Protein AF-A0A348NZW3-F1 (afdb_monomer_lite)

Structure (mmCIF, N/CA/C/O backbone):
data_AF-A0A348NZW3-F1
#
_entry.id   AF-A0A348NZW3-F1
#
loop_
_atom_site.group_PDB
_atom_site.id
_atom_site.type_symbol
_atom_site.label_atom_id
_atom_site.label_alt_id
_atom_site.label_comp_id
_atom_site.label_asym_id
_atom_site.label_entity_id
_atom_site.label_seq_id
_atom_site.pdbx_PDB_ins_code
_atom_site.Cartn_x
_atom_site.Cartn_y
_atom_site.Cartn_z
_atom_site.occupancy
_atom_site.B_iso_or_equiv
_atom_site.auth_seq_id
_atom_site.auth_comp_id
_atom_site.auth_asym_id
_atom_site.auth_atom_id
_atom_site.pdbx_PDB_model_num
ATOM 1 N N . MET A 1 1 ? -1.426 14.609 29.318 1.00 32.28 1 MET A N 1
ATOM 2 C CA . MET A 1 1 ? -1.889 15.550 28.274 1.00 32.28 1 MET A CA 1
ATOM 3 C C . MET A 1 1 ? -1.079 16.837 28.353 1.00 32.28 1 MET A C 1
ATOM 5 O O . MET A 1 1 ? -1.368 17.672 29.200 1.00 32.28 1 MET A O 1
ATOM 9 N N . LYS A 1 2 ? -0.048 17.004 27.516 1.00 25.25 2 LYS A N 1
ATOM 10 C CA . LYS A 1 2 ? 0.435 18.349 27.174 1.00 25.25 2 LYS A CA 1
ATOM 11 C C . LYS A 1 2 ? -0.449 18.807 26.015 1.00 25.25 2 LYS A C 1
ATOM 13 O O . LYS A 1 2 ? -0.296 18.288 24.920 1.00 25.25 2 LYS A O 1
ATOM 18 N N . MET A 1 3 ? -1.430 19.667 26.290 1.00 31.88 3 MET A N 1
ATOM 19 C CA . MET A 1 3 ? -2.220 20.338 25.252 1.00 31.88 3 MET A CA 1
ATOM 20 C C . MET A 1 3 ? -1.258 21.206 24.435 1.00 31.88 3 MET A C 1
ATOM 22 O O . MET A 1 3 ? -0.810 22.242 24.918 1.00 31.88 3 MET A O 1
ATOM 26 N N . THR A 1 4 ? -0.857 20.746 23.252 1.00 32.06 4 THR A N 1
ATOM 27 C CA . THR A 1 4 ? 0.248 21.341 22.486 1.00 32.06 4 THR A CA 1
ATOM 28 C C . THR A 1 4 ? -0.121 22.575 21.664 1.00 32.06 4 THR A C 1
ATOM 30 O O . THR A 1 4 ? 0.786 23.125 21.058 1.00 32.06 4 THR A O 1
ATOM 33 N N . ARG A 1 5 ? -1.377 23.051 21.681 1.00 45.94 5 ARG A N 1
ATOM 34 C CA . ARG A 1 5 ? -1.847 24.389 21.228 1.00 45.94 5 ARG A CA 1
ATOM 35 C C . ARG A 1 5 ? -3.383 24.436 21.339 1.00 45.94 5 ARG A C 1
ATOM 37 O O . ARG A 1 5 ? -4.025 23.790 20.522 1.00 45.94 5 ARG A O 1
ATOM 44 N N . PRO A 1 6 ? -3.972 25.005 22.414 1.00 41.38 6 PRO A N 1
ATOM 45 C CA . PRO A 1 6 ? -5.218 25.773 22.194 1.00 41.38 6 PRO A CA 1
ATOM 46 C C . PRO A 1 6 ? -5.498 26.942 23.170 1.00 41.38 6 PRO A C 1
ATOM 48 O O . PRO A 1 6 ? -6.382 27.747 22.914 1.00 41.38 6 PRO A O 1
ATOM 51 N N . ILE A 1 7 ? -4.772 27.102 24.288 1.00 43.41 7 ILE A N 1
ATOM 52 C CA . ILE A 1 7 ? -5.071 28.196 25.247 1.00 43.41 7 ILE A CA 1
ATOM 53 C C . ILE A 1 7 ? -4.542 29.554 24.749 1.00 43.41 7 ILE A C 1
ATOM 55 O O . ILE A 1 7 ? -5.105 30.598 25.062 1.00 43.41 7 ILE A O 1
ATOM 59 N N . THR A 1 8 ? -3.474 29.547 23.951 1.00 44.97 8 THR A N 1
ATOM 60 C CA . THR A 1 8 ? -2.804 30.764 23.470 1.00 44.97 8 THR A CA 1
ATOM 61 C C . THR A 1 8 ? -3.566 31.459 22.333 1.00 44.97 8 THR A C 1
ATOM 63 O O . THR A 1 8 ? -3.482 32.676 22.217 1.00 44.97 8 THR A O 1
ATOM 66 N N . LEU A 1 9 ? -4.329 30.712 21.523 1.00 42.59 9 LEU A N 1
ATOM 67 C CA . LEU A 1 9 ? -5.081 31.238 20.372 1.00 42.59 9 LEU A CA 1
ATOM 68 C C . LEU A 1 9 ? -6.342 32.002 20.799 1.00 42.59 9 LEU A C 1
ATOM 70 O O . LEU A 1 9 ? -6.579 33.098 20.300 1.00 42.59 9 LEU A O 1
ATOM 74 N N . LEU A 1 10 ? -7.073 31.508 21.804 1.00 46.88 10 LEU A N 1
ATOM 75 C CA . LEU A 1 10 ? -8.292 32.162 22.300 1.00 46.88 10 LEU A CA 1
ATOM 76 C C . LEU A 1 10 ? -8.018 33.546 22.924 1.00 46.88 10 LEU A C 1
ATOM 78 O O . LEU A 1 10 ? -8.810 34.470 22.779 1.00 46.88 10 LEU A O 1
ATOM 82 N N . ILE A 1 11 ? -6.869 33.703 23.592 1.00 49.06 11 ILE A N 1
ATOM 83 C CA . ILE A 1 11 ? -6.434 34.980 24.185 1.00 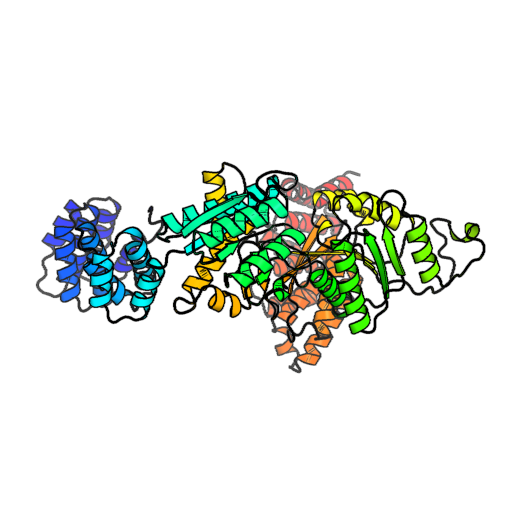49.06 11 ILE A CA 1
ATOM 84 C C . ILE A 1 11 ? -5.973 35.953 23.100 1.00 49.06 11 ILE A C 1
ATOM 86 O O . ILE A 1 11 ? -6.272 37.137 23.186 1.00 49.06 11 ILE A O 1
ATOM 90 N N . PHE A 1 12 ? -5.293 35.457 22.060 1.00 45.56 12 PHE A N 1
ATOM 91 C CA . PHE A 1 12 ? -4.889 36.272 20.913 1.00 45.56 12 PHE A CA 1
ATOM 92 C C . PHE A 1 12 ? -6.085 36.799 20.108 1.00 45.56 12 PHE A C 1
ATOM 94 O O . PHE A 1 12 ? -5.997 37.885 19.547 1.00 45.56 12 PHE A O 1
ATOM 101 N N . PHE A 1 13 ? -7.197 36.061 20.084 1.00 48.09 13 PHE A N 1
ATOM 102 C CA . PHE A 1 13 ? -8.423 36.451 19.384 1.00 48.09 13 PHE A CA 1
ATOM 103 C C . PHE A 1 13 ? -9.311 37.402 20.204 1.00 48.09 13 PHE A C 1
ATOM 105 O O . PHE A 1 13 ? -9.933 38.297 19.652 1.00 48.09 13 PHE A O 1
ATOM 112 N N . LEU A 1 14 ? -9.313 37.295 21.539 1.00 50.56 14 LEU A N 1
ATOM 113 C CA . LEU A 1 14 ? -9.974 38.279 22.413 1.00 50.56 14 LEU A CA 1
ATOM 114 C C . LEU A 1 14 ? -9.332 39.681 22.334 1.00 50.56 14 LEU A C 1
ATOM 116 O O . LEU A 1 14 ? -9.963 40.657 22.719 1.00 50.56 14 LEU A O 1
ATOM 120 N N . LEU A 1 15 ? -8.104 39.793 21.812 1.00 49.09 15 LEU A N 1
ATOM 121 C CA . LEU A 1 15 ? -7.403 41.065 21.580 1.00 49.09 15 LEU A CA 1
ATOM 122 C C . LEU A 1 15 ? -7.853 41.805 20.306 1.00 49.09 15 LEU A C 1
ATOM 124 O O . LEU A 1 15 ? -7.345 42.892 20.045 1.00 49.09 15 LEU A O 1
ATOM 128 N N . THR A 1 16 ? -8.768 41.241 19.506 1.00 44.84 16 THR A N 1
ATOM 129 C CA . THR A 1 16 ? -9.344 41.923 18.330 1.00 44.84 16 THR A CA 1
ATOM 130 C C . THR A 1 16 ? -10.700 42.572 18.610 1.00 44.84 16 THR A C 1
ATOM 132 O O . THR A 1 16 ? -11.289 43.157 17.705 1.00 44.84 16 THR A O 1
ATOM 135 N N . LEU A 1 17 ? -11.222 42.457 19.835 1.00 49.69 17 LEU A N 1
ATOM 136 C CA . LEU A 1 17 ? -12.415 43.182 20.264 1.00 49.69 17 LEU A CA 1
ATOM 137 C C . LEU A 1 17 ? -11.996 44.617 20.608 1.00 49.69 17 LEU A C 1
ATOM 139 O O . LEU A 1 17 ? -11.352 44.846 21.627 1.00 49.69 17 LEU A O 1
ATOM 143 N N . GLU A 1 18 ? -12.318 45.584 19.747 1.00 45.47 18 GLU A N 1
ATOM 144 C CA . GLU A 1 18 ? -12.201 47.007 20.083 1.00 45.47 18 GLU A CA 1
ATOM 145 C C . GLU A 1 18 ? -13.195 47.342 21.206 1.00 45.47 18 GLU A C 1
ATOM 147 O O . GLU A 1 18 ? -14.349 47.687 20.965 1.00 45.47 18 GLU A O 1
ATOM 152 N N . SER A 1 19 ? -12.748 47.209 22.452 1.00 51.03 19 SER A N 1
ATOM 153 C CA . SER A 1 19 ? -13.469 47.663 23.639 1.00 51.03 19 SER A CA 1
ATOM 154 C C . SER A 1 19 ? -12.872 48.997 24.077 1.00 51.03 19 SER A C 1
ATOM 156 O O . SER A 1 19 ? -11.711 49.075 24.480 1.00 51.03 19 SER A O 1
ATOM 158 N N . SER A 1 20 ? -13.647 50.079 23.975 1.00 51.00 20 SER A N 1
ATOM 159 C CA . SER A 1 20 ? -13.190 51.457 24.214 1.00 51.00 20 SER A CA 1
ATOM 160 C C . SER A 1 20 ? -12.920 51.800 25.690 1.00 51.00 20 SER A C 1
ATOM 162 O O . SER A 1 20 ? -12.661 52.961 25.999 1.00 51.00 20 SER A O 1
ATOM 164 N N . ALA A 1 21 ? -12.993 50.825 26.605 1.00 57.72 21 ALA A N 1
ATOM 165 C CA . ALA A 1 21 ? -12.895 51.037 28.053 1.00 57.72 21 ALA A CA 1
ATOM 166 C C . ALA A 1 21 ? -11.798 50.211 28.760 1.00 57.72 21 ALA A C 1
ATOM 168 O O . ALA A 1 21 ? -11.522 50.462 29.933 1.00 57.72 21 ALA A O 1
ATOM 169 N N . ILE A 1 22 ? -11.154 49.250 28.081 1.00 66.62 22 ILE A N 1
ATOM 170 C CA . ILE A 1 22 ? -10.217 48.298 28.705 1.00 66.62 22 ILE A CA 1
ATOM 171 C C . ILE A 1 22 ? -8.835 48.377 28.041 1.00 66.62 22 ILE A C 1
ATOM 173 O O . ILE A 1 22 ? -8.705 48.257 26.825 1.00 66.62 22 ILE A O 1
ATOM 177 N N . ASP A 1 23 ? -7.773 48.515 28.845 1.00 75.06 23 ASP A N 1
ATOM 178 C CA . ASP A 1 23 ? -6.394 48.424 28.348 1.00 75.06 23 ASP A CA 1
ATOM 179 C C . ASP A 1 23 ? -6.014 46.954 28.103 1.00 75.06 23 ASP A C 1
ATOM 181 O O . ASP A 1 23 ? -5.489 46.241 28.968 1.00 75.06 23 ASP A O 1
ATOM 185 N N . LEU A 1 24 ? -6.301 46.496 26.886 1.00 71.81 24 LEU A N 1
ATOM 186 C CA . LEU A 1 24 ? -6.017 45.140 26.421 1.00 71.81 24 LEU A CA 1
ATOM 187 C C . LEU A 1 24 ? -4.523 44.791 26.461 1.00 71.81 24 LEU A C 1
ATOM 189 O O . LEU A 1 24 ? -4.169 43.640 26.727 1.00 71.81 24 LEU A O 1
ATOM 193 N N . ASN A 1 25 ? -3.634 45.768 26.254 1.00 74.12 25 ASN A N 1
ATOM 194 C CA . ASN A 1 25 ? -2.189 45.540 26.329 1.00 74.12 25 ASN A CA 1
ATOM 195 C C . ASN A 1 25 ? -1.764 45.234 27.764 1.00 74.12 25 ASN A C 1
ATOM 197 O O . ASN A 1 25 ? -0.954 44.331 27.993 1.00 74.12 25 ASN A O 1
ATOM 201 N N . LYS A 1 26 ? -2.356 45.931 28.739 1.00 80.31 26 LYS A N 1
ATOM 202 C CA . LYS A 1 26 ? -2.129 45.660 30.158 1.00 80.31 26 LYS A CA 1
ATOM 203 C C . LYS A 1 26 ? -2.672 44.295 30.575 1.00 80.31 26 LYS A C 1
ATOM 205 O O . LYS A 1 26 ? -1.954 43.548 31.237 1.00 80.31 26 LYS A O 1
ATOM 210 N N . ILE A 1 27 ? -3.885 43.924 30.154 1.00 77.50 27 ILE A N 1
ATOM 211 C CA . ILE A 1 27 ? -4.439 42.581 30.418 1.00 77.50 27 ILE A CA 1
ATOM 212 C C . ILE A 1 27 ? -3.527 41.494 29.852 1.00 77.50 27 ILE A C 1
ATOM 214 O O . ILE A 1 27 ? -3.187 40.542 30.560 1.00 77.50 27 ILE A O 1
ATOM 218 N N . LYS A 1 28 ? -3.091 41.655 28.598 1.00 72.31 28 LYS A N 1
ATOM 219 C CA . LYS A 1 28 ? -2.179 40.719 27.938 1.00 72.31 28 LYS A CA 1
ATOM 220 C C . LYS A 1 28 ? -0.874 40.576 28.708 1.00 72.31 28 LYS A C 1
ATOM 222 O O . LYS A 1 28 ? -0.472 39.457 29.012 1.00 72.31 28 LYS A O 1
ATOM 227 N N . TYR A 1 29 ? -0.247 41.699 29.056 1.00 77.62 29 TYR A N 1
ATOM 228 C CA . TYR A 1 29 ? 1.003 41.710 29.805 1.00 77.62 29 TYR A CA 1
ATOM 229 C C . TYR A 1 29 ? 0.871 40.967 31.137 1.00 77.62 29 TYR A C 1
ATOM 231 O O . TYR A 1 29 ? 1.694 40.100 31.436 1.00 77.62 29 TYR A O 1
ATOM 239 N N . LEU A 1 30 ? -0.177 41.263 31.913 1.00 79.31 30 LEU A N 1
ATOM 240 C CA . LEU A 1 30 ? -0.408 40.620 33.206 1.00 79.31 30 LEU A CA 1
ATOM 241 C C . LEU A 1 30 ? -0.651 39.114 33.047 1.00 79.31 30 LEU A C 1
ATOM 243 O O . LEU A 1 30 ? -0.090 38.314 33.794 1.00 79.31 30 LEU A O 1
ATOM 247 N N . TYR A 1 31 ? -1.430 38.709 32.042 1.00 77.50 31 TYR A N 1
ATOM 248 C CA . TYR A 1 31 ? -1.721 37.300 31.794 1.00 77.50 31 TYR A CA 1
ATOM 249 C C . TYR A 1 31 ? -0.493 36.511 31.314 1.00 77.50 31 TYR A C 1
ATOM 251 O O . TYR A 1 31 ? -0.199 35.440 31.845 1.00 77.50 31 TYR A O 1
ATOM 259 N N . GLU A 1 32 ? 0.238 37.024 30.320 1.00 74.81 32 GLU A N 1
ATOM 260 C CA . GLU A 1 32 ? 1.432 36.371 29.759 1.00 74.81 32 GLU A CA 1
ATOM 261 C C . GLU A 1 32 ? 2.587 36.322 30.768 1.00 74.81 32 GLU A C 1
ATOM 263 O O . GLU A 1 32 ? 3.333 35.342 30.799 1.00 74.81 32 GLU A O 1
ATOM 268 N N . SER A 1 33 ? 2.682 37.326 31.644 1.00 80.25 33 SER A N 1
ATOM 269 C CA . SER A 1 33 ? 3.665 37.373 32.736 1.00 80.25 33 SER A CA 1
ATOM 270 C C . SER A 1 33 ? 3.252 36.554 33.968 1.00 80.25 33 SER A C 1
ATOM 272 O O . SER A 1 33 ? 3.960 36.576 34.972 1.00 80.25 33 SER A O 1
ATOM 274 N N . ALA A 1 34 ? 2.125 35.830 33.911 1.00 77.38 34 ALA A N 1
ATOM 275 C CA . ALA A 1 34 ? 1.564 35.043 35.014 1.00 77.38 34 ALA A CA 1
ATOM 276 C C . ALA A 1 34 ? 1.249 35.847 36.299 1.00 77.38 34 ALA A C 1
ATOM 278 O O . ALA A 1 34 ? 1.183 35.279 37.391 1.00 77.38 34 ALA A O 1
ATOM 279 N N . LEU A 1 35 ? 0.995 37.152 36.163 1.00 84.94 35 LEU A N 1
ATOM 280 C CA . LEU A 1 35 ? 0.581 38.082 37.223 1.00 84.94 35 LEU A CA 1
ATOM 281 C C . LEU A 1 35 ? -0.951 38.056 37.385 1.00 84.94 35 LEU A C 1
ATOM 283 O O . LEU A 1 35 ? -1.665 39.030 37.135 1.00 84.94 35 LEU A O 1
ATOM 287 N N . TYR A 1 36 ? -1.482 36.874 37.711 1.00 85.94 36 TYR A N 1
ATOM 288 C CA . TYR A 1 36 ? -2.927 36.634 37.787 1.00 85.94 36 TYR A CA 1
ATOM 289 C C . TYR A 1 36 ? -3.636 37.380 38.937 1.00 85.94 36 TYR A C 1
ATOM 291 O O . TYR A 1 36 ? -4.737 37.875 38.695 1.00 85.94 36 TYR A O 1
ATOM 299 N N . PRO A 1 37 ? -3.066 37.511 40.154 1.00 89.44 37 PRO A N 1
ATOM 300 C CA . PRO A 1 37 ? -3.666 38.323 41.218 1.00 89.44 37 PRO A CA 1
ATOM 301 C C . PRO A 1 37 ? -3.809 39.802 40.837 1.00 89.44 37 PRO A C 1
ATOM 303 O O . PRO A 1 37 ? -4.839 40.420 41.106 1.00 89.44 37 PRO A O 1
ATOM 306 N N . GLU A 1 38 ? -2.805 40.360 40.164 1.00 87.00 38 GLU A N 1
ATOM 307 C CA . GLU A 1 38 ? -2.809 41.735 39.668 1.00 87.00 38 GLU A CA 1
ATOM 308 C C . GLU A 1 38 ? -3.838 41.917 38.553 1.00 87.00 38 GLU A C 1
ATOM 310 O O . GLU A 1 38 ? -4.510 42.945 38.502 1.00 87.00 38 GLU A O 1
ATOM 315 N N . LEU A 1 39 ? -4.011 40.909 37.693 1.00 83.25 39 LEU A N 1
ATOM 316 C CA . LEU A 1 39 ? -5.061 40.900 36.676 1.00 83.25 39 LEU A CA 1
ATOM 317 C C . LEU A 1 39 ? -6.463 40.878 37.300 1.00 83.25 39 LEU A C 1
ATOM 319 O O . LEU A 1 39 ? -7.344 41.604 36.839 1.00 83.25 39 LEU A O 1
ATOM 323 N N . ILE A 1 40 ? -6.672 40.086 38.356 1.00 85.88 40 ILE A N 1
ATOM 324 C CA . ILE A 1 40 ? -7.941 40.046 39.101 1.00 85.88 40 ILE A CA 1
ATOM 325 C C . ILE A 1 40 ? -8.220 41.411 39.736 1.00 85.88 40 ILE A C 1
ATOM 327 O O . ILE A 1 40 ? -9.277 41.981 39.499 1.00 85.88 40 ILE A O 1
ATOM 331 N N . SER A 1 41 ? -7.251 41.977 40.458 1.00 85.50 41 SER A N 1
ATOM 332 C CA . SER A 1 41 ? -7.393 43.297 41.089 1.00 85.50 41 SER A CA 1
ATOM 333 C C . SER A 1 41 ? -7.656 44.403 40.061 1.00 85.50 41 SER A C 1
ATOM 335 O O . SER A 1 41 ? -8.548 45.233 40.236 1.00 85.50 41 SER A O 1
ATOM 337 N N . TYR A 1 42 ? -6.933 44.377 38.936 1.00 83.06 42 TYR A N 1
ATOM 338 C CA . TYR A 1 42 ? -7.120 45.333 37.849 1.00 83.06 42 TYR A CA 1
ATOM 339 C C . TYR A 1 42 ? -8.533 45.261 37.270 1.00 83.06 42 TYR A C 1
ATOM 341 O O . TYR A 1 42 ? -9.180 46.290 37.124 1.00 83.06 42 TYR A O 1
ATOM 349 N N . THR A 1 43 ? -9.025 44.057 36.986 1.00 80.06 43 THR A N 1
ATOM 350 C CA . THR A 1 43 ? -10.366 43.857 36.422 1.00 80.06 43 THR A CA 1
ATOM 351 C C . THR A 1 43 ? -11.485 44.114 37.434 1.00 80.06 43 THR A C 1
ATOM 353 O O . THR A 1 43 ? -12.540 44.589 37.043 1.00 80.06 43 THR A O 1
ATOM 356 N N . GLU A 1 44 ? -11.305 43.847 38.732 1.00 78.25 44 GLU A N 1
ATOM 357 C CA . GLU A 1 44 ? -12.267 44.229 39.789 1.00 78.25 44 GLU A CA 1
ATOM 358 C C . GLU A 1 44 ? -12.394 45.750 39.961 1.00 78.25 44 GLU A C 1
ATOM 360 O O . GLU A 1 44 ? -13.474 46.248 40.290 1.00 78.25 44 GLU A O 1
ATOM 365 N N . GLY A 1 45 ? -11.306 46.487 39.725 1.00 66.12 45 GLY A N 1
ATOM 366 C CA . GLY A 1 45 ? -11.264 47.946 39.817 1.00 66.12 45 GLY A CA 1
ATOM 367 C C . GLY A 1 45 ? -11.912 48.694 38.647 1.00 66.12 45 GLY A C 1
ATOM 368 O O . GLY A 1 45 ? -12.025 49.914 38.727 1.00 66.12 45 GLY A O 1
ATOM 369 N N . LEU A 1 46 ? -12.333 48.002 37.581 1.00 67.50 46 LEU A N 1
ATOM 370 C CA . LEU A 1 46 ? -12.855 48.611 36.348 1.00 67.50 46 LEU A CA 1
ATOM 371 C C . LEU A 1 46 ? -14.371 48.880 36.335 1.00 67.50 46 LEU A C 1
ATOM 373 O O . LEU A 1 46 ? -14.835 49.445 35.351 1.00 67.50 46 LEU A O 1
ATOM 377 N N . LYS A 1 47 ? -15.120 48.549 37.407 1.00 57.41 47 LYS A N 1
ATOM 378 C CA . LYS A 1 47 ? -16.597 48.665 37.496 1.00 57.41 47 LYS A CA 1
ATOM 379 C C . LYS A 1 47 ? -17.160 49.866 36.715 1.00 57.41 47 LYS A C 1
ATOM 381 O O . LYS A 1 47 ? -17.103 50.997 37.199 1.00 57.41 47 LYS A O 1
ATOM 386 N N . SER A 1 48 ? -17.730 49.607 35.537 1.00 52.50 48 SER A N 1
ATOM 387 C CA . SER A 1 48 ? -18.398 50.614 34.709 1.00 52.50 48 SER A CA 1
ATOM 388 C C . SER A 1 48 ? -19.923 50.496 34.819 1.00 52.50 48 SER A C 1
ATOM 390 O O . SER A 1 48 ? -20.473 49.401 34.923 1.00 52.50 48 SER A O 1
ATOM 392 N N . ASP A 1 49 ? -20.613 51.637 34.767 1.00 49.69 49 ASP A N 1
ATOM 393 C CA . ASP A 1 49 ? -22.080 51.734 34.768 1.00 49.69 49 ASP A CA 1
ATOM 394 C C . ASP A 1 49 ? -22.720 51.423 33.394 1.00 49.69 49 ASP A C 1
ATOM 396 O O . ASP A 1 49 ? -23.922 51.619 33.222 1.00 49.69 49 ASP A O 1
ATOM 400 N N . GLN A 1 50 ? -21.968 50.942 32.391 1.00 43.47 50 GLN A N 1
ATOM 401 C CA . GLN A 1 50 ? -22.510 50.642 31.055 1.00 43.47 50 GLN A CA 1
ATOM 402 C C . GLN A 1 50 ? -21.773 49.481 30.357 1.00 43.47 50 GLN A C 1
ATOM 404 O O . GLN A 1 50 ? -20.789 49.680 29.654 1.00 43.47 50 GLN A O 1
ATOM 409 N N . GLY A 1 51 ? -22.292 48.255 30.486 1.00 49.97 51 GLY A N 1
ATOM 410 C CA . GLY A 1 51 ? -22.118 47.190 29.482 1.00 49.97 51 GLY A CA 1
ATOM 411 C C . GLY A 1 51 ? -20.764 46.460 29.364 1.00 49.97 51 GLY A C 1
ATOM 412 O O . GLY A 1 51 ? -20.704 45.503 28.596 1.00 49.97 51 GLY A O 1
ATOM 413 N N . THR A 1 52 ? -19.705 46.811 30.112 1.00 53.88 52 THR A N 1
ATOM 414 C CA . THR A 1 52 ? -18.371 46.145 30.026 1.00 53.88 52 THR A CA 1
ATOM 415 C C . THR A 1 52 ? -18.124 45.022 31.047 1.00 53.88 52 THR A C 1
ATOM 417 O O . THR A 1 52 ? -17.082 44.368 31.023 1.00 53.88 52 THR A O 1
ATOM 420 N N . ASP A 1 53 ? -19.095 44.722 31.911 1.00 69.44 53 ASP A N 1
ATOM 421 C CA . ASP A 1 53 ? -18.931 43.795 33.046 1.00 69.44 53 ASP A CA 1
ATOM 422 C C . ASP A 1 53 ? -18.628 42.336 32.625 1.00 69.44 53 ASP A C 1
ATOM 424 O O . ASP A 1 53 ? -17.943 41.584 33.324 1.00 69.44 53 ASP A O 1
ATOM 428 N N . THR A 1 54 ? -19.077 41.912 31.438 1.00 76.69 54 THR A N 1
ATOM 429 C CA . THR A 1 54 ? -18.889 40.520 30.981 1.00 76.69 54 THR A CA 1
ATOM 430 C C . THR A 1 54 ? -17.491 40.235 30.425 1.00 76.69 54 THR A C 1
ATOM 432 O O . THR A 1 54 ? -16.975 39.135 30.622 1.00 76.69 54 THR A O 1
ATOM 435 N N . GLU A 1 55 ? -16.834 41.214 29.802 1.00 77.69 55 GLU A N 1
ATOM 436 C CA . GLU A 1 55 ? -15.445 41.089 29.334 1.00 77.69 55 GLU A CA 1
ATOM 437 C C . GLU A 1 55 ? -14.476 41.043 30.519 1.00 77.69 55 GLU A C 1
ATOM 439 O O . GLU A 1 55 ? -13.626 40.155 30.616 1.00 77.69 55 GLU A O 1
ATOM 444 N N . GLU A 1 56 ? -14.662 41.939 31.487 1.00 79.75 56 GLU A N 1
ATOM 445 C CA . GLU A 1 56 ? -13.883 41.969 32.727 1.00 79.75 56 GLU A CA 1
ATOM 446 C C . GLU A 1 56 ? -14.028 40.653 33.505 1.00 79.75 56 GLU A C 1
ATOM 448 O O . GLU A 1 56 ? -13.036 40.047 33.932 1.00 79.75 56 GLU A O 1
ATOM 453 N N . ALA A 1 57 ? -15.264 40.161 33.644 1.00 84.12 57 ALA A N 1
ATOM 454 C CA . ALA A 1 57 ? -15.545 38.884 34.288 1.00 84.12 57 ALA A CA 1
ATOM 455 C C . ALA A 1 57 ? -14.945 37.687 33.529 1.00 84.12 57 ALA A C 1
ATOM 457 O O . ALA A 1 57 ? -14.509 36.725 34.172 1.00 84.12 57 ALA A O 1
ATOM 458 N N . LEU A 1 58 ? -14.859 37.743 32.194 1.00 85.56 58 LEU A N 1
ATOM 459 C CA . LEU A 1 58 ? -14.203 36.712 31.385 1.00 85.56 58 LEU A CA 1
ATOM 460 C C . LEU A 1 58 ? -12.708 36.635 31.721 1.00 85.56 58 LEU A C 1
ATOM 462 O O . LEU A 1 58 ? -12.199 35.552 32.029 1.00 85.56 58 LEU A O 1
ATOM 466 N N . TYR A 1 59 ? -12.009 37.774 31.725 1.00 84.69 59 TYR A N 1
ATOM 467 C CA . TYR A 1 59 ? -10.581 37.818 32.051 1.00 84.69 59 TYR A CA 1
ATOM 468 C C . TYR A 1 59 ? -10.305 37.417 33.508 1.00 84.69 59 TYR A C 1
ATOM 470 O O . TYR A 1 59 ? -9.376 36.636 33.749 1.00 84.69 59 TYR A O 1
ATOM 478 N N . ARG A 1 60 ? -11.151 37.829 34.470 1.00 86.75 60 ARG A N 1
ATOM 479 C CA . ARG A 1 60 ? -11.107 37.311 35.857 1.00 86.75 60 ARG A CA 1
ATOM 480 C C . ARG A 1 60 ? -11.247 35.797 35.898 1.00 86.75 60 ARG A C 1
ATOM 482 O O . ARG A 1 60 ? -10.458 35.114 36.548 1.00 86.75 60 ARG A O 1
ATOM 489 N N . GLY A 1 61 ? -12.241 35.259 35.193 1.00 86.94 61 GLY A N 1
ATOM 490 C CA . GLY A 1 61 ? -12.491 33.820 35.122 1.00 86.94 61 GLY A CA 1
ATOM 491 C C . GLY A 1 61 ? -11.284 33.041 34.599 1.00 86.94 61 GLY A C 1
ATOM 492 O O . GLY A 1 61 ? -10.939 31.994 35.158 1.00 86.94 61 GLY A O 1
ATOM 493 N N . LEU A 1 62 ? -10.607 33.574 33.573 1.00 85.56 62 LEU A N 1
ATOM 494 C CA . LEU A 1 62 ? -9.388 32.995 32.999 1.00 85.56 62 LEU A CA 1
ATOM 495 C C . LEU A 1 62 ? -8.213 33.039 33.983 1.00 85.56 62 LEU A C 1
ATOM 497 O O . LEU A 1 62 ? -7.476 32.056 34.087 1.00 85.56 62 LEU A O 1
ATOM 501 N N . ALA A 1 63 ? -8.051 34.141 34.718 1.00 83.50 63 ALA A N 1
ATOM 502 C CA . ALA A 1 63 ? -7.033 34.279 35.758 1.00 83.50 63 ALA A CA 1
ATOM 503 C C . ALA A 1 63 ? -7.250 33.257 36.888 1.00 83.50 63 ALA A C 1
ATOM 505 O O . ALA A 1 63 ? -6.348 32.476 37.202 1.00 83.50 63 ALA A O 1
ATOM 506 N N . TYR A 1 64 ? -8.475 33.165 37.421 1.00 87.50 64 TYR A N 1
ATOM 507 C CA . TYR A 1 64 ? -8.831 32.162 38.430 1.00 87.50 64 TYR A CA 1
ATOM 508 C C . TYR A 1 64 ? -8.612 30.732 37.932 1.00 87.50 64 TYR A C 1
ATOM 510 O O . TYR A 1 64 ? -8.108 29.894 38.682 1.00 87.50 64 TYR A O 1
ATOM 518 N N . TYR A 1 65 ? -8.937 30.446 36.667 1.00 85.88 65 TYR A N 1
ATOM 519 C CA . TYR A 1 65 ? -8.696 29.131 36.071 1.00 85.88 65 TYR A CA 1
ATOM 520 C C . TYR A 1 65 ? -7.204 28.775 36.069 1.00 85.88 65 TYR A C 1
ATOM 522 O O . TYR A 1 65 ? -6.826 27.658 36.425 1.00 85.88 65 TYR A O 1
ATOM 530 N N . LYS A 1 66 ? -6.342 29.730 35.697 1.00 84.19 66 LYS A N 1
ATOM 531 C CA . LYS A 1 66 ? -4.885 29.541 35.669 1.00 84.19 66 LYS A CA 1
ATOM 532 C C . LYS A 1 66 ? -4.273 29.365 37.051 1.00 84.19 66 LYS A C 1
ATOM 534 O O . LYS A 1 66 ? -3.345 28.573 37.189 1.00 84.19 66 LYS A O 1
ATOM 539 N N . MET A 1 67 ? -4.823 30.036 38.057 1.00 84.19 67 MET A N 1
ATOM 540 C CA . MET A 1 67 ? -4.428 29.865 39.457 1.00 84.19 67 MET A CA 1
ATOM 541 C C . MET A 1 67 ? -4.914 28.540 40.071 1.00 84.19 67 MET A C 1
ATOM 543 O O . MET A 1 67 ? -4.522 28.207 41.184 1.00 84.19 67 MET A O 1
ATOM 547 N N . GLY A 1 68 ? -5.768 27.779 39.375 1.00 83.56 68 GLY A N 1
ATOM 548 C CA . GLY A 1 68 ? -6.389 26.565 39.913 1.00 83.56 68 GLY A CA 1
ATOM 549 C C . GLY A 1 68 ? -7.585 26.830 40.837 1.00 83.56 68 GLY A C 1
ATOM 550 O O . GLY A 1 68 ? -8.133 25.897 41.423 1.00 83.56 68 GLY A O 1
ATOM 551 N N . SER A 1 69 ? -8.040 28.081 40.938 1.00 91.12 69 SER A N 1
ATOM 552 C CA . SER A 1 69 ? -9.217 28.497 41.709 1.00 91.12 69 SER A CA 1
ATOM 553 C C . SER A 1 69 ? -10.507 28.206 40.934 1.00 91.12 69 SER A C 1
ATOM 555 O O . SER A 1 69 ? -11.260 29.107 40.561 1.00 91.12 69 SER A O 1
ATOM 557 N N . PHE A 1 70 ? -10.776 26.924 40.668 1.00 90.31 70 PHE A N 1
ATOM 558 C CA . PHE A 1 70 ? -11.848 26.498 39.759 1.00 90.31 70 PHE A CA 1
ATOM 559 C C . PHE A 1 70 ? -13.260 26.877 40.230 1.00 90.31 70 PHE A C 1
ATOM 561 O O . PHE A 1 70 ? -14.133 27.078 39.392 1.00 90.31 70 PHE A O 1
ATOM 568 N N . ARG A 1 71 ? -13.501 27.028 41.543 1.00 93.19 71 ARG A N 1
ATOM 569 C CA . ARG A 1 71 ? -14.802 27.495 42.068 1.00 93.19 71 ARG A CA 1
ATOM 570 C C . ARG A 1 71 ? -15.101 28.936 41.664 1.00 93.19 71 ARG A C 1
ATOM 572 O O . ARG A 1 71 ? -16.194 29.206 41.176 1.00 93.19 71 ARG A O 1
ATOM 579 N N . GLU A 1 72 ? -14.133 29.831 41.825 1.00 89.00 72 GLU A N 1
ATOM 580 C CA . GLU A 1 72 ? -14.288 31.240 41.444 1.00 89.00 72 GLU A CA 1
ATOM 581 C C . GLU A 1 72 ? -14.302 31.388 39.922 1.00 89.00 72 GLU A C 1
ATOM 583 O O . GLU A 1 72 ? -15.160 32.070 39.372 1.00 89.00 72 GLU A O 1
ATOM 588 N N . SER A 1 73 ? -13.460 30.621 39.224 1.00 88.56 73 SER A N 1
ATOM 589 C CA . SER A 1 73 ? -13.505 30.521 37.764 1.00 88.56 73 SER A CA 1
ATOM 590 C C . SER A 1 73 ? -14.887 30.087 37.249 1.00 88.56 73 SER A C 1
ATOM 592 O O . SER A 1 73 ? -15.432 30.716 36.343 1.00 88.56 73 SER A O 1
ATOM 594 N N . LYS A 1 74 ? -15.495 29.058 37.862 1.00 93.44 74 LYS A N 1
ATOM 595 C CA . LYS A 1 74 ? -16.849 28.582 37.535 1.00 93.44 74 LYS A CA 1
ATOM 596 C C . LYS A 1 74 ? -17.888 29.693 37.697 1.00 93.44 74 LYS A C 1
ATOM 598 O O . LYS A 1 74 ? -18.699 29.878 36.797 1.00 93.44 74 LYS A O 1
ATOM 603 N N . LYS A 1 75 ? -17.862 30.433 38.812 1.00 91.75 75 LYS A N 1
ATOM 604 C CA . LYS A 1 75 ? -18.799 31.545 39.060 1.00 91.75 75 LYS A CA 1
ATOM 605 C C . LYS A 1 75 ? -18.667 32.635 38.000 1.00 91.75 75 LYS A C 1
ATOM 607 O O . LYS A 1 75 ? -19.677 33.036 37.426 1.00 91.75 75 LYS A O 1
ATOM 612 N N . SER A 1 76 ? -17.437 33.058 37.705 1.00 87.81 76 SER A N 1
ATOM 613 C CA . SER A 1 76 ? -17.179 34.096 36.705 1.00 87.81 76 SER A CA 1
ATOM 614 C C . SER A 1 76 ? -17.670 33.680 35.322 1.00 87.81 76 SER A C 1
ATOM 616 O O . SER A 1 76 ? -18.420 34.417 34.692 1.00 87.81 76 SER A O 1
ATOM 618 N N . PHE A 1 77 ? -17.326 32.478 34.853 1.00 91.94 77 PHE A N 1
ATOM 619 C CA . PHE A 1 77 ? -17.759 32.035 33.526 1.00 91.94 77 PHE A CA 1
ATOM 620 C C . PHE A 1 77 ? -19.259 31.754 33.434 1.00 91.94 77 PHE A C 1
ATOM 622 O O . PHE A 1 77 ? -19.857 32.008 32.390 1.00 91.94 77 PHE A O 1
ATOM 629 N N . PHE A 1 78 ? -19.886 31.289 34.518 1.00 90.94 78 PHE A N 1
ATOM 630 C CA . PHE A 1 78 ? -21.338 31.144 34.575 1.00 90.94 78 PHE A CA 1
ATOM 631 C C . PHE A 1 78 ? -22.031 32.500 34.396 1.00 90.94 78 PHE A C 1
ATOM 633 O O . PHE A 1 78 ? -22.913 32.621 33.547 1.00 90.94 78 PHE A O 1
ATOM 640 N N . TYR A 1 79 ? -21.566 33.532 35.112 1.00 89.00 79 TYR A N 1
ATOM 641 C CA . TYR A 1 79 ? -22.061 34.900 34.958 1.00 89.00 79 TYR A CA 1
ATOM 642 C C . TYR A 1 79 ? -21.942 35.390 33.509 1.00 89.00 79 TYR A C 1
ATOM 644 O O . TYR A 1 79 ? -22.949 35.753 32.903 1.00 89.00 79 TYR A O 1
ATOM 652 N N . VAL A 1 80 ? -20.744 35.295 32.921 1.00 87.56 80 VAL A N 1
ATOM 653 C CA . VAL A 1 80 ? -20.480 35.736 31.540 1.00 87.56 80 VAL A CA 1
ATOM 654 C C . VAL A 1 80 ? -21.370 35.010 30.532 1.00 87.56 80 VAL A C 1
ATOM 656 O O . VAL A 1 80 ? -21.964 35.645 29.664 1.00 87.56 80 VAL A O 1
ATOM 659 N N . SER A 1 81 ? -21.519 33.690 30.669 1.00 87.69 81 SER A N 1
ATOM 660 C CA . SER A 1 81 ? -22.338 32.897 29.746 1.00 87.69 81 SER A CA 1
ATOM 661 C C . SER A 1 81 ? -23.831 33.262 29.773 1.00 87.69 81 SER A C 1
ATOM 663 O O . SER A 1 81 ? -24.527 33.054 28.778 1.00 87.69 81 SER A O 1
ATOM 665 N N . GLY A 1 82 ? -24.325 33.809 30.889 1.00 86.31 82 GLY A N 1
ATOM 666 C CA . GLY A 1 82 ? -25.722 34.218 31.058 1.00 86.31 82 GLY A CA 1
ATOM 667 C C . GLY A 1 82 ? -26.020 35.674 30.689 1.00 86.31 82 GLY A C 1
ATOM 668 O O . GLY A 1 82 ? -27.173 35.977 30.403 1.00 86.31 82 GLY A O 1
ATOM 669 N N . HIS A 1 83 ? -25.010 36.550 30.686 1.00 85.94 83 HIS A N 1
ATOM 670 C CA . HIS A 1 83 ? -25.203 38.007 30.602 1.00 85.94 83 HIS A CA 1
ATOM 671 C C . HIS A 1 83 ? -24.508 38.666 29.402 1.00 85.94 83 HIS A C 1
ATOM 673 O O . HIS A 1 83 ? -24.703 39.855 29.177 1.00 85.94 83 HIS A O 1
ATOM 679 N N . SER A 1 84 ? -23.675 37.940 28.646 1.00 82.75 84 SER A N 1
ATOM 680 C CA . SER A 1 84 ? -23.016 38.499 27.460 1.00 82.75 84 SER A CA 1
ATOM 681 C C . SER A 1 84 ? -23.894 38.363 26.214 1.00 82.75 84 SER A C 1
ATOM 683 O O . SER A 1 84 ? -24.280 37.250 25.844 1.00 82.75 84 SER A O 1
ATOM 685 N N . ASP A 1 85 ? -24.139 39.485 25.532 1.00 80.69 85 ASP A N 1
ATOM 686 C CA . ASP A 1 85 ? -24.808 39.526 24.222 1.00 80.69 85 ASP A CA 1
ATOM 687 C C . ASP A 1 85 ? -23.873 39.114 23.071 1.00 80.69 85 ASP A C 1
ATOM 689 O O . ASP A 1 85 ? -24.317 38.797 21.966 1.00 80.69 85 ASP A O 1
ATOM 693 N N . ASN A 1 86 ? -22.561 39.071 23.324 1.00 81.06 86 ASN A N 1
ATOM 694 C CA . ASN A 1 86 ? -21.579 38.632 22.347 1.00 81.06 86 ASN A CA 1
ATOM 695 C C . ASN A 1 86 ? -21.474 37.098 22.353 1.00 81.06 86 ASN A C 1
ATOM 697 O O . ASN A 1 86 ? -20.957 36.487 23.295 1.00 81.06 86 ASN A O 1
ATOM 701 N N . ILE A 1 87 ? -21.925 36.475 21.260 1.00 82.00 87 ILE A N 1
ATOM 702 C CA . ILE A 1 87 ? -21.930 35.014 21.101 1.00 82.00 87 ILE A CA 1
ATOM 703 C C . ILE A 1 87 ? -20.541 34.389 21.292 1.00 82.00 87 ILE A C 1
ATOM 705 O O . ILE A 1 87 ? -20.431 33.316 21.878 1.00 82.00 87 ILE A O 1
ATOM 709 N N . PHE A 1 88 ? -19.475 35.081 20.883 1.00 75.88 88 PHE A N 1
ATOM 710 C CA . PHE A 1 88 ? -18.106 34.588 21.014 1.00 75.88 88 PHE A CA 1
ATOM 711 C C . PHE A 1 88 ? -17.656 34.548 22.475 1.00 75.88 88 PHE A C 1
ATOM 713 O O . PHE A 1 88 ? -17.147 33.531 22.949 1.00 75.88 88 PHE A O 1
ATOM 720 N N . ILE A 1 89 ? -17.887 35.640 23.209 1.00 80.44 89 ILE A N 1
ATOM 721 C CA . ILE A 1 89 ? -17.580 35.733 24.643 1.00 80.44 89 ILE A CA 1
ATOM 722 C C . ILE A 1 89 ? -18.359 34.662 25.409 1.00 80.44 89 ILE A C 1
ATOM 724 O O . ILE A 1 89 ? -17.799 33.973 26.266 1.00 80.44 89 ILE A O 1
ATOM 728 N N . LYS A 1 90 ? -19.631 34.467 25.049 1.00 86.38 90 LYS A N 1
ATOM 729 C CA . LYS A 1 90 ? -20.501 33.445 25.628 1.00 86.38 90 LYS A CA 1
ATOM 730 C C . LYS A 1 90 ? -19.986 32.025 25.382 1.00 86.38 90 LYS A C 1
ATOM 732 O O . LYS A 1 90 ? -19.871 31.258 26.336 1.00 86.38 90 LYS A O 1
ATOM 737 N N . GLU A 1 91 ? -19.635 31.671 24.146 1.00 87.00 91 GLU A N 1
ATOM 738 C CA . GLU A 1 91 ? -19.095 30.344 23.807 1.00 87.00 91 GLU A CA 1
ATOM 739 C C . GLU A 1 91 ? -17.729 30.089 24.465 1.00 87.00 91 GLU A C 1
ATOM 741 O O . GLU A 1 91 ? -17.488 28.999 24.990 1.00 87.00 91 GLU A O 1
ATOM 746 N N . CYS A 1 92 ? -16.860 31.104 24.535 1.00 85.25 92 CYS A N 1
ATOM 747 C CA . CYS A 1 92 ? -15.588 31.024 25.258 1.00 85.25 92 CYS A CA 1
ATOM 748 C C . CYS A 1 92 ? -15.798 30.796 26.761 1.00 85.25 92 CYS A C 1
ATOM 750 O O . CYS A 1 92 ? -15.133 29.948 27.365 1.00 85.25 92 CYS A O 1
ATOM 752 N N . ALA A 1 93 ? -16.736 31.527 27.368 1.00 88.19 93 ALA A N 1
ATOM 753 C CA . ALA A 1 93 ? -17.092 31.350 28.768 1.00 88.19 93 ALA A CA 1
ATOM 754 C C . ALA A 1 93 ? -17.668 29.953 29.023 1.00 88.19 93 ALA A C 1
ATOM 756 O O . ALA A 1 93 ? -17.236 29.294 29.962 1.00 88.19 93 ALA A O 1
ATOM 757 N N . LEU A 1 94 ? -18.562 29.453 28.163 1.00 91.38 94 LEU A N 1
ATOM 758 C CA . LEU A 1 94 ? -19.093 28.087 28.251 1.00 91.38 94 LEU A CA 1
ATOM 759 C C . LEU A 1 94 ? -17.985 27.029 28.151 1.00 91.38 94 LEU A C 1
ATOM 761 O O . LEU A 1 94 ? -17.980 26.074 28.930 1.00 91.38 94 LEU A O 1
ATOM 765 N N . TYR A 1 95 ? -17.011 27.215 27.257 1.00 90.31 95 TYR A N 1
ATOM 766 C CA . TYR A 1 95 ? -15.881 26.295 27.108 1.00 90.31 95 TYR A CA 1
ATOM 767 C C . TYR A 1 95 ? -15.064 26.184 28.404 1.00 90.31 95 TYR A C 1
ATOM 769 O O . TYR A 1 95 ? -14.813 25.084 28.907 1.00 90.31 95 TYR A O 1
ATOM 777 N N . TYR A 1 96 ? -14.678 27.316 28.999 1.00 89.06 96 TYR A N 1
ATOM 778 C CA . TYR A 1 96 ? -13.934 27.295 30.261 1.00 89.06 96 TYR A CA 1
ATOM 779 C C . TYR A 1 96 ? -14.802 26.955 31.477 1.00 89.06 96 TYR A C 1
ATOM 781 O O . TYR A 1 96 ? -14.292 26.369 32.433 1.00 89.06 96 TYR A O 1
ATOM 789 N N . LEU A 1 97 ? -16.104 27.242 31.442 1.00 93.00 97 LEU A N 1
ATOM 790 C CA . LEU A 1 97 ? -17.061 26.785 32.447 1.00 93.00 97 LEU A CA 1
ATOM 791 C C . LEU A 1 97 ? -17.095 25.254 32.497 1.00 93.00 97 LEU A C 1
ATOM 793 O O . LEU A 1 97 ? -16.984 24.680 33.582 1.00 93.00 97 LEU A O 1
ATOM 797 N N . ALA A 1 98 ? -17.179 24.599 31.334 1.00 91.81 98 ALA A N 1
ATOM 798 C CA . ALA A 1 98 ? -17.131 23.144 31.218 1.00 91.81 98 ALA A CA 1
ATOM 799 C C . ALA A 1 98 ? -15.822 22.575 31.783 1.00 91.81 98 ALA A C 1
ATOM 801 O O . ALA A 1 98 ? -15.838 21.640 32.588 1.00 91.81 98 ALA A O 1
ATOM 802 N N . LEU A 1 99 ? -14.683 23.184 31.436 1.00 89.25 99 LEU A N 1
ATOM 803 C CA . LEU A 1 99 ? -13.381 22.789 31.979 1.00 89.25 99 LEU A CA 1
ATOM 804 C C . LEU A 1 99 ? -13.308 22.947 33.505 1.00 89.25 99 LEU A C 1
ATOM 806 O O . LEU A 1 99 ? -12.831 22.037 34.185 1.00 89.25 99 LEU A O 1
ATOM 810 N N . SER A 1 100 ? -13.780 24.069 34.052 1.00 89.50 100 SER A N 1
ATOM 811 C CA . SER A 1 100 ? -13.820 24.314 35.499 1.00 89.50 100 SER A CA 1
ATOM 812 C C . SER A 1 100 ? -14.703 23.304 36.226 1.00 89.50 100 SER A C 1
ATOM 814 O O . SER A 1 100 ? -14.297 22.786 37.264 1.00 89.50 100 SER A O 1
ATOM 816 N N . LYS A 1 101 ? -15.868 22.963 35.661 1.00 92.56 101 LYS A N 1
ATOM 817 C CA . LYS A 1 101 ? -16.757 21.918 36.190 1.00 92.56 101 LYS A CA 1
ATOM 818 C C . LYS A 1 101 ? -16.076 20.553 36.233 1.00 92.56 101 LYS A C 1
ATOM 820 O O . LYS A 1 101 ? -16.040 19.923 37.284 1.00 92.56 101 LYS A O 1
ATOM 825 N N . ILE A 1 102 ? -15.406 20.151 35.152 1.00 88.19 102 ILE A N 1
ATOM 826 C CA . ILE A 1 102 ? -14.646 18.888 35.107 1.00 88.19 102 ILE A CA 1
ATOM 827 C C . ILE A 1 102 ? -13.529 18.856 36.157 1.00 88.19 102 ILE A C 1
ATOM 829 O O . ILE A 1 102 ? -13.249 17.804 36.728 1.00 88.19 102 ILE A O 1
ATOM 833 N N . ARG A 1 103 ? -12.875 19.993 36.426 1.00 87.81 103 ARG A N 1
ATOM 834 C CA . ARG A 1 103 ? -11.842 20.109 37.472 1.00 87.81 103 ARG A CA 1
ATOM 835 C C . ARG A 1 103 ? -12.400 20.049 38.894 1.00 87.81 103 ARG A C 1
ATOM 837 O O . ARG A 1 103 ? -11.638 19.758 39.809 1.00 87.81 103 ARG A O 1
ATOM 844 N N . LEU A 1 104 ? -13.692 20.313 39.062 1.00 91.06 104 LEU A N 1
ATOM 845 C CA . LEU A 1 104 ? -14.432 20.202 40.318 1.00 91.06 104 LEU A CA 1
ATOM 846 C C . LEU A 1 104 ? -15.160 18.853 40.462 1.00 91.06 104 LEU A C 1
ATOM 848 O O . LEU A 1 104 ? -15.995 18.722 41.346 1.00 91.06 104 LEU A O 1
ATOM 852 N N . GLU A 1 105 ? -14.845 17.868 39.612 1.00 89.75 105 GLU A N 1
ATOM 853 C CA . GLU A 1 105 ? -15.506 16.553 39.537 1.00 89.75 105 GLU A CA 1
ATOM 854 C C . GLU A 1 105 ? -16.993 16.597 39.104 1.00 89.75 105 GLU A C 1
ATOM 856 O O . GLU A 1 105 ? -17.660 15.570 39.089 1.00 89.75 105 GLU A O 1
ATOM 861 N N . GLU A 1 106 ? -17.493 17.741 38.617 1.00 91.88 106 GLU A N 1
ATOM 862 C CA . GLU A 1 106 ? -18.815 17.899 37.973 1.00 91.88 106 GLU A CA 1
ATOM 863 C C . GLU A 1 106 ? -18.732 17.472 36.486 1.00 91.88 106 GLU A C 1
ATOM 865 O O . GLU A 1 106 ? -18.932 18.269 35.562 1.00 91.88 106 GLU A O 1
ATOM 870 N N . LYS A 1 107 ? -18.317 16.221 36.230 1.00 88.19 107 LYS A N 1
ATOM 871 C CA . LYS A 1 107 ? -17.893 15.764 34.891 1.00 88.19 107 LYS A CA 1
ATOM 872 C C . LYS A 1 107 ? -19.037 15.694 33.880 1.00 88.19 107 LYS A C 1
ATOM 874 O O . LYS A 1 107 ? -18.844 16.118 32.742 1.00 88.19 107 LYS A O 1
ATOM 879 N N . VAL A 1 108 ? -20.199 15.177 34.282 1.00 88.62 108 VAL A N 1
ATOM 880 C CA . VAL A 1 108 ? -21.373 15.024 33.404 1.00 88.62 108 VAL A CA 1
ATOM 881 C C . VAL A 1 108 ? -21.869 16.392 32.941 1.00 88.62 108 VAL A C 1
ATOM 883 O O . VAL A 1 108 ? -22.019 16.620 31.745 1.00 88.62 108 VAL A O 1
ATOM 886 N N . GLU A 1 109 ? -22.006 17.349 33.858 1.00 89.69 109 GLU A N 1
ATOM 887 C CA . GLU A 1 109 ? -22.414 18.717 33.522 1.00 89.69 109 GLU A CA 1
ATOM 888 C C . GLU A 1 109 ? -21.426 19.406 32.568 1.00 89.69 109 GLU A C 1
ATOM 890 O O . GLU A 1 109 ? -21.831 20.073 31.615 1.00 89.69 109 GLU A O 1
ATOM 895 N N . GLY A 1 110 ? -20.118 19.218 32.783 1.00 90.19 110 GLY A N 1
ATOM 896 C CA . GLY A 1 110 ? -19.101 19.715 31.855 1.00 90.19 110 GLY A CA 1
ATOM 897 C C . GLY A 1 110 ? -19.199 19.068 30.469 1.00 90.19 110 GLY A C 1
ATOM 898 O O . GLY A 1 110 ? -19.078 19.759 29.457 1.00 90.19 110 GLY A O 1
ATOM 899 N N . ALA A 1 111 ? -19.471 17.761 30.410 1.00 89.06 111 ALA A N 1
ATOM 900 C CA . ALA A 1 111 ? -19.695 17.042 29.160 1.00 89.06 111 ALA A CA 1
ATOM 901 C C . ALA A 1 111 ? -20.905 17.603 28.398 1.00 89.06 111 ALA A C 1
ATOM 903 O O . ALA A 1 111 ? -20.780 17.904 27.213 1.00 89.06 111 ALA A O 1
ATOM 904 N N . VAL A 1 112 ? -22.039 17.818 29.080 1.00 89.44 112 VAL A N 1
ATOM 905 C CA . VAL A 1 112 ? -23.258 18.411 28.498 1.00 89.44 112 VAL A CA 1
ATOM 906 C C . VAL A 1 112 ? -22.957 19.768 27.865 1.00 89.44 112 VAL A C 1
ATOM 908 O O . VAL A 1 112 ? -23.336 20.004 26.717 1.00 89.44 112 VAL A O 1
ATOM 911 N N . ILE A 1 113 ? -22.208 20.636 28.548 1.00 90.31 113 ILE A N 1
ATOM 912 C CA . ILE A 1 113 ? -21.839 21.947 27.993 1.00 90.31 113 ILE A CA 1
ATOM 913 C C . ILE A 1 113 ? -20.993 21.795 26.718 1.00 90.31 113 ILE A C 1
ATOM 915 O O . ILE A 1 113 ? -21.279 22.458 25.721 1.00 90.31 113 ILE A O 1
ATOM 919 N N . PHE A 1 114 ? -20.007 20.889 26.695 1.00 90.00 114 PHE A N 1
ATOM 920 C CA . PHE A 1 114 ? -19.225 20.640 25.476 1.00 90.00 114 PHE A CA 1
ATOM 921 C C . PHE A 1 114 ? -20.059 20.115 24.314 1.00 90.00 114 PHE A C 1
ATOM 923 O O . PHE A 1 114 ? -19.744 20.416 23.165 1.00 90.00 114 PHE A O 1
ATOM 930 N N . THR A 1 115 ? -21.126 19.367 24.594 1.00 86.56 115 THR A N 1
ATOM 931 C CA . THR A 1 115 ? -22.014 18.854 23.542 1.00 86.56 115 THR A CA 1
ATOM 932 C C . THR A 1 115 ? -22.755 19.992 22.844 1.00 86.56 115 THR A C 1
ATOM 934 O O . THR A 1 115 ? -22.828 20.008 21.619 1.00 86.56 115 THR A O 1
ATOM 937 N N . GLY A 1 116 ? -23.185 21.010 23.600 1.00 85.75 116 GLY A N 1
ATOM 938 C CA . GLY A 1 116 ? -23.765 22.232 23.039 1.00 85.75 116 GLY A CA 1
ATOM 939 C C . GLY A 1 116 ? -22.773 23.042 22.197 1.00 85.75 116 GLY A C 1
ATOM 940 O O . GLY A 1 116 ? -23.165 23.658 21.210 1.00 85.75 116 GLY A O 1
ATOM 941 N N . LEU A 1 117 ? -21.480 22.994 22.534 1.00 87.69 117 LEU A N 1
ATOM 942 C CA . LEU A 1 117 ? -20.418 23.709 21.816 1.00 87.69 117 LEU A CA 1
ATOM 943 C C . LEU A 1 117 ? -19.947 23.016 20.529 1.00 87.69 117 LEU A C 1
ATOM 945 O O . LEU A 1 117 ? -19.193 23.618 19.764 1.00 87.69 117 LEU A O 1
ATOM 949 N N . LEU A 1 118 ? -20.393 21.787 20.240 1.00 83.56 118 LEU A N 1
ATOM 950 C CA . LEU A 1 118 ? -20.029 21.095 18.996 1.00 83.56 118 LEU A CA 1
ATOM 951 C C . LEU A 1 118 ? -20.515 21.829 17.743 1.00 83.56 118 LEU A C 1
ATOM 953 O O . LEU A 1 118 ? -19.848 21.771 16.713 1.00 83.56 118 LEU A O 1
ATOM 957 N N . ASN A 1 119 ? -21.630 22.552 17.850 1.00 81.50 119 ASN A N 1
ATOM 958 C CA . ASN A 1 119 ? -22.203 23.352 16.766 1.00 81.50 119 ASN A CA 1
ATOM 959 C C . ASN A 1 119 ? -21.839 24.843 16.874 1.00 81.50 119 ASN A C 1
ATOM 961 O O . ASN A 1 119 ? -22.520 25.679 16.283 1.00 81.50 119 ASN A O 1
ATOM 965 N N . SER A 1 120 ? -20.799 25.182 17.646 1.00 80.56 120 SER A N 1
ATOM 966 C CA . SER A 1 120 ? -20.294 26.554 17.736 1.00 80.56 120 SER A CA 1
ATOM 967 C C . SER A 1 120 ? -19.964 27.094 16.345 1.00 80.56 120 SER A C 1
ATOM 969 O O . SER A 1 120 ? -19.397 26.394 15.501 1.00 80.56 120 SER A O 1
ATOM 971 N N . SER A 1 121 ? -20.283 28.371 16.130 1.00 72.69 121 SER A N 1
ATOM 972 C CA . SER A 1 121 ? -19.920 29.099 14.904 1.00 72.69 121 SER A CA 1
ATOM 973 C C . SER A 1 121 ? -18.402 29.218 14.700 1.00 72.69 121 SER A C 1
ATOM 975 O O . SER A 1 121 ? -17.943 29.516 13.598 1.00 72.69 121 SER A O 1
ATOM 977 N N . GLN A 1 122 ? -17.617 28.962 15.752 1.00 76.94 122 GLN A N 1
ATOM 978 C CA . GLN A 1 122 ? -16.164 29.021 15.752 1.00 76.94 122 GLN A CA 1
ATOM 979 C C . GLN A 1 122 ? -15.567 27.621 15.638 1.00 76.94 122 GLN A C 1
ATOM 981 O O . GLN A 1 122 ? -15.610 26.816 16.575 1.00 76.94 122 GLN A O 1
ATOM 986 N N . THR A 1 123 ? -14.914 27.358 14.506 1.00 71.62 123 THR A N 1
ATOM 987 C CA . THR A 1 123 ? -14.299 26.059 14.203 1.00 71.62 123 THR A CA 1
ATOM 988 C C . THR A 1 123 ? -13.341 25.597 15.304 1.00 71.62 123 THR A C 1
ATOM 990 O O . THR A 1 123 ? -13.330 24.421 15.654 1.00 71.62 123 THR A O 1
ATOM 993 N N . GLU A 1 124 ? -12.566 26.506 15.904 1.00 70.94 124 GLU A N 1
ATOM 994 C CA . GLU A 1 124 ? -11.613 26.151 16.963 1.00 70.94 124 GLU A CA 1
ATOM 995 C C . GLU A 1 124 ? -12.306 25.705 18.264 1.00 70.94 124 GLU A C 1
ATOM 997 O O . GLU A 1 124 ? -11.882 24.719 18.874 1.00 70.94 124 GLU A O 1
ATOM 1002 N N . ILE A 1 125 ? -13.394 26.370 18.678 1.00 76.19 125 ILE A N 1
ATOM 1003 C CA . ILE A 1 125 ? -14.163 25.989 19.876 1.00 76.19 125 ILE A CA 1
ATOM 1004 C C . ILE A 1 125 ? -14.851 24.645 19.646 1.00 76.19 125 ILE A C 1
ATOM 1006 O O . ILE A 1 125 ? -14.768 23.770 20.510 1.00 76.19 125 ILE A O 1
ATOM 1010 N N . SER A 1 126 ? -15.465 24.447 18.477 1.00 74.94 126 SER A N 1
ATOM 1011 C CA . SER A 1 126 ? -16.105 23.180 18.106 1.00 74.94 126 SER A CA 1
ATOM 1012 C C . SER A 1 126 ? -15.109 22.008 18.112 1.00 74.94 126 SER A C 1
ATOM 1014 O O . SER A 1 126 ? -15.321 21.008 18.808 1.00 74.94 126 SER A O 1
ATOM 1016 N N . VAL A 1 127 ? -13.966 22.146 17.425 1.00 68.56 127 VAL A N 1
ATOM 1017 C CA . VAL A 1 127 ? -12.936 21.092 17.320 1.00 68.56 127 VAL A CA 1
ATOM 1018 C C . VAL A 1 127 ? -12.317 20.759 18.681 1.00 68.56 127 VAL A C 1
ATOM 1020 O O . VAL A 1 127 ? -12.145 19.580 19.022 1.00 68.56 127 VAL A O 1
ATOM 1023 N N . ASN A 1 128 ? -12.007 21.777 19.489 1.00 74.12 128 ASN A N 1
ATOM 1024 C CA . ASN A 1 128 ? -11.457 21.564 20.827 1.00 74.12 128 ASN A CA 1
ATOM 1025 C C . ASN A 1 128 ? -12.489 20.923 21.764 1.00 74.12 128 ASN A C 1
ATOM 1027 O O . ASN A 1 128 ? -12.153 19.969 22.468 1.00 74.12 128 ASN A O 1
ATOM 1031 N N . SER A 1 129 ? -13.744 21.385 21.738 1.00 80.31 129 SER A N 1
ATOM 1032 C CA . SER A 1 129 ? -14.835 20.818 22.546 1.00 80.31 129 SER A CA 1
ATOM 1033 C C . SER A 1 129 ? -15.048 19.345 22.225 1.00 80.31 129 SER A C 1
ATOM 1035 O O . SER A 1 129 ? -15.117 18.527 23.140 1.00 80.31 129 SER A O 1
ATOM 1037 N N . LYS A 1 130 ? -15.046 18.986 20.934 1.00 77.69 130 LYS A N 1
ATOM 1038 C CA . LYS A 1 130 ? -15.118 17.593 20.481 1.00 77.69 130 LYS A CA 1
ATOM 1039 C C . LYS A 1 130 ? -13.986 16.747 21.060 1.00 77.69 130 LYS A C 1
ATOM 1041 O O . LYS A 1 130 ? -14.239 15.710 21.665 1.00 77.69 130 LYS A O 1
ATOM 1046 N N . SER A 1 131 ? -12.749 17.224 20.937 1.00 66.94 131 SER A N 1
ATOM 1047 C CA . SER A 1 131 ? -11.561 16.502 21.408 1.00 66.94 131 SER A CA 1
ATOM 1048 C C . SER A 1 131 ? -11.575 16.280 22.927 1.00 66.94 131 SER A C 1
ATOM 1050 O O . SER A 1 131 ? -11.219 15.204 23.414 1.00 66.94 131 SER A O 1
ATOM 1052 N N . VAL A 1 132 ? -11.989 17.293 23.698 1.00 77.88 132 VAL A N 1
ATOM 1053 C CA . VAL A 1 132 ? -12.087 17.191 25.162 1.00 77.88 132 VAL A CA 1
ATOM 1054 C C . VAL A 1 132 ? -13.231 16.265 25.569 1.00 77.88 132 VAL A C 1
ATOM 1056 O O . VAL A 1 132 ? -13.051 15.451 26.475 1.00 77.88 132 VAL A O 1
ATOM 1059 N N . LEU A 1 133 ? -14.379 16.357 24.898 1.00 82.56 133 LEU A N 1
ATOM 1060 C CA . LEU A 1 133 ? -15.541 15.516 25.161 1.00 82.56 133 LEU A CA 1
ATOM 1061 C C . LEU A 1 133 ? -15.249 14.036 24.893 1.00 82.56 133 LEU A C 1
ATOM 1063 O O . LEU A 1 133 ? -15.529 13.200 25.750 1.00 82.56 133 LEU A O 1
ATOM 1067 N N . GLU A 1 134 ? -14.616 13.715 23.761 1.00 70.56 134 GLU A N 1
ATOM 1068 C CA . GLU A 1 134 ? -14.154 12.356 23.451 1.00 70.56 134 GLU A CA 1
ATOM 1069 C C . GLU A 1 134 ? -13.198 11.841 24.537 1.00 70.56 134 GLU A C 1
ATOM 1071 O O . GLU A 1 134 ? -13.368 10.739 25.059 1.00 70.56 134 GLU A O 1
ATOM 1076 N N . ALA A 1 135 ? -12.224 12.657 24.952 1.00 65.50 135 ALA A N 1
ATOM 1077 C CA . ALA A 1 135 ? -11.292 12.278 26.010 1.00 65.50 135 ALA A CA 1
ATOM 1078 C C . ALA A 1 135 ? -11.986 12.056 27.366 1.00 65.50 135 ALA A C 1
ATOM 1080 O O . ALA A 1 135 ? -11.568 11.177 28.123 1.00 65.50 135 ALA A O 1
ATOM 1081 N N . LEU A 1 136 ? -13.019 12.840 27.682 1.00 78.06 136 LEU A N 1
ATOM 1082 C CA . LEU A 1 136 ? -13.778 12.733 28.924 1.00 78.06 136 LEU A CA 1
ATOM 1083 C C . LEU A 1 136 ? -14.612 11.445 28.952 1.00 78.06 136 LEU A C 1
ATOM 1085 O O . LEU A 1 136 ? -14.466 10.663 29.893 1.00 78.06 136 LEU A O 1
ATOM 1089 N N . ILE A 1 137 ? -15.400 11.201 27.897 1.00 77.94 137 ILE A N 1
ATOM 1090 C CA . ILE A 1 137 ? -16.224 9.992 27.719 1.00 77.94 137 ILE A CA 1
ATOM 1091 C C . ILE A 1 137 ? -15.363 8.731 27.808 1.00 77.94 137 ILE A C 1
ATOM 1093 O O . ILE A 1 137 ? -15.755 7.766 28.455 1.00 77.94 137 ILE A O 1
ATOM 1097 N N . ASN A 1 138 ? -14.180 8.754 27.194 1.00 62.28 138 ASN A N 1
ATOM 1098 C CA . ASN A 1 138 ? -13.340 7.567 27.076 1.00 62.28 138 ASN A CA 1
ATOM 1099 C C . ASN A 1 138 ? -12.459 7.303 28.311 1.00 62.28 138 ASN A C 1
ATOM 1101 O O . ASN A 1 138 ? -12.079 6.161 28.544 1.00 62.28 138 ASN A O 1
ATOM 1105 N N . ASN A 1 139 ? -12.097 8.328 29.099 1.00 64.50 139 ASN A N 1
ATOM 1106 C CA . ASN A 1 139 ? -11.072 8.175 30.149 1.00 64.50 139 ASN A CA 1
ATOM 1107 C C . ASN A 1 139 ? -11.493 8.600 31.559 1.00 64.50 139 ASN A C 1
ATOM 1109 O O . ASN A 1 139 ? -10.750 8.336 32.506 1.00 64.50 139 ASN A O 1
ATOM 1113 N N . ARG A 1 140 ? -12.594 9.343 31.723 1.00 73.25 140 ARG A N 1
ATOM 1114 C CA . ARG A 1 140 ? -12.933 9.976 33.012 1.00 73.25 140 ARG A CA 1
ATOM 1115 C C . ARG A 1 140 ? -14.352 9.730 33.503 1.00 73.25 140 ARG A C 1
ATOM 1117 O O . ARG A 1 140 ? -14.550 9.870 34.712 1.00 73.25 140 ARG A O 1
ATOM 1124 N N . LEU A 1 141 ? -15.287 9.418 32.606 1.00 78.75 141 LEU A N 1
ATOM 1125 C CA . LEU A 1 141 ? -16.660 9.060 32.960 1.00 78.75 141 LEU A CA 1
ATOM 1126 C C . LEU A 1 141 ? -16.749 7.561 33.259 1.00 78.75 141 LEU A C 1
ATOM 1128 O O . LEU A 1 141 ? -16.267 6.740 32.477 1.00 78.75 141 LEU A O 1
ATOM 1132 N N . ASN A 1 142 ? -17.345 7.213 34.395 1.00 76.19 142 ASN A N 1
ATOM 1133 C CA . ASN A 1 142 ? -17.659 5.829 34.752 1.00 76.19 142 ASN A CA 1
ATOM 1134 C C . ASN A 1 142 ? -19.018 5.393 34.148 1.00 76.19 142 ASN A C 1
ATOM 1136 O O . ASN A 1 142 ? -19.652 6.134 33.397 1.00 76.19 142 ASN A O 1
ATOM 1140 N N . GLU A 1 143 ? -19.478 4.170 34.430 1.00 68.19 143 GLU A N 1
ATOM 1141 C CA . GLU A 1 143 ? -20.741 3.673 33.860 1.00 68.19 143 GLU A CA 1
ATOM 1142 C C . GLU A 1 143 ? -21.975 4.483 34.287 1.00 68.19 143 GLU A C 1
ATOM 1144 O O . GLU A 1 143 ? -22.876 4.672 33.462 1.00 68.19 143 GLU A O 1
ATOM 1149 N N . GLU A 1 144 ? -21.995 4.975 35.529 1.00 78.25 144 GLU A N 1
ATOM 1150 C CA . GLU A 1 144 ? -23.064 5.817 36.078 1.00 78.25 144 GLU A CA 1
ATOM 1151 C C . GLU A 1 144 ? -23.070 7.191 35.399 1.00 78.25 144 GLU A C 1
ATOM 1153 O O . GLU A 1 144 ? -24.093 7.582 34.839 1.00 78.25 144 GLU A O 1
ATOM 1158 N N . ASP A 1 145 ? -21.908 7.844 35.310 1.00 82.44 145 ASP A N 1
ATOM 1159 C CA . ASP A 1 145 ? -21.712 9.117 34.613 1.00 82.44 145 ASP A CA 1
ATOM 1160 C C . ASP A 1 145 ? -22.168 9.027 33.146 1.00 82.44 145 ASP A C 1
ATOM 1162 O O . ASP A 1 145 ? -22.828 9.918 32.617 1.00 82.44 145 ASP A O 1
ATOM 1166 N N . LEU A 1 146 ? -21.819 7.934 32.454 1.00 75.38 146 LEU A N 1
ATOM 1167 C CA . LEU A 1 146 ? -22.207 7.713 31.059 1.00 75.38 146 LEU A CA 1
ATOM 1168 C C . LEU A 1 146 ? -23.712 7.466 30.905 1.00 75.38 146 LEU A C 1
ATOM 1170 O O . LEU A 1 146 ? -24.279 7.802 29.864 1.00 75.38 146 LEU A O 1
ATOM 1174 N N . LYS A 1 147 ? -24.359 6.854 31.905 1.00 78.88 147 LYS A N 1
ATOM 1175 C CA . LYS A 1 147 ? -25.814 6.669 31.919 1.00 78.88 147 LYS A CA 1
ATOM 1176 C C . LYS A 1 147 ? -26.509 8.016 32.106 1.00 78.88 147 LYS A C 1
ATOM 1178 O O . LYS A 1 147 ? -27.363 8.355 31.290 1.00 78.88 147 LYS A O 1
ATOM 1183 N N . GLU A 1 148 ? -26.078 8.793 33.095 1.00 84.00 148 GLU A N 1
ATOM 1184 C CA . GLU A 1 148 ? -26.585 10.142 33.362 1.00 84.00 148 GLU A CA 1
ATOM 1185 C C . GLU A 1 148 ? -26.385 11.065 32.151 1.00 84.00 148 GLU A C 1
ATOM 1187 O O . GLU A 1 148 ? -27.309 11.759 31.724 1.00 84.00 148 GLU A O 1
ATOM 1192 N N . LEU A 1 149 ? -25.210 11.010 31.517 1.00 83.44 149 LEU A N 1
ATOM 1193 C CA . LEU A 1 149 ? -24.910 11.776 30.310 1.00 83.44 149 LEU A CA 1
ATOM 1194 C C . LEU A 1 149 ? -25.825 11.398 29.135 1.00 83.44 149 LEU A C 1
ATOM 1196 O O . LEU A 1 149 ? -26.310 12.269 28.413 1.00 83.44 149 LEU A O 1
ATOM 1200 N N . ASN A 1 150 ? -26.074 10.101 28.943 1.00 79.38 150 ASN A N 1
ATOM 1201 C CA . ASN A 1 150 ? -26.948 9.593 27.884 1.00 79.38 150 ASN A CA 1
ATOM 1202 C C . ASN A 1 150 ? -28.430 9.958 28.106 1.00 79.38 150 ASN A C 1
ATOM 1204 O O . ASN A 1 150 ? -29.174 10.111 27.134 1.00 79.38 150 ASN A O 1
ATOM 1208 N N . GLU A 1 151 ? -28.853 10.096 29.364 1.00 81.81 151 GLU A N 1
ATOM 1209 C CA . GLU A 1 151 ? -30.189 10.572 29.747 1.00 81.81 151 GLU A CA 1
ATOM 1210 C C . GLU A 1 151 ? -30.314 12.099 29.604 1.00 81.81 151 GLU A C 1
ATOM 1212 O O . GLU A 1 151 ? -31.363 12.593 29.193 1.00 81.81 151 GLU A O 1
ATOM 1217 N N . SER A 1 152 ? -29.229 12.836 29.855 1.00 78.88 152 SER A N 1
ATOM 1218 C CA . SER A 1 152 ? -29.194 14.307 29.834 1.00 78.88 152 SER A CA 1
ATOM 1219 C C . SER A 1 152 ? -29.098 14.921 28.431 1.00 78.88 152 SER A C 1
ATOM 1221 O O . SER A 1 152 ? -29.323 16.120 28.268 1.00 78.88 152 SER A O 1
ATOM 1223 N N . ILE A 1 153 ? -28.744 14.136 27.407 1.00 71.56 153 ILE A N 1
ATOM 1224 C CA . ILE A 1 153 ? -28.450 14.636 26.056 1.00 71.56 153 ILE A CA 1
ATOM 1225 C C . ILE A 1 153 ? -29.373 14.001 25.008 1.00 71.56 153 ILE A C 1
ATOM 1227 O O . ILE A 1 153 ? -29.455 12.780 24.869 1.00 71.56 153 ILE A O 1
ATOM 1231 N N . PHE A 1 154 ? -30.015 14.838 24.188 1.00 65.00 154 PHE A N 1
ATOM 1232 C CA . PHE A 1 154 ? -30.818 14.420 23.026 1.00 65.00 154 PHE A CA 1
ATOM 1233 C C . PHE A 1 154 ? -30.042 14.444 21.694 1.00 65.00 154 PHE A C 1
ATOM 1235 O O . PHE A 1 154 ? -30.628 14.283 20.625 1.00 65.00 154 PHE A O 1
ATOM 1242 N N . ASP A 1 155 ? -28.719 14.600 21.742 1.00 68.50 155 ASP A N 1
ATOM 1243 C CA . ASP A 1 155 ? -27.839 14.584 20.574 1.00 68.50 155 ASP A CA 1
ATOM 1244 C C . ASP A 1 155 ? -27.481 13.147 20.140 1.00 68.50 155 ASP A C 1
ATOM 1246 O O . ASP A 1 155 ? -26.876 12.370 20.887 1.00 68.50 155 ASP A O 1
ATOM 1250 N N . ARG A 1 156 ? -27.848 12.780 18.903 1.00 66.25 156 ARG A N 1
ATOM 1251 C CA . ARG A 1 156 ? -27.601 11.441 18.332 1.00 66.25 156 ARG A CA 1
ATOM 1252 C C . ARG A 1 156 ? -26.112 11.116 18.179 1.00 66.25 156 ARG A C 1
ATOM 1254 O O . ARG A 1 156 ? -25.733 9.953 18.315 1.00 66.25 156 ARG A O 1
ATOM 1261 N N . THR A 1 157 ? -25.278 12.114 17.910 1.00 62.75 157 THR A N 1
ATOM 1262 C CA . THR A 1 157 ? -23.831 11.965 17.706 1.00 62.75 157 THR A CA 1
ATOM 1263 C C . THR A 1 157 ? -23.156 11.546 19.006 1.00 62.75 157 THR A C 1
ATOM 1265 O O . THR A 1 157 ? -22.341 10.626 19.022 1.00 62.75 157 THR A O 1
ATOM 1268 N N . ILE A 1 158 ? -23.552 12.153 20.123 1.00 66.00 158 ILE A N 1
ATOM 1269 C CA . ILE A 1 158 ? -22.996 11.849 21.448 1.00 66.00 158 ILE A CA 1
ATOM 1270 C C . ILE A 1 158 ? -23.424 10.474 21.942 1.00 66.00 158 ILE A C 1
ATOM 1272 O O . ILE A 1 158 ? -22.593 9.714 22.441 1.00 66.00 158 ILE A O 1
ATOM 1276 N N . LYS A 1 159 ? -24.691 10.103 21.725 1.00 67.69 159 LYS A N 1
ATOM 1277 C CA . LYS A 1 159 ? -25.160 8.738 22.009 1.00 67.69 159 LYS A CA 1
ATOM 1278 C C . LYS A 1 159 ? -24.333 7.695 21.255 1.00 67.69 159 LYS A C 1
ATOM 1280 O O . LYS A 1 159 ? -23.942 6.686 21.839 1.00 67.69 159 LYS A O 1
ATOM 1285 N N . LYS A 1 160 ? -23.991 7.974 19.993 1.00 63.44 160 LYS A N 1
ATOM 1286 C CA . LYS A 1 160 ? -23.092 7.153 19.165 1.00 63.44 160 LYS A CA 1
ATOM 1287 C C . LYS A 1 160 ? -21.697 6.998 19.796 1.00 63.44 160 LYS A C 1
ATOM 1289 O O . LYS A 1 160 ? -21.225 5.869 19.917 1.00 63.44 160 LYS A O 1
ATOM 1294 N N . TYR A 1 161 ? -21.084 8.081 20.275 1.00 63.59 161 TYR A N 1
ATOM 1295 C CA . TYR A 1 161 ? -19.785 8.030 20.964 1.00 63.59 161 TYR A CA 1
ATOM 1296 C C . TYR A 1 161 ? -19.816 7.220 22.273 1.00 63.59 161 TYR A C 1
ATOM 1298 O O . TYR A 1 161 ? -18.910 6.427 22.527 1.00 63.59 161 TYR A O 1
ATOM 1306 N N . ILE A 1 162 ? -20.873 7.364 23.080 1.00 63.53 162 ILE A N 1
ATOM 1307 C CA . ILE A 1 162 ? -21.041 6.621 24.344 1.00 63.53 162 ILE A CA 1
ATOM 1308 C C . ILE A 1 162 ? -21.221 5.113 24.091 1.00 63.53 162 ILE A C 1
ATOM 1310 O O . ILE A 1 162 ? -20.686 4.283 24.824 1.00 63.53 162 ILE A O 1
ATOM 1314 N N . ILE A 1 163 ? -21.956 4.727 23.044 1.00 62.47 163 ILE A N 1
ATOM 1315 C CA . ILE A 1 163 ? -22.136 3.312 22.673 1.00 62.47 163 ILE A CA 1
ATOM 1316 C C . ILE A 1 163 ? -20.808 2.695 22.199 1.00 62.47 163 ILE A C 1
ATOM 1318 O O . ILE A 1 163 ? -20.484 1.559 22.557 1.00 62.47 163 ILE A O 1
ATOM 1322 N N . GLN A 1 164 ? -20.013 3.451 21.436 1.00 58.50 164 GLN A N 1
ATOM 1323 C CA . GLN A 1 164 ? -18.708 3.011 20.936 1.00 58.50 164 GLN A CA 1
ATOM 1324 C C . GLN A 1 164 ? -17.654 2.845 22.034 1.00 58.50 164 GLN A C 1
ATOM 1326 O O . GLN A 1 164 ? -16.831 1.933 21.936 1.00 58.50 164 GLN A O 1
ATOM 1331 N N . SER A 1 165 ? -17.643 3.695 23.066 1.00 56.97 165 SER A N 1
ATOM 1332 C CA . SER A 1 165 ? -16.712 3.541 24.195 1.00 56.97 165 SER A CA 1
ATOM 1333 C C . SER A 1 165 ? -17.021 2.292 25.032 1.00 56.97 165 SER A C 1
ATOM 1335 O O . SER A 1 165 ? -16.115 1.673 25.589 1.00 56.97 165 SER A O 1
ATOM 1337 N N . ARG A 1 166 ? -18.291 1.863 25.056 1.00 56.09 166 ARG A N 1
ATOM 1338 C CA . ARG A 1 166 ? -18.766 0.685 25.801 1.00 56.09 166 ARG A CA 1
ATOM 1339 C C . ARG A 1 166 ? -18.528 -0.659 25.100 1.00 56.09 166 ARG A C 1
ATOM 1341 O O . ARG A 1 166 ? -18.612 -1.699 25.753 1.00 56.09 166 ARG A O 1
ATOM 1348 N N . THR A 1 167 ? -18.230 -0.694 23.800 1.00 64.38 167 THR A N 1
ATOM 1349 C CA . THR A 1 167 ? -18.046 -1.963 23.071 1.00 64.38 167 THR A CA 1
ATOM 1350 C C . THR A 1 167 ? -16.643 -2.537 23.315 1.00 64.38 167 THR A C 1
ATOM 1352 O O . THR A 1 167 ? -15.657 -2.066 22.752 1.00 64.38 167 THR A O 1
ATOM 1355 N N . SER A 1 168 ? -16.534 -3.564 24.168 1.00 76.81 168 SER A N 1
ATOM 1356 C CA . SER A 1 168 ? -15.271 -4.294 24.364 1.00 76.81 168 SER A CA 1
ATOM 1357 C C . SER A 1 168 ? -14.939 -5.121 23.122 1.00 76.81 168 SER A C 1
ATOM 1359 O O . SER A 1 168 ? -15.749 -5.945 22.697 1.00 76.81 168 SER A O 1
ATOM 1361 N N . LEU A 1 169 ? -13.749 -4.910 22.558 1.00 85.75 169 LEU A N 1
ATOM 1362 C CA . LEU A 1 169 ? -13.284 -5.580 21.344 1.00 85.75 169 LEU A CA 1
ATOM 1363 C C . LEU A 1 169 ? -12.278 -6.667 21.736 1.00 85.75 169 LEU A C 1
ATOM 1365 O O . LEU A 1 169 ? -11.142 -6.379 22.112 1.00 85.75 169 LEU A O 1
ATOM 1369 N N . LYS A 1 170 ? -12.716 -7.927 21.709 1.00 92.06 170 LYS A N 1
ATOM 1370 C CA . LYS A 1 170 ? -11.876 -9.097 21.983 1.00 92.06 170 LYS A CA 1
ATOM 1371 C C . LYS A 1 170 ? -11.334 -9.658 20.678 1.00 92.06 170 LYS A C 1
ATOM 1373 O O . LYS A 1 170 ? -12.103 -10.119 19.832 1.00 92.06 170 LYS A O 1
ATOM 1378 N N . ILE A 1 171 ? -10.017 -9.648 20.548 1.00 96.31 171 ILE A N 1
ATOM 1379 C CA . ILE A 1 171 ? -9.289 -10.086 19.362 1.00 96.31 171 ILE A CA 1
ATOM 1380 C C . ILE A 1 171 ? -8.484 -11.329 19.723 1.00 96.31 171 ILE A C 1
ATOM 1382 O O . ILE A 1 171 ? -7.764 -11.325 20.721 1.00 96.31 171 ILE A O 1
ATOM 1386 N N . LEU A 1 172 ? -8.594 -12.372 18.904 1.00 98.12 172 LEU A N 1
ATOM 1387 C CA . LEU A 1 172 ? -7.731 -13.544 18.975 1.00 98.12 172 LEU A CA 1
ATOM 1388 C C . LEU A 1 172 ? -6.649 -13.443 17.896 1.00 98.12 172 LEU A C 1
ATOM 1390 O O . LEU A 1 172 ? -6.942 -13.605 16.715 1.00 98.12 172 LEU A O 1
ATOM 1394 N N . ALA A 1 173 ? -5.403 -13.194 18.287 1.00 98.38 173 ALA A N 1
ATOM 1395 C CA . ALA A 1 173 ? -4.258 -13.257 17.387 1.00 98.38 173 ALA A CA 1
ATOM 1396 C C . ALA A 1 173 ? -3.687 -14.681 17.358 1.00 98.38 173 ALA A C 1
ATOM 1398 O O . ALA A 1 173 ? -3.234 -15.199 18.379 1.00 98.38 173 ALA A O 1
ATOM 1399 N N . VAL A 1 174 ? -3.693 -15.318 16.190 1.00 98.44 174 VAL A N 1
ATOM 1400 C CA . VAL A 1 174 ? -3.131 -16.658 15.972 1.00 98.44 174 VAL A CA 1
ATOM 1401 C C . VAL A 1 174 ? -1.878 -16.511 15.119 1.00 98.44 174 VAL A C 1
ATOM 1403 O O . VAL A 1 174 ? -1.978 -16.270 13.921 1.00 98.44 174 VAL A O 1
ATOM 1406 N N . LEU A 1 175 ? -0.702 -16.616 15.741 1.00 98.00 175 LEU A N 1
ATOM 1407 C CA . LEU A 1 175 ? 0.577 -16.241 15.128 1.00 98.00 175 LEU A CA 1
ATOM 1408 C C . LEU A 1 175 ? 1.671 -17.287 15.392 1.00 98.00 175 LEU A C 1
ATOM 1410 O O . LEU A 1 175 ? 1.670 -17.912 16.458 1.00 98.00 175 LEU A O 1
ATOM 1414 N N . PRO A 1 176 ? 2.648 -17.455 14.484 1.00 97.00 176 PRO A N 1
ATOM 1415 C CA . PRO A 1 176 ? 3.797 -18.317 14.719 1.00 97.00 176 PRO A CA 1
ATOM 1416 C C . PRO A 1 176 ? 4.806 -17.577 15.597 1.00 97.00 176 PRO A C 1
ATOM 1418 O O . PRO A 1 176 ? 5.627 -16.814 15.111 1.00 97.00 176 PRO A O 1
ATOM 1421 N N . LEU A 1 177 ? 4.749 -17.770 16.915 1.00 97.81 177 LEU A N 1
ATOM 1422 C CA . LEU A 1 177 ? 5.668 -17.105 17.857 1.00 97.81 177 LEU A CA 1
ATOM 1423 C C . LEU A 1 177 ? 6.923 -17.937 18.143 1.00 97.81 177 LEU A C 1
ATOM 1425 O O . LEU A 1 177 ? 7.889 -17.446 18.726 1.00 97.81 177 LEU A O 1
ATOM 1429 N N . THR A 1 178 ? 6.910 -19.202 17.723 1.00 96.12 178 THR A N 1
ATOM 1430 C CA . THR A 1 178 ? 8.045 -20.129 17.723 1.00 96.12 178 THR A CA 1
ATOM 1431 C C . THR A 1 178 ? 8.066 -20.937 16.420 1.00 96.12 178 THR A C 1
ATOM 1433 O O . THR A 1 178 ? 7.085 -20.968 15.675 1.00 96.12 178 THR A O 1
ATOM 1436 N N . GLY A 1 179 ? 9.183 -21.620 16.154 1.00 93.75 179 GLY A N 1
ATOM 1437 C CA . GLY A 1 179 ? 9.387 -22.383 14.919 1.00 93.75 179 GLY A CA 1
ATOM 1438 C C . GLY A 1 179 ? 10.093 -21.567 13.836 1.00 93.75 179 GLY A C 1
ATOM 1439 O O . GLY A 1 179 ? 10.813 -20.618 14.153 1.00 93.75 179 GLY A O 1
ATOM 1440 N N . ALA A 1 180 ? 9.915 -21.977 12.578 1.00 90.62 180 ALA A N 1
ATOM 1441 C CA . ALA A 1 180 ? 10.575 -21.373 11.420 1.00 90.62 180 ALA A CA 1
ATOM 1442 C C . ALA A 1 180 ? 10.133 -19.918 11.192 1.00 90.62 180 ALA A C 1
ATOM 1444 O O . ALA A 1 180 ? 10.966 -19.067 10.900 1.00 90.62 180 ALA A O 1
ATOM 1445 N N . ASP A 1 181 ? 8.855 -19.619 11.441 1.00 91.75 181 ASP A N 1
ATOM 1446 C CA . ASP A 1 181 ? 8.242 -18.324 11.119 1.00 91.75 181 ASP A CA 1
ATOM 1447 C C . ASP A 1 181 ? 8.203 -17.364 12.331 1.00 91.75 181 ASP A C 1
ATOM 1449 O O . ASP A 1 181 ? 7.484 -16.361 12.335 1.00 91.75 181 ASP A O 1
ATOM 1453 N N . LYS A 1 182 ? 8.984 -17.661 13.386 1.00 96.50 182 LYS A N 1
ATOM 1454 C CA . LYS A 1 182 ? 8.904 -16.976 14.690 1.00 96.50 182 LYS A CA 1
ATOM 1455 C C . LYS A 1 182 ? 9.148 -15.470 14.613 1.00 96.50 182 LYS A C 1
ATOM 1457 O O . LYS A 1 182 ? 8.492 -14.710 15.320 1.00 96.50 182 LYS A O 1
ATOM 1462 N N . ASP A 1 183 ? 10.113 -15.031 13.808 1.00 95.75 183 ASP A N 1
ATOM 1463 C CA . ASP A 1 183 ? 10.518 -13.624 13.789 1.00 95.75 183 ASP A CA 1
ATOM 1464 C C . ASP A 1 183 ? 9.405 -12.779 13.162 1.00 95.75 183 ASP A C 1
ATOM 1466 O O . ASP A 1 183 ? 9.049 -11.727 13.692 1.00 95.75 183 ASP A O 1
ATOM 1470 N N . ALA A 1 184 ? 8.766 -13.308 12.114 1.00 94.75 184 ALA A N 1
ATOM 1471 C CA . ALA A 1 184 ? 7.618 -12.686 11.477 1.00 94.75 184 ALA A CA 1
ATOM 1472 C C . ALA A 1 184 ? 6.409 -12.590 12.426 1.00 94.75 184 ALA A C 1
ATOM 1474 O O . ALA A 1 184 ? 5.797 -11.525 12.547 1.00 94.75 184 ALA A O 1
ATOM 1475 N N . GLY A 1 185 ? 6.087 -13.670 13.149 1.00 97.31 185 GLY A N 1
ATOM 1476 C CA . GLY A 1 185 ? 4.984 -13.664 14.115 1.00 97.31 185 GLY A CA 1
ATOM 1477 C C . GLY A 1 185 ? 5.210 -12.716 15.293 1.00 97.31 185 GLY A C 1
ATOM 1478 O O . GLY A 1 185 ? 4.288 -11.996 15.676 1.00 97.31 185 GLY A O 1
ATOM 1479 N N . ASN A 1 186 ? 6.431 -12.663 15.835 1.00 98.06 186 ASN A N 1
ATOM 1480 C CA . ASN A 1 186 ? 6.772 -11.749 16.930 1.00 98.06 186 ASN A CA 1
ATOM 1481 C C . ASN A 1 186 ? 6.768 -10.278 16.483 1.00 98.06 186 ASN A C 1
ATOM 1483 O O . ASN A 1 186 ? 6.290 -9.421 17.228 1.00 98.06 186 ASN A O 1
ATOM 1487 N N . ASP A 1 187 ? 7.244 -9.978 15.271 1.00 97.94 187 ASP A N 1
ATOM 1488 C CA . ASP A 1 187 ? 7.184 -8.622 14.721 1.00 97.94 187 ASP A CA 1
ATOM 1489 C C . ASP A 1 187 ? 5.721 -8.173 14.524 1.00 97.94 187 ASP A C 1
ATOM 1491 O O . ASP A 1 187 ? 5.351 -7.072 14.930 1.00 97.94 187 ASP A O 1
ATOM 1495 N N . LEU A 1 188 ? 4.842 -9.025 13.980 1.00 97.81 188 LEU A N 1
ATOM 1496 C CA . LEU A 1 188 ? 3.424 -8.663 13.859 1.00 97.81 188 LEU A CA 1
ATOM 1497 C C . LEU A 1 188 ? 2.761 -8.463 15.235 1.00 97.81 188 LEU A C 1
ATOM 1499 O O . LEU A 1 188 ? 2.031 -7.487 15.429 1.00 97.81 188 LEU A O 1
ATOM 1503 N N . LEU A 1 189 ? 3.036 -9.352 16.198 1.00 98.25 189 LEU A N 1
ATOM 1504 C CA . LEU A 1 189 ? 2.500 -9.254 17.558 1.00 98.25 189 LEU A CA 1
ATOM 1505 C C . LEU A 1 189 ? 2.919 -7.947 18.246 1.00 98.25 189 LEU A C 1
ATOM 1507 O O . LEU A 1 189 ? 2.070 -7.262 18.809 1.00 98.25 189 LEU A O 1
ATOM 1511 N N . SER A 1 190 ? 4.194 -7.567 18.134 1.00 98.12 190 SER A N 1
ATOM 1512 C CA . SER A 1 190 ? 4.735 -6.303 18.656 1.00 98.12 190 SER A CA 1
ATOM 1513 C C . SER A 1 190 ? 3.951 -5.085 18.138 1.00 98.12 190 SER A C 1
ATOM 1515 O O . SER A 1 190 ? 3.569 -4.199 18.909 1.00 98.12 190 SER A O 1
ATOM 1517 N N . GLY A 1 191 ? 3.619 -5.068 16.840 1.00 97.81 191 GLY A N 1
ATOM 1518 C CA . GLY A 1 191 ? 2.772 -4.031 16.239 1.00 97.81 191 GLY A CA 1
ATOM 1519 C C . GLY A 1 191 ? 1.343 -4.003 16.797 1.00 97.81 191 GLY A C 1
ATOM 1520 O O . GLY A 1 191 ? 0.827 -2.930 17.132 1.00 97.81 191 GLY A O 1
ATOM 1521 N N . LEU A 1 192 ? 0.717 -5.178 16.940 1.00 98.06 192 LEU A N 1
ATOM 1522 C CA . LEU A 1 192 ? -0.630 -5.320 17.508 1.00 98.06 192 LEU A CA 1
ATOM 1523 C C . LEU A 1 192 ? -0.678 -4.839 18.966 1.00 98.06 192 LEU A C 1
ATOM 1525 O O . LEU A 1 192 ? -1.526 -4.024 19.328 1.00 98.06 192 LEU A O 1
ATOM 1529 N N . GLU A 1 193 ? 0.250 -5.294 19.806 1.00 97.56 193 GLU A N 1
ATOM 1530 C CA . GLU A 1 193 ? 0.321 -4.913 21.220 1.00 97.56 193 GLU A CA 1
ATOM 1531 C C . GLU A 1 193 ? 0.530 -3.406 21.393 1.00 97.56 193 GLU A C 1
ATOM 1533 O O . GLU A 1 193 ? -0.122 -2.774 22.233 1.00 97.56 193 GLU A O 1
ATOM 1538 N N . PHE A 1 194 ? 1.384 -2.803 20.558 1.00 97.12 194 PHE A N 1
ATOM 1539 C CA . PHE A 1 194 ? 1.593 -1.359 20.564 1.00 97.12 194 PHE A CA 1
ATOM 1540 C C . PHE A 1 194 ? 0.308 -0.591 20.215 1.00 97.12 194 PHE A C 1
ATOM 1542 O O . PHE A 1 194 ? -0.030 0.386 20.896 1.00 97.12 194 PHE A O 1
ATOM 1549 N N . ALA A 1 195 ? -0.449 -1.042 19.206 1.00 95.75 195 ALA A N 1
ATOM 1550 C CA . ALA A 1 195 ? -1.746 -0.450 18.865 1.00 95.75 195 ALA A CA 1
ATOM 1551 C C . ALA A 1 195 ? -2.748 -0.565 20.013 1.00 95.75 195 ALA A C 1
ATOM 1553 O O . ALA A 1 195 ? -3.304 0.454 20.426 1.00 95.75 195 ALA A O 1
ATOM 1554 N N . VAL A 1 196 ? -2.927 -1.766 20.576 1.00 95.25 196 VAL A N 1
ATOM 1555 C CA . VAL A 1 196 ? -3.832 -2.010 21.713 1.00 95.25 196 VAL A CA 1
ATOM 1556 C C . VAL A 1 196 ? -3.488 -1.087 22.874 1.00 95.25 196 VAL A C 1
ATOM 1558 O O . VAL A 1 196 ? -4.359 -0.403 23.411 1.00 95.25 196 VAL A O 1
ATOM 1561 N N . LYS A 1 197 ? -2.205 -1.000 23.237 1.00 92.12 197 LYS A N 1
ATOM 1562 C CA . LYS A 1 197 ? -1.735 -0.134 24.322 1.00 92.12 197 LYS A CA 1
ATOM 1563 C C . LYS A 1 197 ? -2.034 1.339 24.049 1.00 92.12 197 LYS A C 1
ATOM 1565 O O . LYS A 1 197 ? -2.498 2.040 24.949 1.00 92.12 197 LYS A O 1
ATOM 1570 N N . LYS A 1 198 ? -1.779 1.823 22.830 1.00 86.38 198 LYS A N 1
ATOM 1571 C CA . LYS A 1 198 ? -2.054 3.214 22.434 1.00 86.38 198 LYS A CA 1
ATOM 1572 C C . LYS A 1 198 ? -3.556 3.516 22.435 1.00 86.38 198 LYS A C 1
ATOM 1574 O O . LYS A 1 198 ? -3.961 4.545 22.964 1.00 86.38 198 LYS A O 1
ATOM 1579 N N . MET A 1 199 ? -4.378 2.620 21.898 1.00 86.31 199 MET A N 1
ATOM 1580 C CA . MET A 1 199 ? -5.834 2.776 21.815 1.00 86.31 199 MET A CA 1
ATOM 1581 C C . MET A 1 199 ? -6.506 2.697 23.182 1.00 86.31 199 MET A C 1
ATOM 1583 O O . MET A 1 199 ? -7.347 3.533 23.498 1.00 86.31 199 MET A O 1
ATOM 1587 N N . ASN A 1 200 ? -6.090 1.756 24.030 1.00 84.50 200 ASN A N 1
ATOM 1588 C CA . ASN A 1 200 ? -6.619 1.640 25.387 1.00 84.50 200 ASN A CA 1
ATOM 1589 C C . ASN A 1 200 ? -6.213 2.837 26.259 1.00 84.50 200 ASN A C 1
ATOM 1591 O O . ASN A 1 200 ? -7.007 3.301 27.069 1.00 84.50 200 ASN A O 1
ATOM 1595 N N . ARG A 1 201 ? -5.019 3.418 26.049 1.00 79.00 201 ARG A N 1
ATOM 1596 C CA . ARG A 1 201 ? -4.633 4.710 26.661 1.00 79.00 201 ARG A CA 1
ATOM 1597 C C . ARG A 1 201 ? -5.498 5.886 26.197 1.00 79.00 201 ARG A C 1
ATOM 1599 O O . ARG A 1 201 ? -5.574 6.882 26.909 1.00 79.00 201 ARG A O 1
ATOM 1606 N N . ASN A 1 202 ? -6.119 5.769 25.026 1.00 70.31 202 ASN A N 1
ATOM 1607 C CA . ASN A 1 202 ? -7.089 6.725 24.497 1.00 70.31 202 ASN A CA 1
ATOM 1608 C C . ASN A 1 202 ? -8.543 6.326 24.837 1.00 70.31 202 ASN A C 1
ATOM 1610 O O . ASN A 1 202 ? -9.480 6.918 24.304 1.00 70.31 202 ASN A O 1
ATOM 1614 N N . GLY A 1 203 ? -8.710 5.341 25.729 1.00 64.81 203 GLY A N 1
ATOM 1615 C CA . GLY A 1 203 ? -9.968 4.905 26.330 1.00 64.81 203 GLY A CA 1
ATOM 1616 C C . GLY A 1 203 ? -10.810 3.950 25.483 1.00 64.81 203 GLY A C 1
ATOM 1617 O O . GLY A 1 203 ? -12.025 3.867 25.639 1.00 64.81 203 GLY A O 1
ATOM 1618 N N . ARG A 1 204 ? -10.165 3.189 24.591 1.00 78.44 204 ARG A N 1
ATOM 1619 C CA . ARG A 1 204 ? -10.752 1.965 24.021 1.00 78.44 204 ARG A CA 1
ATOM 1620 C C . ARG A 1 204 ? -10.657 0.808 25.023 1.00 78.44 204 ARG A C 1
ATOM 1622 O O . ARG A 1 204 ? -9.843 0.830 25.942 1.00 78.44 204 ARG A O 1
ATOM 1629 N N . ASN A 1 205 ? -11.484 -0.216 24.831 1.00 82.81 205 ASN A N 1
ATOM 1630 C CA . ASN A 1 205 ? -11.463 -1.440 25.635 1.00 82.81 205 ASN A CA 1
ATOM 1631 C C . ASN A 1 205 ? -11.170 -2.656 24.748 1.00 82.81 205 ASN A C 1
ATOM 1633 O O . ASN A 1 205 ? -12.051 -3.475 24.467 1.00 82.81 205 ASN A O 1
ATOM 1637 N N . ILE A 1 206 ? -9.929 -2.738 24.270 1.00 90.19 206 ILE A N 1
ATOM 1638 C CA . ILE A 1 206 ? -9.456 -3.819 23.406 1.00 90.19 206 ILE A CA 1
ATOM 1639 C C . ILE A 1 206 ? -8.719 -4.857 24.253 1.00 90.19 206 ILE A C 1
ATOM 1641 O O . ILE A 1 206 ? -7.786 -4.520 24.989 1.00 90.19 206 ILE A O 1
ATOM 1645 N N . LYS A 1 207 ? -9.118 -6.125 24.130 1.00 93.44 207 LYS A N 1
ATOM 1646 C CA . LYS A 1 207 ? -8.424 -7.276 24.721 1.00 93.44 207 LYS A CA 1
ATOM 1647 C C . LYS A 1 207 ? -7.829 -8.124 23.607 1.00 93.44 207 LYS A C 1
ATOM 1649 O O . LYS A 1 207 ? -8.555 -8.543 22.710 1.00 93.44 207 LYS A O 1
ATOM 1654 N N . LEU A 1 208 ? -6.527 -8.370 23.686 1.00 97.19 208 LEU A N 1
ATOM 1655 C CA . LEU A 1 208 ? -5.787 -9.184 22.730 1.00 97.19 208 LEU A CA 1
ATOM 1656 C C . LEU A 1 208 ? -5.382 -10.494 23.402 1.00 97.19 208 LEU A C 1
ATOM 1658 O O . LEU A 1 208 ? -4.517 -10.496 24.275 1.00 97.19 208 LEU A O 1
ATOM 1662 N N . ASP A 1 209 ? -6.008 -11.590 22.985 1.00 97.81 209 ASP A N 1
ATOM 1663 C CA . ASP A 1 209 ? -5.582 -12.935 23.352 1.00 97.81 209 ASP A CA 1
ATOM 1664 C C . ASP A 1 209 ? -4.714 -13.501 22.235 1.00 97.81 209 ASP A C 1
ATOM 1666 O O . ASP A 1 209 ? -4.993 -13.298 21.053 1.00 97.81 209 ASP A O 1
ATOM 1670 N N . VAL A 1 210 ? -3.669 -14.236 22.604 1.00 98.31 210 VAL A N 1
ATOM 1671 C CA . VAL A 1 210 ? -2.660 -14.703 21.654 1.00 98.31 210 VAL A CA 1
ATOM 1672 C C . VAL A 1 210 ? -2.535 -16.221 21.713 1.00 98.31 210 VAL A C 1
ATOM 1674 O O . VAL A 1 210 ? -2.427 -16.814 22.790 1.00 98.31 210 VAL A O 1
ATOM 1677 N N . ILE A 1 211 ? -2.526 -16.860 20.545 1.00 98.12 211 ILE A N 1
ATOM 1678 C CA . ILE A 1 211 ? -2.218 -18.278 20.364 1.00 98.12 211 ILE A CA 1
ATOM 1679 C C . ILE A 1 211 ? -0.946 -18.397 19.537 1.00 98.12 211 ILE A C 1
ATOM 1681 O O . ILE A 1 211 ? -0.883 -17.935 18.402 1.00 98.12 211 ILE A O 1
ATOM 1685 N N . ASN A 1 212 ? 0.042 -19.095 20.095 1.00 97.81 212 ASN A N 1
ATOM 1686 C CA . ASN A 1 212 ? 1.219 -19.515 19.349 1.00 97.81 212 ASN A CA 1
ATOM 1687 C C . ASN A 1 212 ? 0.898 -20.754 18.491 1.00 97.81 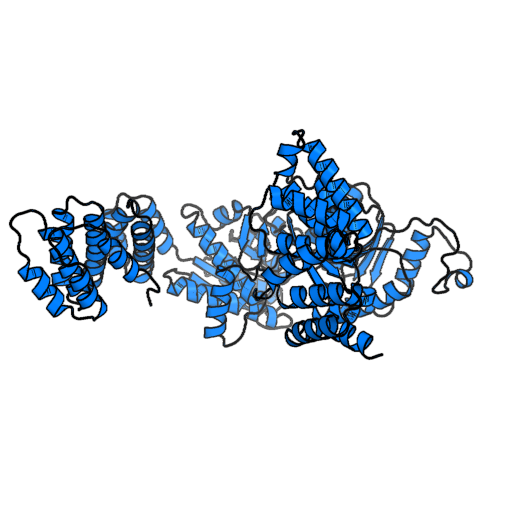212 ASN A C 1
ATOM 1689 O O . ASN A 1 212 ? 0.666 -21.840 19.048 1.00 97.81 212 ASN A O 1
ATOM 1693 N N . SER A 1 213 ? 0.920 -20.587 17.164 1.00 95.94 213 SER A N 1
ATOM 1694 C CA . SER A 1 213 ? 0.739 -21.654 16.165 1.00 95.94 213 SER A CA 1
ATOM 1695 C C . SER A 1 213 ? 1.935 -22.615 16.091 1.00 95.94 213 SER A C 1
ATOM 1697 O O . SER A 1 213 ? 1.804 -23.725 15.578 1.00 95.94 213 SER A O 1
ATOM 1699 N N . GLU A 1 214 ? 3.097 -22.209 16.618 1.00 95.00 214 GLU A N 1
ATOM 1700 C CA . GLU A 1 214 ? 4.378 -22.935 16.583 1.00 95.00 214 GLU A CA 1
ATOM 1701 C C . GLU A 1 214 ? 4.850 -23.301 15.167 1.00 95.00 214 GLU A C 1
ATOM 1703 O O . GLU A 1 214 ? 5.650 -24.223 14.995 1.00 95.00 214 GLU A O 1
ATOM 1708 N N . SER A 1 215 ? 4.330 -22.614 14.142 1.00 92.75 215 SER A N 1
ATOM 1709 C CA . SER A 1 215 ? 4.503 -22.974 12.727 1.00 92.75 215 SER A CA 1
ATOM 1710 C C . SER A 1 215 ? 3.974 -24.384 12.374 1.00 92.75 215 SER A C 1
ATOM 1712 O O . SER A 1 215 ? 4.353 -24.945 11.343 1.00 92.75 215 SER A O 1
ATOM 1714 N N . LYS A 1 216 ? 3.103 -24.981 13.211 1.00 94.94 216 LYS A N 1
ATOM 1715 C CA . LYS A 1 216 ? 2.607 -26.367 13.090 1.00 94.94 216 LYS A CA 1
ATOM 1716 C C . LYS A 1 216 ? 1.080 -26.423 13.023 1.00 94.94 216 LYS A C 1
ATOM 1718 O O . LYS A 1 216 ? 0.394 -26.228 14.026 1.00 94.94 216 LYS A O 1
ATOM 1723 N N . MET A 1 217 ? 0.553 -26.821 11.864 1.00 95.00 217 MET A N 1
ATOM 1724 C CA . MET A 1 217 ? -0.891 -26.860 11.595 1.00 95.00 217 MET A CA 1
ATOM 1725 C C . MET A 1 217 ? -1.717 -27.617 12.649 1.00 95.00 217 MET A C 1
ATOM 1727 O O . MET A 1 217 ? -2.660 -27.032 13.184 1.00 95.00 217 MET A O 1
ATOM 1731 N N . PRO A 1 218 ? -1.384 -28.871 13.029 1.00 96.00 218 PRO A N 1
ATOM 1732 C CA . PRO A 1 218 ? -2.232 -29.624 13.956 1.00 96.00 218 PRO A CA 1
ATOM 1733 C C . PRO A 1 218 ? -2.258 -29.008 15.362 1.00 96.00 218 PRO A C 1
ATOM 1735 O O . PRO A 1 218 ? -3.276 -29.058 16.053 1.00 96.00 218 PRO A O 1
ATOM 1738 N N . VAL A 1 219 ? -1.143 -28.394 15.777 1.00 95.69 219 VAL A N 1
ATOM 1739 C CA . VAL A 1 219 ? -1.019 -27.705 17.070 1.00 95.69 219 VAL A CA 1
ATOM 1740 C C . VAL A 1 219 ? -1.879 -26.445 17.079 1.00 95.69 219 VAL A C 1
ATOM 1742 O O . VAL A 1 219 ? -2.623 -26.221 18.035 1.00 95.69 219 VAL A O 1
ATOM 1745 N N . MET A 1 220 ? -1.807 -25.653 16.006 1.00 97.31 220 MET A N 1
ATOM 1746 C CA . MET A 1 220 ? -2.622 -24.454 15.823 1.00 97.31 220 MET A CA 1
ATOM 1747 C C . MET A 1 220 ? -4.115 -24.786 15.881 1.00 97.31 220 MET A C 1
ATOM 1749 O O . MET A 1 220 ? -4.818 -24.243 16.733 1.00 97.31 220 MET A O 1
ATOM 1753 N N . VAL A 1 221 ? -4.577 -25.737 15.061 1.00 97.00 221 VAL A N 1
ATOM 1754 C CA . VAL A 1 221 ? -5.999 -26.112 14.978 1.00 97.00 221 VAL A CA 1
ATOM 1755 C C . VAL A 1 221 ? -6.543 -26.530 16.343 1.00 97.00 221 VAL A C 1
ATOM 1757 O O . VAL A 1 221 ? -7.592 -26.038 16.759 1.00 97.00 221 VAL A O 1
ATOM 1760 N N . LYS A 1 222 ? -5.808 -27.378 17.078 1.00 97.31 222 LYS A N 1
ATOM 1761 C CA . LYS A 1 222 ? -6.208 -27.819 18.420 1.00 97.31 222 LYS A CA 1
ATOM 1762 C C . LYS A 1 222 ? -6.353 -26.640 19.390 1.00 97.31 222 LYS A C 1
ATOM 1764 O O . LYS A 1 222 ? -7.411 -26.468 19.986 1.00 97.31 222 LYS A O 1
ATOM 1769 N N . LYS A 1 223 ? -5.315 -25.802 19.517 1.00 97.69 223 LYS A N 1
ATOM 1770 C CA . LYS A 1 223 ? -5.318 -24.660 20.452 1.00 97.69 223 LYS A CA 1
ATOM 1771 C C . LYS A 1 223 ? -6.414 -23.645 20.128 1.00 97.69 223 LYS A C 1
ATOM 1773 O O . LYS A 1 223 ? -7.029 -23.097 21.041 1.00 97.69 223 LYS A O 1
ATOM 1778 N N . VAL A 1 224 ? -6.644 -23.382 18.840 1.00 97.31 224 VAL A N 1
ATOM 1779 C CA . VAL A 1 224 ? -7.685 -22.453 18.385 1.00 97.31 224 VAL A CA 1
ATOM 1780 C C . VAL A 1 224 ? -9.069 -23.007 18.705 1.00 97.31 224 VAL A C 1
ATOM 1782 O O . VAL A 1 224 ? -9.877 -22.284 19.280 1.00 97.31 224 VAL A O 1
ATOM 1785 N N . LEU A 1 225 ? -9.341 -24.282 18.412 1.00 95.56 225 LEU A N 1
ATOM 1786 C CA . LEU A 1 225 ? -10.622 -24.912 18.743 1.00 95.56 225 LEU A CA 1
ATOM 1787 C C . LEU A 1 225 ? -10.916 -24.876 20.245 1.00 95.56 225 LEU A C 1
ATOM 1789 O O . LEU A 1 225 ? -12.006 -24.454 20.635 1.00 95.56 225 LEU A O 1
ATOM 1793 N N . ASP A 1 226 ? -9.941 -25.252 21.077 1.00 94.75 226 ASP A N 1
ATOM 1794 C CA . ASP A 1 226 ? -10.076 -25.211 22.537 1.00 94.75 226 ASP A CA 1
ATOM 1795 C C . ASP A 1 226 ? -10.442 -23.793 23.007 1.00 94.75 226 ASP A C 1
ATOM 1797 O O . ASP A 1 226 ? -11.374 -23.608 23.794 1.00 94.75 226 ASP A O 1
ATOM 1801 N N . ARG A 1 227 ? -9.774 -22.770 22.454 1.00 95.50 227 ARG A N 1
ATOM 1802 C CA . ARG A 1 227 ? -10.009 -21.369 22.820 1.00 95.50 227 ARG A CA 1
ATOM 1803 C C . ARG A 1 227 ? -11.354 -20.825 22.333 1.00 95.50 227 ARG A C 1
ATOM 1805 O O . ARG A 1 227 ? -12.045 -20.144 23.091 1.00 95.50 227 ARG A O 1
ATOM 1812 N N . LEU A 1 228 ? -11.738 -21.119 21.092 1.00 93.75 228 LEU A N 1
ATOM 1813 C CA . LEU A 1 228 ? -13.009 -20.673 20.507 1.00 93.75 228 LEU A CA 1
ATOM 1814 C C . LEU A 1 228 ? -14.224 -21.377 21.131 1.00 93.75 228 LEU A C 1
ATOM 1816 O O . LEU A 1 228 ? -15.343 -20.879 21.026 1.00 93.75 228 LEU A O 1
ATOM 1820 N N . ASN A 1 229 ? -14.029 -22.530 21.777 1.00 90.62 229 ASN A N 1
ATOM 1821 C CA . ASN A 1 229 ? -15.073 -23.198 22.555 1.00 90.62 229 ASN A CA 1
ATOM 1822 C C . ASN A 1 229 ? -15.256 -22.579 23.949 1.00 90.62 229 ASN A C 1
ATOM 1824 O O . ASN A 1 229 ? -16.360 -22.622 24.486 1.00 90.62 229 ASN A O 1
ATOM 1828 N N . SER A 1 230 ? -14.206 -21.991 24.532 1.00 85.88 230 SER A N 1
ATOM 1829 C CA . SER A 1 230 ? -14.257 -21.405 25.878 1.00 85.88 230 SER A CA 1
ATOM 1830 C C . SER A 1 230 ? -14.587 -19.912 25.904 1.00 85.88 230 SER A C 1
ATOM 1832 O O . SER A 1 230 ? -14.964 -19.377 26.946 1.00 85.88 230 SER A O 1
ATOM 1834 N N . THR A 1 231 ? -14.349 -19.184 24.813 1.00 85.50 231 THR A N 1
ATOM 1835 C CA . THR A 1 231 ? -14.386 -17.714 24.816 1.00 85.50 231 THR A CA 1
ATOM 1836 C C . THR A 1 231 ? -14.891 -17.171 23.484 1.00 85.50 231 THR A C 1
ATOM 1838 O O . THR A 1 231 ? -14.465 -17.611 22.422 1.00 85.50 231 THR A O 1
ATOM 1841 N N . GLY A 1 232 ? -15.796 -16.190 23.543 1.00 89.62 232 GLY A N 1
ATOM 1842 C CA . GLY A 1 232 ? -16.265 -15.459 22.366 1.00 89.62 232 GLY A CA 1
ATOM 1843 C C . GLY A 1 232 ? -15.303 -14.338 21.966 1.00 89.62 232 GLY A C 1
ATOM 1844 O O . GLY A 1 232 ? -14.848 -13.579 22.829 1.00 89.62 232 GLY A O 1
ATOM 1845 N N . TYR A 1 233 ? -15.051 -14.215 20.663 1.00 94.19 233 TYR A N 1
ATOM 1846 C CA . TYR A 1 233 ? -14.206 -13.181 20.062 1.00 94.19 233 TYR A CA 1
ATOM 1847 C C . TYR A 1 233 ? -14.971 -12.391 19.009 1.00 94.19 233 TYR A C 1
ATOM 1849 O O . TYR A 1 233 ? -15.860 -12.919 18.345 1.00 94.19 233 TYR A O 1
ATOM 1857 N N . ASN A 1 234 ? -14.600 -11.122 18.852 1.00 91.69 234 ASN A N 1
ATOM 1858 C CA . ASN A 1 234 ? -15.139 -10.246 17.816 1.00 91.69 234 ASN A CA 1
ATOM 1859 C C . ASN A 1 234 ? -14.373 -10.379 16.499 1.00 91.69 234 ASN A C 1
ATOM 1861 O O . ASN A 1 234 ? -14.921 -10.055 15.452 1.00 91.69 234 ASN A O 1
ATOM 1865 N N . LEU A 1 235 ? -13.111 -10.806 16.570 1.00 95.62 235 LEU A N 1
ATOM 1866 C CA . LEU A 1 235 ? -12.188 -10.860 15.447 1.00 95.62 235 LEU A CA 1
ATOM 1867 C C . LEU A 1 235 ? -11.104 -11.908 15.699 1.00 95.62 235 LEU A C 1
ATOM 1869 O O . LEU A 1 235 ? -10.600 -12.026 16.819 1.00 95.62 235 LEU A O 1
ATOM 1873 N N . ILE A 1 236 ? -10.704 -12.600 14.639 1.00 98.19 236 ILE A N 1
ATOM 1874 C CA . ILE A 1 236 ? -9.468 -13.374 14.586 1.00 98.19 236 ILE A CA 1
ATOM 1875 C C . ILE A 1 236 ? -8.491 -12.646 13.655 1.00 98.19 236 ILE A C 1
ATOM 1877 O O . ILE A 1 236 ? -8.870 -12.217 12.566 1.00 98.19 236 ILE A O 1
ATOM 1881 N N . VAL A 1 237 ? -7.241 -12.500 14.087 1.00 98.06 237 VAL A N 1
ATOM 1882 C CA . VAL A 1 237 ? -6.140 -11.954 13.280 1.00 98.06 237 VAL A CA 1
ATOM 1883 C C . VAL A 1 237 ? -5.086 -13.036 13.090 1.00 98.06 237 VAL A C 1
ATOM 1885 O O . VAL A 1 237 ? -4.679 -13.678 14.059 1.00 98.06 237 VAL A O 1
ATOM 1888 N N . GLY A 1 238 ? -4.634 -13.218 11.854 1.00 93.94 238 GLY A N 1
ATOM 1889 C CA . GLY A 1 238 ? -3.686 -14.265 11.471 1.00 93.94 238 GLY A CA 1
ATOM 1890 C C . GLY A 1 238 ? -4.283 -15.215 10.430 1.00 93.94 238 GLY A C 1
ATOM 1891 O O . GLY A 1 238 ? -5.343 -14.956 9.877 1.00 93.94 238 GLY A O 1
ATOM 1892 N N . GLU A 1 239 ? -3.643 -16.324 10.091 1.00 94.31 239 GLU A N 1
ATOM 1893 C CA . GLU A 1 239 ? -2.231 -16.628 10.344 1.00 94.31 239 GLU A CA 1
ATOM 1894 C C . GLU A 1 239 ? -1.361 -15.833 9.341 1.00 94.31 239 GLU A C 1
ATOM 1896 O O . GLU A 1 239 ? -1.871 -14.948 8.645 1.00 94.31 239 GLU A O 1
ATOM 1901 N N . LEU A 1 240 ? -0.051 -16.076 9.297 1.00 92.75 240 LEU A N 1
ATOM 1902 C CA . LEU A 1 240 ? 0.854 -15.440 8.341 1.00 92.75 240 LEU A CA 1
ATOM 1903 C C . LEU A 1 240 ? 1.008 -16.236 7.039 1.00 92.75 240 LEU A C 1
ATOM 1905 O O . LEU A 1 240 ? 1.068 -15.645 5.960 1.00 92.75 240 LEU A O 1
ATOM 1909 N N . ARG A 1 241 ? 1.090 -17.563 7.152 1.00 91.00 241 ARG A N 1
ATOM 1910 C CA . ARG A 1 241 ? 1.311 -18.517 6.068 1.00 91.00 241 ARG A CA 1
ATOM 1911 C C . ARG A 1 241 ? -0.019 -18.923 5.440 1.00 91.00 241 ARG A C 1
ATOM 1913 O O . ARG A 1 241 ? -1.036 -19.046 6.130 1.00 91.00 241 ARG A O 1
ATOM 1920 N N . SER A 1 242 ? -0.026 -19.117 4.125 1.00 93.00 242 SER A N 1
ATOM 1921 C CA . SER A 1 242 ? -1.253 -19.355 3.360 1.00 93.00 242 SER A CA 1
ATOM 1922 C C . SER A 1 242 ? -1.993 -20.632 3.759 1.00 93.00 242 SER A C 1
ATOM 1924 O O . SER A 1 242 ? -3.194 -20.584 4.021 1.00 93.00 242 SER A O 1
ATOM 1926 N N . ASP A 1 243 ? -1.283 -21.754 3.893 1.00 92.50 243 ASP A N 1
ATOM 1927 C CA . ASP A 1 243 ? -1.837 -23.037 4.350 1.00 92.50 243 ASP A CA 1
ATOM 1928 C C . ASP A 1 243 ? -2.497 -22.909 5.738 1.00 92.50 243 ASP A C 1
ATOM 1930 O O . ASP A 1 243 ? -3.629 -23.353 5.952 1.00 92.50 243 ASP A O 1
ATOM 1934 N N . ALA A 1 244 ? -1.813 -22.259 6.683 1.00 95.06 244 ALA A N 1
ATOM 1935 C CA . ALA A 1 244 ? -2.278 -22.070 8.053 1.00 95.06 244 ALA A CA 1
ATOM 1936 C C . ALA A 1 244 ? -3.473 -21.127 8.126 1.00 95.06 244 ALA A C 1
ATOM 1938 O O . ALA A 1 244 ? -4.420 -21.370 8.880 1.00 95.06 244 ALA A O 1
ATOM 1939 N N . THR A 1 245 ? -3.464 -20.095 7.288 1.00 96.56 245 THR A N 1
ATOM 1940 C CA . THR A 1 245 ? -4.586 -19.174 7.134 1.00 96.56 245 THR A CA 1
ATOM 1941 C C . THR A 1 245 ? -5.806 -19.878 6.550 1.00 96.56 245 THR A C 1
ATOM 1943 O O . THR A 1 245 ? -6.902 -19.671 7.061 1.00 96.56 245 THR A O 1
ATOM 1946 N N . ALA A 1 246 ? -5.648 -20.752 5.551 1.00 96.12 246 ALA A N 1
ATOM 1947 C CA . ALA A 1 246 ? -6.762 -21.514 4.982 1.00 96.12 246 ALA A CA 1
ATOM 1948 C C . ALA A 1 246 ? -7.420 -22.442 6.022 1.00 96.12 246 ALA A C 1
ATOM 1950 O O . ALA A 1 246 ? -8.648 -22.504 6.128 1.00 96.12 246 ALA A O 1
ATOM 1951 N N . ALA A 1 247 ? -6.621 -23.112 6.858 1.00 96.44 247 ALA A N 1
ATOM 1952 C CA . ALA A 1 247 ? -7.153 -23.907 7.965 1.00 96.44 247 ALA A CA 1
ATOM 1953 C C . ALA A 1 247 ? -7.875 -23.033 9.008 1.00 96.44 247 ALA A 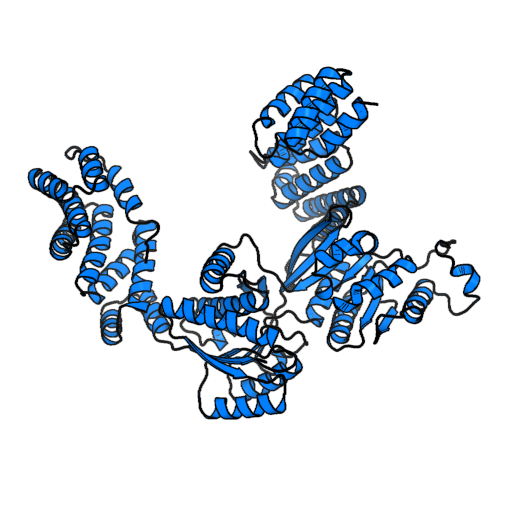C 1
ATOM 1955 O O . ALA A 1 247 ? -8.982 -23.365 9.442 1.00 96.44 247 ALA A O 1
ATOM 1956 N N . LEU A 1 248 ? -7.284 -21.892 9.383 1.00 97.38 248 LEU A N 1
ATOM 1957 C CA . LEU A 1 248 ? -7.887 -20.946 10.324 1.00 97.38 248 LEU A CA 1
ATOM 1958 C C . LEU A 1 248 ? -9.184 -20.328 9.777 1.00 97.38 248 LEU A C 1
ATOM 1960 O O . LEU A 1 248 ? -10.135 -20.141 10.535 1.00 97.38 248 LEU A O 1
ATOM 1964 N N . ALA A 1 249 ? -9.256 -20.079 8.469 1.00 97.06 249 ALA A N 1
ATOM 1965 C CA . ALA A 1 249 ? -10.445 -19.609 7.764 1.00 97.06 249 ALA A CA 1
ATOM 1966 C C . ALA A 1 249 ? -11.616 -20.586 7.910 1.00 97.06 249 ALA A C 1
ATOM 1968 O O . ALA A 1 249 ? -12.729 -20.160 8.225 1.00 97.06 249 ALA A O 1
ATOM 1969 N N . GLY A 1 250 ? -11.364 -21.892 7.780 1.00 95.94 250 GLY A N 1
ATOM 1970 C CA . GLY A 1 250 ? -12.373 -22.921 8.041 1.00 95.94 250 GLY A CA 1
ATOM 1971 C C . GLY A 1 250 ? -12.897 -22.883 9.483 1.00 95.94 250 GLY A C 1
ATOM 1972 O O . GLY A 1 250 ? -14.107 -22.922 9.710 1.00 95.94 250 GLY A O 1
ATOM 1973 N N . LEU A 1 251 ? -12.004 -22.729 10.467 1.00 95.94 251 LEU A N 1
ATOM 1974 C CA . LEU A 1 251 ? -12.388 -22.624 11.883 1.00 95.94 251 LEU A CA 1
ATOM 1975 C C . LEU A 1 251 ? -13.207 -21.358 12.173 1.00 95.94 251 LEU A C 1
ATOM 1977 O O . LEU A 1 251 ? -14.230 -21.419 12.862 1.00 95.94 251 LEU A O 1
ATOM 1981 N N . ALA A 1 252 ? -12.778 -20.220 11.627 1.00 95.88 252 ALA A N 1
ATOM 1982 C CA . ALA A 1 252 ? -13.458 -18.936 11.758 1.00 95.88 252 ALA A CA 1
ATOM 1983 C C . ALA A 1 252 ? -14.863 -18.975 11.135 1.00 95.88 252 ALA A C 1
ATOM 1985 O O . ALA A 1 252 ? -15.825 -18.499 11.743 1.00 95.88 252 ALA A O 1
ATOM 1986 N N . ALA A 1 253 ? -14.999 -19.624 9.972 1.00 95.12 253 ALA A N 1
ATOM 1987 C CA . ALA A 1 253 ? -16.270 -19.813 9.281 1.00 95.12 253 ALA A CA 1
ATOM 1988 C C . ALA A 1 253 ? -17.276 -20.609 10.121 1.00 95.12 253 ALA A C 1
ATOM 1990 O O . ALA A 1 253 ? -18.411 -20.167 10.286 1.00 95.12 253 ALA A O 1
ATOM 1991 N N . VAL A 1 254 ? -16.854 -21.733 10.716 1.00 93.44 254 VAL A N 1
ATOM 1992 C CA . VAL A 1 254 ? -17.716 -22.558 11.589 1.00 93.44 254 VAL A CA 1
ATOM 1993 C C . VAL A 1 254 ? -18.205 -21.770 12.807 1.00 93.44 254 VAL A C 1
ATOM 1995 O O . VAL A 1 254 ? -19.322 -21.980 13.281 1.00 93.44 254 VAL A O 1
ATOM 1998 N N . LYS A 1 255 ? -17.384 -20.850 13.323 1.00 93.56 255 LYS A N 1
ATOM 1999 C CA . LYS A 1 255 ? -17.720 -20.022 14.490 1.00 93.56 255 LYS A CA 1
ATOM 2000 C C . LYS A 1 255 ? -18.392 -18.692 14.141 1.00 93.56 255 LYS A C 1
ATOM 2002 O O . LYS A 1 255 ? -18.810 -17.996 15.061 1.00 93.56 255 LYS A O 1
ATOM 2007 N N . ASN A 1 256 ? -18.547 -18.363 12.856 1.00 93.38 256 ASN A N 1
ATOM 2008 C CA . ASN A 1 256 ? -19.067 -17.079 12.371 1.00 93.38 256 ASN A CA 1
ATOM 2009 C C . ASN A 1 256 ? -18.298 -15.858 12.919 1.00 93.38 256 ASN A C 1
ATOM 2011 O O . ASN A 1 256 ? -18.899 -14.829 13.230 1.00 93.38 256 ASN A O 1
ATOM 2015 N N . ILE A 1 257 ? -16.974 -15.973 13.062 1.00 95.44 257 ILE A N 1
ATOM 2016 C CA . ILE A 1 257 ? -16.110 -14.883 13.542 1.00 95.44 257 ILE A CA 1
ATOM 2017 C C . ILE A 1 257 ? -15.319 -14.350 12.345 1.00 95.44 257 ILE A C 1
ATOM 2019 O O . ILE A 1 257 ? -14.742 -15.163 11.622 1.00 95.44 257 ILE A O 1
ATOM 2023 N N . PRO A 1 258 ? -15.269 -13.025 12.105 1.00 96.56 258 PRO A N 1
ATOM 2024 C CA . PRO A 1 258 ? -14.448 -12.490 11.031 1.00 96.56 258 PRO A CA 1
ATOM 2025 C C . PRO A 1 258 ? -12.970 -12.830 11.259 1.00 96.56 258 PRO A C 1
ATOM 2027 O O . PRO A 1 258 ? -12.454 -12.697 12.371 1.00 96.56 258 PRO A O 1
ATOM 2030 N N . LEU A 1 259 ? -12.303 -13.252 10.191 1.00 97.88 259 LEU A N 1
ATOM 2031 C CA . LEU A 1 259 ? -10.873 -13.505 10.117 1.00 97.88 259 LEU A CA 1
ATOM 2032 C C . LEU A 1 259 ? -10.234 -12.456 9.218 1.00 97.88 259 LEU A C 1
ATOM 2034 O O . LEU A 1 259 ? -10.624 -12.324 8.059 1.00 97.88 259 LEU A O 1
ATOM 2038 N N . VAL A 1 260 ? -9.222 -11.763 9.729 1.00 97.50 260 VAL A N 1
ATOM 2039 C CA . VAL A 1 260 ? -8.372 -10.881 8.930 1.00 97.50 260 VAL A CA 1
ATOM 2040 C C . VAL A 1 260 ? -6.968 -11.475 8.842 1.00 97.50 260 VAL A C 1
ATOM 2042 O O . VAL A 1 260 ? -6.240 -11.515 9.838 1.00 97.50 260 VAL A O 1
ATOM 2045 N N . SER A 1 261 ? -6.586 -11.913 7.640 1.00 95.81 261 SER A N 1
ATOM 2046 C CA . SER A 1 261 ? -5.224 -12.365 7.353 1.00 95.81 261 SER A CA 1
ATOM 2047 C C . SER A 1 261 ? -4.376 -11.204 6.829 1.00 95.81 261 SER A C 1
ATOM 2049 O O . SER A 1 261 ? -4.724 -10.610 5.804 1.00 95.81 261 SER A O 1
ATOM 2051 N N . PRO A 1 262 ? -3.271 -10.855 7.508 1.00 92.31 262 PRO A N 1
ATOM 2052 C CA . PRO A 1 262 ? -2.458 -9.703 7.142 1.00 92.31 262 PRO A CA 1
ATOM 2053 C C . PRO A 1 262 ? -1.487 -9.974 5.987 1.00 92.31 262 PRO A C 1
ATOM 2055 O O . PRO A 1 262 ? -1.131 -9.028 5.292 1.00 92.31 262 PRO A O 1
ATOM 2058 N N . THR A 1 263 ? -1.022 -11.217 5.798 1.00 91.25 263 THR A N 1
ATOM 2059 C CA . THR A 1 263 ? 0.126 -11.515 4.912 1.00 91.25 263 THR A CA 1
ATOM 2060 C C . THR A 1 263 ? -0.075 -12.682 3.949 1.00 91.25 263 THR A C 1
ATOM 2062 O O . THR A 1 263 ? 0.712 -12.793 3.014 1.00 91.25 263 THR A O 1
ATOM 2065 N N . ALA A 1 264 ? -1.083 -13.544 4.126 1.00 91.12 264 ALA A N 1
ATOM 2066 C CA . ALA A 1 264 ? -1.254 -14.706 3.249 1.00 91.12 264 ALA A CA 1
ATOM 2067 C C . ALA A 1 264 ? -1.407 -14.273 1.779 1.00 91.12 264 ALA A C 1
ATOM 2069 O O . ALA A 1 264 ? -2.202 -13.379 1.489 1.00 91.12 264 ALA A O 1
ATOM 2070 N N . SER A 1 265 ? -0.659 -14.895 0.865 1.00 88.75 265 SER A N 1
ATOM 2071 C CA . SER A 1 265 ? -0.554 -14.497 -0.551 1.00 88.75 265 SER A CA 1
ATOM 2072 C C . SER A 1 265 ? -1.290 -15.427 -1.518 1.00 88.75 265 SER A C 1
ATOM 2074 O O . SER A 1 265 ? -1.456 -15.067 -2.685 1.00 88.75 265 SER A O 1
ATOM 2076 N N . THR A 1 266 ? -1.744 -16.600 -1.064 1.00 90.06 266 THR A N 1
ATOM 2077 C CA . THR A 1 266 ? -2.434 -17.570 -1.928 1.00 90.06 266 THR A CA 1
ATOM 2078 C C . THR A 1 266 ? -3.821 -17.066 -2.297 1.00 90.06 266 THR A C 1
ATOM 2080 O O . THR A 1 266 ? -4.535 -16.484 -1.472 1.00 90.06 266 THR A O 1
ATOM 2083 N N . ASN A 1 267 ? -4.197 -17.290 -3.552 1.00 89.31 267 ASN A N 1
ATOM 2084 C CA . ASN A 1 267 ? -5.484 -16.890 -4.089 1.00 89.31 267 ASN A CA 1
ATOM 2085 C C . ASN A 1 267 ? -6.649 -17.663 -3.441 1.00 89.31 267 ASN A C 1
ATOM 2087 O O . ASN A 1 267 ? -6.485 -18.776 -2.945 1.00 89.31 267 ASN A O 1
ATOM 2091 N N . ASN A 1 268 ? -7.848 -17.080 -3.465 1.00 90.06 268 ASN A N 1
ATOM 2092 C CA . ASN A 1 268 ? -9.105 -17.696 -3.012 1.00 90.06 268 ASN A CA 1
ATOM 2093 C C . ASN A 1 268 ? -9.186 -18.100 -1.518 1.00 90.06 268 ASN A C 1
ATOM 2095 O O . ASN A 1 268 ? -10.172 -18.717 -1.115 1.00 90.06 268 ASN A O 1
ATOM 2099 N N . ILE A 1 269 ? -8.236 -17.724 -0.648 1.00 94.12 269 ILE A N 1
ATOM 2100 C CA . ILE A 1 269 ? -8.381 -17.943 0.810 1.00 94.12 269 ILE A CA 1
ATOM 2101 C C . ILE A 1 269 ? -9.639 -17.240 1.338 1.00 94.12 269 ILE A C 1
ATOM 2103 O O . ILE A 1 269 ? -10.381 -17.792 2.153 1.00 94.12 269 ILE A O 1
ATOM 2107 N N . SER A 1 270 ? -9.916 -16.033 0.850 1.00 94.38 270 SER A N 1
ATOM 2108 C CA . SER A 1 270 ? -11.112 -15.276 1.216 1.00 94.38 270 SER A CA 1
ATOM 2109 C C . SER A 1 270 ? -12.417 -15.865 0.657 1.00 94.38 270 SER A C 1
ATOM 2111 O O . SER A 1 270 ? -13.495 -15.562 1.176 1.00 94.38 270 SER A O 1
ATOM 2113 N N . ASP A 1 271 ? -12.344 -16.757 -0.340 1.00 94.56 271 ASP A N 1
ATOM 2114 C CA . ASP A 1 271 ? -13.501 -17.471 -0.900 1.00 94.56 271 ASP A CA 1
ATOM 2115 C C . ASP A 1 271 ? -13.946 -18.648 -0.023 1.00 94.56 271 ASP A C 1
ATOM 2117 O O . ASP A 1 271 ? -15.088 -19.095 -0.140 1.00 94.56 271 ASP A O 1
ATOM 2121 N N . ILE A 1 272 ? -13.099 -19.112 0.910 1.00 95.75 272 ILE A N 1
ATOM 2122 C CA . ILE A 1 272 ? -13.451 -20.168 1.876 1.00 95.75 272 ILE A CA 1
ATOM 2123 C C . ILE A 1 272 ? -14.723 -19.793 2.645 1.00 95.75 272 ILE A C 1
ATOM 2125 O O . ILE A 1 272 ? -15.537 -20.657 2.976 1.00 95.75 272 ILE A O 1
ATOM 2129 N N . SER A 1 273 ? -14.895 -18.505 2.961 1.00 95.31 273 SER A N 1
ATOM 2130 C CA . SER A 1 273 ? -16.063 -18.023 3.686 1.00 95.31 273 SER A CA 1
ATOM 2131 C C . SER A 1 273 ? -16.223 -16.506 3.617 1.00 95.31 273 SER A C 1
ATOM 2133 O O . SER A 1 273 ? -15.249 -15.758 3.635 1.00 95.31 273 SER A O 1
ATOM 2135 N N . ARG A 1 274 ? -17.474 -16.029 3.686 1.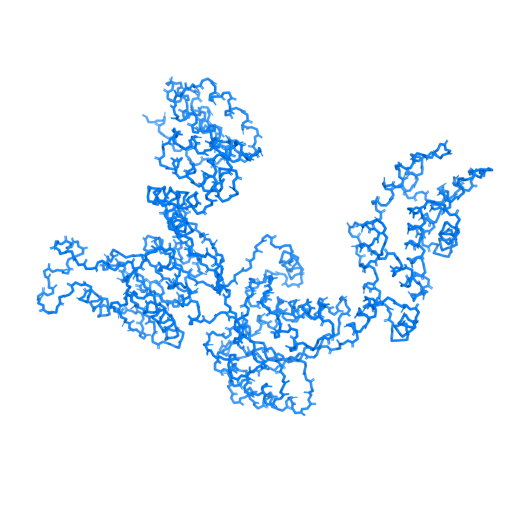00 94.38 274 ARG A N 1
ATOM 2136 C CA . ARG A 1 274 ? -17.807 -14.593 3.798 1.00 94.38 274 ARG A CA 1
ATOM 2137 C C . ARG A 1 274 ? -17.203 -13.894 5.023 1.00 94.38 274 ARG A C 1
ATOM 2139 O O . ARG A 1 274 ? -17.226 -12.674 5.097 1.00 94.38 274 ARG A O 1
ATOM 2146 N N . PHE A 1 275 ? -16.730 -14.663 6.003 1.00 95.88 275 PHE A N 1
ATOM 2147 C CA . PHE A 1 275 ? -16.088 -14.147 7.210 1.00 95.88 275 PHE A CA 1
ATOM 2148 C C . PHE A 1 275 ? -14.586 -13.891 7.024 1.00 95.88 275 PHE A C 1
ATOM 2150 O O . PHE A 1 275 ? -13.952 -13.396 7.947 1.00 95.88 275 PHE A O 1
ATOM 2157 N N . VAL A 1 276 ? -13.999 -14.231 5.875 1.00 97.25 276 VAL A N 1
ATOM 2158 C CA . VAL A 1 276 ? -12.549 -14.170 5.661 1.00 97.25 276 VAL A CA 1
ATOM 2159 C C . VAL A 1 276 ? -12.197 -12.963 4.803 1.00 97.25 276 VAL A C 1
ATOM 2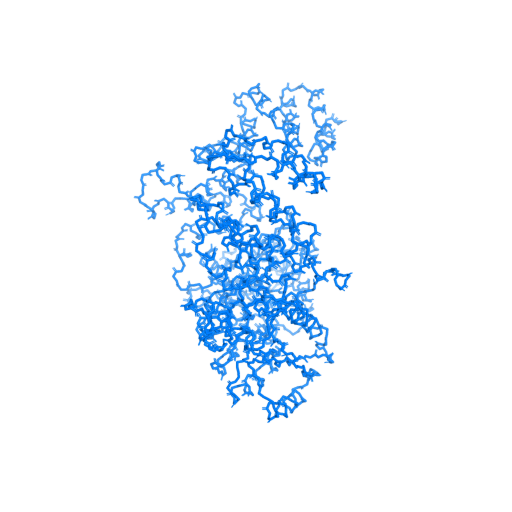161 O O . VAL A 1 276 ? -12.763 -12.770 3.727 1.00 97.25 276 VAL A O 1
ATOM 2164 N N . PHE A 1 277 ? -11.241 -12.178 5.292 1.00 96.62 277 PHE A N 1
ATOM 2165 C CA . PHE A 1 277 ? -10.718 -10.982 4.651 1.00 96.62 277 PHE A CA 1
ATOM 2166 C C . PHE A 1 277 ? -9.199 -11.099 4.529 1.00 96.62 277 PHE A C 1
ATOM 2168 O O . PHE A 1 277 ? -8.496 -11.315 5.521 1.00 96.62 277 PHE A O 1
ATOM 2175 N N . GLN A 1 278 ? -8.690 -10.945 3.313 1.00 94.69 278 GLN A N 1
ATOM 2176 C CA . GLN A 1 278 ? -7.267 -11.054 3.007 1.00 94.69 278 GLN A CA 1
ATOM 2177 C C . GLN A 1 278 ? -6.721 -9.652 2.733 1.00 94.69 278 GLN A C 1
ATOM 2179 O O . GLN A 1 278 ? -7.063 -9.026 1.734 1.00 94.69 278 GLN A O 1
ATOM 2184 N N . MET A 1 279 ? -5.919 -9.124 3.662 1.00 93.25 279 MET A N 1
ATOM 2185 C CA . MET A 1 279 ? -5.385 -7.755 3.572 1.00 93.25 279 MET A CA 1
ATOM 2186 C C . MET A 1 279 ? -4.154 -7.665 2.679 1.00 93.25 279 MET A C 1
ATOM 2188 O O . MET A 1 279 ? -3.812 -6.574 2.226 1.00 93.25 279 MET A O 1
ATOM 2192 N N . ASN A 1 280 ? -3.479 -8.788 2.437 1.00 91.62 280 ASN A N 1
ATOM 2193 C CA . ASN A 1 280 ? -2.395 -8.837 1.475 1.00 91.62 280 ASN A CA 1
ATOM 2194 C C . ASN A 1 280 ? -2.940 -8.997 0.054 1.00 91.62 280 ASN A C 1
ATOM 2196 O O . ASN A 1 280 ? -3.960 -9.654 -0.155 1.00 91.62 280 ASN A O 1
ATOM 2200 N N . THR A 1 281 ? -2.242 -8.423 -0.919 1.00 91.44 281 THR A N 1
ATOM 2201 C CA . THR A 1 281 ? -2.548 -8.650 -2.332 1.00 91.44 281 THR A CA 1
ATOM 2202 C C . THR A 1 281 ? -1.921 -9.974 -2.755 1.00 91.44 281 THR A C 1
ATOM 2204 O O . THR A 1 281 ? -0.748 -10.224 -2.487 1.00 91.44 281 THR A O 1
ATOM 2207 N N . THR A 1 282 ? -2.702 -10.843 -3.395 1.00 91.88 282 THR A N 1
ATOM 2208 C CA . THR A 1 282 ? -2.254 -12.200 -3.739 1.00 91.88 282 THR A CA 1
ATOM 2209 C C . THR A 1 282 ? -1.218 -12.198 -4.862 1.00 91.88 282 THR A C 1
ATOM 2211 O O . THR A 1 282 ? -1.206 -11.301 -5.713 1.00 91.88 282 THR A O 1
ATOM 2214 N N . SER A 1 283 ? -0.371 -13.232 -4.908 1.00 92.69 283 SER A N 1
ATOM 2215 C CA . SER A 1 283 ? 0.620 -13.429 -5.982 1.00 92.69 283 SER A CA 1
ATOM 2216 C C . SER A 1 283 ? -0.056 -13.498 -7.360 1.00 92.69 283 SER A C 1
ATOM 2218 O O . SER A 1 283 ? 0.418 -12.885 -8.322 1.00 92.69 283 SER A O 1
ATOM 2220 N N . TYR A 1 284 ? -1.226 -14.144 -7.426 1.00 94.19 284 TYR A N 1
ATOM 2221 C CA . TYR A 1 284 ? -2.107 -14.163 -8.595 1.00 94.19 284 TYR A CA 1
ATOM 2222 C C . TYR A 1 284 ? -2.567 -12.759 -9.000 1.00 94.19 284 TYR A C 1
ATOM 2224 O O . TYR A 1 284 ? -2.364 -12.350 -10.143 1.00 94.19 284 TYR A O 1
ATOM 2232 N N . SER A 1 285 ? -3.142 -11.990 -8.069 1.00 92.75 285 SER A N 1
ATOM 2233 C CA . SER A 1 285 ? -3.692 -10.662 -8.362 1.00 92.75 285 SER A CA 1
ATOM 2234 C C . SER A 1 285 ? -2.610 -9.664 -8.761 1.00 92.75 285 SER A C 1
ATOM 2236 O O . SER A 1 285 ? -2.792 -8.940 -9.738 1.00 92.75 285 SER A O 1
ATOM 2238 N N . MET A 1 286 ? -1.460 -9.657 -8.079 1.00 92.94 286 MET A N 1
ATOM 2239 C CA . MET A 1 286 ? -0.314 -8.831 -8.481 1.00 92.94 286 MET A CA 1
ATOM 2240 C C . MET A 1 286 ? 0.171 -9.203 -9.885 1.00 92.94 286 MET A C 1
ATOM 2242 O O . MET A 1 286 ? 0.399 -8.329 -10.718 1.00 92.94 286 MET A O 1
ATOM 2246 N N . SER A 1 287 ? 0.274 -10.496 -10.189 1.00 96.38 287 SER A N 1
ATOM 2247 C CA . SER A 1 287 ? 0.745 -10.948 -11.502 1.00 96.38 287 SER A CA 1
ATOM 2248 C C . SER A 1 287 ? -0.256 -10.643 -12.621 1.00 96.38 287 SER A C 1
ATOM 2250 O O . SER A 1 287 ? 0.133 -10.254 -13.723 1.00 96.38 287 SER A O 1
ATOM 2252 N N . LYS A 1 288 ? -1.556 -10.699 -12.310 1.00 94.75 288 LYS A N 1
ATOM 2253 C CA . LYS A 1 288 ? -2.637 -10.218 -13.176 1.00 94.75 288 LYS A CA 1
ATOM 2254 C C . LYS A 1 288 ? -2.510 -8.714 -13.444 1.00 94.75 288 LYS A C 1
ATOM 2256 O O . LYS A 1 288 ? -2.622 -8.281 -14.586 1.00 94.75 288 LYS A O 1
ATOM 2261 N N . MET A 1 289 ? -2.238 -7.916 -12.411 1.00 92.38 289 MET A N 1
ATOM 2262 C CA . MET A 1 289 ? -2.086 -6.460 -12.520 1.00 92.38 289 MET A CA 1
ATOM 2263 C C . MET A 1 289 ? -0.853 -6.043 -13.319 1.00 92.38 289 MET A C 1
ATOM 2265 O O . MET A 1 289 ? -0.957 -5.136 -14.138 1.00 92.38 289 MET A O 1
ATOM 2269 N N . ILE A 1 290 ? 0.303 -6.684 -13.116 1.00 94.75 290 ILE A N 1
ATOM 2270 C CA . ILE A 1 290 ? 1.515 -6.333 -13.871 1.00 94.75 290 ILE A CA 1
ATOM 2271 C C . ILE A 1 290 ? 1.414 -6.761 -15.339 1.00 94.75 290 ILE A C 1
ATOM 2273 O O . ILE A 1 290 ? 1.892 -6.029 -16.202 1.00 94.75 290 ILE A O 1
ATOM 2277 N N . ALA A 1 291 ? 0.745 -7.882 -15.643 1.00 95.69 291 ALA A N 1
ATOM 2278 C CA . ALA A 1 291 ? 0.408 -8.258 -17.017 1.00 95.69 291 ALA A CA 1
ATOM 2279 C C . ALA A 1 291 ? -0.510 -7.215 -17.666 1.00 95.69 291 ALA A C 1
ATOM 2281 O O . ALA A 1 291 ? -0.229 -6.734 -18.761 1.00 95.69 291 ALA A O 1
ATOM 2282 N N . GLU A 1 292 ? -1.579 -6.822 -16.969 1.00 91.56 292 GLU A N 1
ATOM 2283 C CA . GLU A 1 292 ? -2.510 -5.796 -17.441 1.00 91.56 292 GLU A CA 1
ATOM 2284 C C . GLU A 1 292 ? -1.806 -4.458 -17.667 1.00 91.56 292 GLU A C 1
ATOM 2286 O O . GLU A 1 292 ? -1.965 -3.853 -18.720 1.00 91.56 292 GLU A O 1
ATOM 2291 N N . TYR A 1 293 ? -0.947 -4.037 -16.739 1.00 88.50 293 TYR A N 1
ATOM 2292 C CA . TYR A 1 293 ? -0.139 -2.836 -16.900 1.00 88.50 293 TYR A CA 1
ATOM 2293 C C . TYR A 1 293 ? 0.825 -2.938 -18.090 1.00 88.50 293 TYR A C 1
ATOM 2295 O O . TYR A 1 293 ? 0.910 -2.014 -18.895 1.00 88.50 293 TYR A O 1
ATOM 2303 N N . ALA A 1 294 ? 1.534 -4.056 -18.249 1.00 91.06 294 ALA A N 1
ATOM 2304 C CA . ALA A 1 294 ? 2.450 -4.250 -19.369 1.00 91.06 294 ALA A CA 1
ATOM 2305 C C . ALA A 1 294 ? 1.728 -4.192 -20.727 1.00 91.06 294 ALA A C 1
ATOM 2307 O O . ALA A 1 294 ? 2.230 -3.589 -21.676 1.00 91.06 294 ALA A O 1
ATOM 2308 N N . ILE A 1 295 ? 0.533 -4.773 -20.817 1.00 90.50 295 ILE A N 1
ATOM 2309 C CA . ILE A 1 295 ? -0.245 -4.815 -22.057 1.00 90.50 295 ILE A CA 1
ATOM 2310 C C . ILE A 1 295 ? -0.929 -3.477 -22.311 1.00 90.50 295 ILE A C 1
ATOM 2312 O O . ILE A 1 295 ? -0.712 -2.855 -23.348 1.00 90.50 295 ILE A O 1
ATOM 2316 N N . ASP A 1 296 ? -1.728 -3.010 -21.357 1.00 83.44 296 ASP A N 1
ATOM 2317 C CA . ASP A 1 296 ? -2.544 -1.820 -21.547 1.00 83.44 296 ASP A CA 1
ATOM 2318 C C . ASP A 1 296 ? -1.671 -0.567 -21.505 1.00 83.44 296 ASP A C 1
ATOM 2320 O O . ASP A 1 296 ? -1.774 0.280 -22.382 1.00 83.44 296 ASP A O 1
ATOM 2324 N N . SER A 1 297 ? -0.777 -0.435 -20.524 1.00 80.19 297 SER A N 1
ATOM 2325 C CA . SER A 1 297 ? 0.009 0.793 -20.348 1.00 80.19 297 SER A CA 1
ATOM 2326 C C . SER A 1 297 ? 1.311 0.817 -21.145 1.00 80.19 297 SER A C 1
ATOM 2328 O O . SER A 1 297 ? 1.720 1.891 -21.578 1.00 80.19 297 SER A O 1
ATOM 2330 N N . LEU A 1 298 ? 1.973 -0.326 -21.354 1.00 83.69 298 LEU A N 1
ATOM 2331 C CA . LEU A 1 298 ? 3.255 -0.376 -22.079 1.00 83.69 298 LEU A CA 1
ATOM 2332 C C . LEU A 1 298 ? 3.134 -0.906 -23.516 1.00 83.69 298 LEU A C 1
ATOM 2334 O O . LEU A 1 298 ? 4.107 -0.837 -24.265 1.00 83.69 298 LEU A O 1
ATOM 2338 N N . ASN A 1 299 ? 1.942 -1.354 -23.932 1.00 84.88 299 ASN A N 1
ATOM 2339 C CA . ASN A 1 299 ? 1.661 -1.939 -25.249 1.00 84.88 299 ASN A CA 1
ATOM 2340 C C . ASN A 1 299 ? 2.494 -3.192 -25.578 1.00 84.88 299 ASN A C 1
ATOM 2342 O O . ASN A 1 299 ? 2.731 -3.480 -26.753 1.00 84.88 299 ASN A O 1
ATOM 2346 N N . TYR A 1 300 ? 2.935 -3.940 -24.565 1.00 90.50 300 TYR A N 1
ATOM 2347 C CA . TYR A 1 300 ? 3.623 -5.217 -24.764 1.00 90.50 300 TYR A CA 1
ATOM 2348 C C . TYR A 1 300 ? 2.625 -6.297 -25.191 1.00 90.50 300 TYR A C 1
ATOM 2350 O O . TYR A 1 300 ? 1.500 -6.346 -24.696 1.00 90.50 300 TYR A O 1
ATOM 2358 N N . LYS A 1 301 ? 3.030 -7.170 -26.115 1.00 91.19 301 LYS A N 1
ATOM 2359 C CA . LYS A 1 301 ? 2.167 -8.199 -26.716 1.00 91.19 301 LYS A CA 1
ATOM 2360 C C . LYS A 1 301 ? 2.720 -9.610 -26.589 1.00 91.19 301 LYS A C 1
ATOM 2362 O O . LYS A 1 301 ? 1.952 -10.571 -26.646 1.00 91.19 301 LYS A O 1
ATOM 2367 N N . THR A 1 302 ? 4.033 -9.743 -26.460 1.00 92.12 302 THR A N 1
ATOM 2368 C CA . THR A 1 302 ? 4.726 -11.030 -26.451 1.00 92.12 302 THR A CA 1
ATOM 2369 C C . THR A 1 302 ? 5.611 -11.164 -25.222 1.00 92.12 302 THR A C 1
ATOM 2371 O O . THR A 1 302 ? 6.398 -10.274 -24.898 1.00 92.12 302 THR A O 1
ATOM 2374 N N . PHE A 1 303 ? 5.475 -12.292 -24.530 1.00 94.69 303 PHE A N 1
ATOM 2375 C CA . PHE A 1 303 ? 6.109 -12.515 -23.236 1.00 94.69 303 PHE A CA 1
ATOM 2376 C C . PHE A 1 303 ? 6.814 -13.868 -23.176 1.00 94.69 303 PHE A C 1
ATOM 2378 O O . PHE A 1 303 ? 6.375 -14.836 -23.797 1.00 94.69 303 PHE A O 1
ATOM 2385 N N . ALA A 1 304 ? 7.868 -13.957 -22.373 1.00 94.62 304 ALA A N 1
ATOM 2386 C CA . ALA A 1 304 ? 8.401 -15.222 -21.868 1.00 94.62 304 ALA A CA 1
ATOM 2387 C C . ALA A 1 304 ? 8.397 -15.205 -20.335 1.00 94.62 304 ALA A C 1
ATOM 2389 O O . ALA A 1 304 ? 8.398 -14.132 -19.732 1.00 94.62 304 ALA A O 1
ATOM 2390 N N . VAL A 1 305 ? 8.388 -16.376 -19.702 1.00 97.00 305 VAL A N 1
ATOM 2391 C CA . VAL A 1 305 ? 8.332 -16.500 -18.241 1.00 97.00 305 VAL A CA 1
ATOM 2392 C C . VAL A 1 305 ? 9.408 -17.458 -17.745 1.00 97.00 305 VAL A C 1
ATOM 2394 O O . VAL A 1 305 ? 9.559 -18.545 -18.300 1.00 97.00 305 VAL A O 1
ATOM 2397 N N . ILE A 1 306 ? 10.119 -17.069 -16.685 1.00 96.44 306 ILE A N 1
ATOM 2398 C CA . ILE A 1 306 ? 10.989 -17.958 -15.903 1.00 96.44 306 ILE A CA 1
ATOM 2399 C C . ILE A 1 306 ? 10.557 -17.845 -14.443 1.00 96.44 306 ILE A C 1
ATOM 2401 O O . ILE A 1 306 ? 10.668 -16.770 -13.855 1.00 96.44 306 ILE A O 1
ATOM 2405 N N . ALA A 1 307 ? 10.063 -18.938 -13.866 1.00 97.12 307 ALA A N 1
ATOM 2406 C CA . ALA A 1 307 ? 9.483 -18.944 -12.525 1.00 97.12 307 ALA A CA 1
ATOM 2407 C C . ALA A 1 307 ? 9.968 -20.133 -11.677 1.00 97.12 307 ALA A C 1
ATOM 2409 O O . ALA A 1 307 ? 10.239 -21.211 -12.218 1.00 97.12 307 ALA A O 1
ATOM 2410 N N . PRO A 1 308 ? 10.051 -19.977 -10.344 1.00 96.06 308 PRO A N 1
ATOM 2411 C CA . PRO A 1 308 ? 10.289 -21.105 -9.454 1.00 96.06 308 PRO A CA 1
ATOM 2412 C C . PRO A 1 308 ? 9.076 -22.043 -9.444 1.00 96.06 308 PRO A C 1
ATOM 2414 O O . PRO A 1 308 ? 7.929 -21.596 -9.472 1.00 96.06 308 PRO A O 1
ATOM 2417 N N . ALA A 1 309 ? 9.311 -23.348 -9.327 1.00 95.31 309 ALA A N 1
ATOM 2418 C CA . ALA A 1 309 ? 8.279 -24.370 -9.142 1.00 95.31 309 ALA A CA 1
ATOM 2419 C C . ALA A 1 309 ? 7.761 -24.395 -7.686 1.00 95.31 309 ALA A C 1
ATOM 2421 O O . ALA A 1 309 ? 7.793 -25.423 -7.009 1.00 95.31 309 ALA A O 1
ATOM 2422 N N . SER A 1 310 ? 7.316 -23.238 -7.192 1.00 91.38 310 SER A N 1
ATOM 2423 C CA . SER A 1 310 ? 6.745 -23.020 -5.858 1.00 91.38 310 SER A CA 1
ATOM 2424 C C . SER A 1 310 ? 5.265 -22.636 -5.946 1.00 91.38 310 SER A C 1
ATOM 2426 O O . SER A 1 310 ? 4.749 -22.374 -7.031 1.00 91.38 310 SER A O 1
ATOM 2428 N N . GLU A 1 311 ? 4.554 -22.593 -4.817 1.00 87.69 311 GLU A N 1
ATOM 2429 C CA . GLU A 1 311 ? 3.151 -22.144 -4.781 1.00 87.69 311 GLU A CA 1
ATOM 2430 C C . GLU A 1 311 ? 3.006 -20.700 -5.296 1.00 87.69 311 GLU A C 1
ATOM 2432 O O . GLU A 1 311 ? 2.256 -20.461 -6.240 1.00 87.69 311 GLU A O 1
ATOM 2437 N N . ASP A 1 312 ? 3.806 -19.759 -4.777 1.00 88.50 312 ASP A N 1
ATOM 2438 C CA . ASP A 1 312 ? 3.812 -18.363 -5.243 1.00 88.50 312 ASP A CA 1
ATOM 2439 C C . ASP A 1 312 ? 4.199 -18.237 -6.726 1.00 88.50 312 ASP A C 1
ATOM 2441 O O . ASP A 1 312 ? 3.628 -17.413 -7.448 1.00 88.50 312 ASP A O 1
ATOM 2445 N N . GLY A 1 313 ? 5.147 -19.057 -7.198 1.00 93.69 313 GLY A N 1
ATOM 2446 C CA . GLY A 1 313 ? 5.525 -19.116 -8.610 1.00 93.69 313 GLY A CA 1
ATOM 2447 C C . GLY A 1 313 ? 4.358 -19.569 -9.487 1.00 93.69 313 GLY A C 1
ATOM 2448 O O . GLY A 1 313 ? 4.043 -18.908 -10.475 1.00 93.69 313 GLY A O 1
ATOM 2449 N N . ASN A 1 314 ? 3.655 -20.634 -9.088 1.00 94.75 314 ASN A N 1
ATOM 2450 C CA . ASN A 1 314 ? 2.468 -21.137 -9.785 1.00 94.75 314 ASN A CA 1
ATOM 2451 C C . ASN A 1 314 ? 1.342 -20.101 -9.860 1.00 94.75 314 ASN A C 1
ATOM 2453 O O . ASN A 1 314 ? 0.826 -19.836 -10.949 1.00 94.75 314 ASN A O 1
ATOM 2457 N N . GLU A 1 315 ? 1.000 -19.471 -8.736 1.00 93.94 315 GLU A N 1
ATOM 2458 C CA . GLU A 1 315 ? -0.014 -18.409 -8.685 1.00 93.94 315 GLU A CA 1
ATOM 2459 C C . GLU A 1 315 ? 0.375 -17.221 -9.577 1.00 93.94 315 GLU A C 1
ATOM 2461 O O . GLU A 1 315 ? -0.458 -16.689 -10.317 1.00 93.94 315 GLU A O 1
ATOM 2466 N N . SER A 1 316 ? 1.658 -16.843 -9.567 1.00 96.25 316 SER A N 1
ATOM 2467 C CA . SER A 1 316 ? 2.160 -15.732 -10.375 1.00 96.25 316 SER A CA 1
ATOM 2468 C C . SER A 1 316 ? 2.068 -16.015 -11.873 1.00 96.25 316 SER A C 1
ATOM 2470 O O . SER A 1 316 ? 1.545 -15.200 -12.634 1.00 96.25 316 SER A O 1
ATOM 2472 N N . VAL A 1 317 ? 2.533 -17.187 -12.316 1.00 97.88 317 VAL A N 1
ATOM 2473 C CA . VAL A 1 317 ? 2.451 -17.592 -13.729 1.00 97.88 317 VAL A CA 1
ATOM 2474 C C . VAL A 1 317 ? 1.001 -17.701 -14.187 1.00 97.88 317 VAL A C 1
ATOM 2476 O O . VAL A 1 317 ? 0.685 -17.256 -15.293 1.00 97.88 317 VAL A O 1
ATOM 2479 N N . THR A 1 318 ? 0.123 -18.247 -13.343 1.00 97.19 318 THR A N 1
ATOM 2480 C CA . THR A 1 318 ? -1.306 -18.399 -13.645 1.00 97.19 318 THR A CA 1
ATOM 2481 C C . THR A 1 318 ? -1.962 -17.035 -13.841 1.00 97.19 318 THR A C 1
ATOM 2483 O O . THR A 1 318 ? -2.484 -16.761 -14.921 1.00 97.19 318 THR A O 1
ATOM 2486 N N . GLY A 1 319 ? -1.853 -16.134 -12.856 1.00 96.38 319 GLY A N 1
ATOM 2487 C CA . GLY A 1 319 ? -2.454 -14.798 -12.937 1.00 96.38 319 GLY A CA 1
ATOM 2488 C C . GLY A 1 319 ? -1.912 -13.960 -14.097 1.00 96.38 319 GLY A C 1
ATOM 2489 O O . GLY A 1 319 ? -2.679 -13.272 -14.775 1.00 96.38 319 GLY A O 1
ATOM 2490 N N . PHE A 1 320 ? -0.607 -14.060 -14.372 1.00 98.19 320 PHE A N 1
ATOM 2491 C CA . PHE A 1 320 ? 0.021 -13.386 -15.508 1.00 98.19 320 PHE A CA 1
ATOM 2492 C C . PHE A 1 320 ? -0.507 -13.923 -16.845 1.00 98.19 320 PHE A C 1
ATOM 2494 O O . PHE A 1 320 ? -0.996 -13.160 -17.678 1.00 98.19 320 PHE A O 1
ATOM 2501 N N . THR A 1 321 ? -0.445 -15.242 -17.045 1.00 97.69 321 THR A N 1
ATOM 2502 C CA . THR A 1 321 ? -0.799 -15.886 -18.320 1.00 97.69 321 THR A CA 1
ATOM 2503 C C . THR A 1 321 ? -2.284 -15.741 -18.630 1.00 97.69 321 THR A C 1
ATOM 2505 O O . THR A 1 321 ? -2.634 -15.436 -19.769 1.00 97.69 321 THR A O 1
ATOM 2508 N N . GLU A 1 322 ? -3.160 -15.889 -17.632 1.00 96.94 322 GLU A N 1
ATOM 2509 C CA . GLU A 1 322 ? -4.601 -15.688 -17.810 1.00 96.94 322 GLU A CA 1
ATOM 2510 C C . GLU A 1 322 ? -4.912 -14.278 -18.312 1.00 96.94 322 GLU A C 1
ATOM 2512 O O . GLU A 1 322 ? -5.659 -14.134 -19.277 1.00 96.94 322 GLU A O 1
ATOM 2517 N N . LYS A 1 323 ? -4.297 -13.238 -17.731 1.00 96.25 323 LYS A N 1
ATOM 2518 C CA . LYS A 1 323 ? -4.500 -11.859 -18.201 1.00 96.25 323 LYS A CA 1
ATOM 2519 C C . LYS A 1 323 ? -3.924 -11.623 -19.592 1.00 96.25 323 LYS A C 1
ATOM 2521 O O . LYS A 1 323 ? -4.552 -10.931 -20.390 1.00 96.25 323 LYS A O 1
ATOM 2526 N N . VAL A 1 324 ? -2.757 -12.194 -19.897 1.00 96.81 324 VAL A N 1
ATOM 2527 C CA . VAL A 1 324 ? -2.156 -12.108 -21.238 1.00 96.81 324 VAL A CA 1
ATOM 2528 C C . VAL A 1 324 ? -3.103 -12.690 -22.289 1.00 96.81 324 VAL A C 1
ATOM 2530 O O . VAL A 1 324 ? -3.353 -12.042 -23.305 1.00 96.81 324 VAL A O 1
ATOM 2533 N N . VAL A 1 325 ? -3.682 -13.864 -22.024 1.00 95.31 325 VAL A N 1
ATOM 2534 C CA . VAL A 1 325 ? -4.649 -14.516 -22.921 1.00 95.31 325 VAL A CA 1
ATOM 2535 C C . VAL A 1 325 ? -5.970 -13.742 -22.985 1.00 95.31 325 VAL A C 1
ATOM 2537 O O . VAL A 1 325 ? -6.477 -13.516 -24.081 1.00 95.31 325 VAL A O 1
ATOM 2540 N N . GLU A 1 326 ? -6.496 -13.278 -21.844 1.00 94.62 326 GLU A N 1
ATOM 2541 C CA . GLU A 1 326 ? -7.705 -12.437 -21.745 1.00 94.62 326 GLU A CA 1
ATOM 2542 C C . GLU A 1 326 ? -7.606 -11.195 -22.649 1.00 94.62 326 GLU A C 1
ATOM 2544 O O . GLU A 1 326 ? -8.589 -10.791 -23.269 1.00 94.62 326 GLU A O 1
ATOM 2549 N N . LYS A 1 327 ? -6.406 -10.614 -22.771 1.00 92.38 327 LYS A N 1
ATOM 2550 C CA . LYS A 1 327 ? -6.119 -9.432 -23.599 1.00 92.38 327 LYS A CA 1
ATOM 2551 C C . LYS A 1 327 ? -5.725 -9.756 -25.050 1.00 92.38 327 LYS A C 1
ATOM 2553 O O . LYS A 1 327 ? -5.420 -8.840 -25.811 1.00 92.38 327 LYS A O 1
ATOM 2558 N N . GLY A 1 328 ? -5.720 -11.030 -25.451 1.00 92.56 328 GLY A N 1
ATOM 2559 C CA . GLY A 1 328 ? -5.351 -11.459 -26.808 1.00 92.56 328 GLY A CA 1
ATOM 2560 C C . GLY A 1 328 ? -3.851 -11.365 -27.120 1.00 92.56 328 GLY A C 1
ATOM 2561 O O . GLY A 1 328 ? -3.464 -11.291 -28.287 1.00 92.56 328 GLY A O 1
ATOM 2562 N N . CYS A 1 329 ? -3.003 -11.339 -26.093 1.00 94.25 329 CYS A N 1
ATOM 2563 C CA . CYS A 1 329 ? -1.545 -11.350 -26.200 1.00 94.25 329 CYS A CA 1
ATOM 2564 C C . CYS A 1 329 ? -0.993 -12.780 -26.041 1.00 94.25 329 CYS A C 1
ATOM 2566 O O . CYS A 1 329 ? -1.747 -13.736 -25.857 1.00 94.25 329 CYS A O 1
ATOM 2568 N N . SER A 1 330 ? 0.325 -12.968 -26.162 1.00 93.31 330 SER A N 1
ATOM 2569 C CA . SER A 1 330 ? 0.934 -14.308 -26.192 1.00 93.31 330 SER A CA 1
ATOM 2570 C C . SER A 1 330 ? 2.081 -14.473 -25.200 1.00 93.31 330 SER A C 1
ATOM 2572 O O . SER A 1 330 ? 3.041 -13.705 -25.210 1.00 93.31 330 SER A O 1
ATOM 2574 N N . VAL A 1 331 ? 2.021 -15.539 -24.398 1.00 94.94 331 VAL A N 1
ATOM 2575 C CA . VAL A 1 331 ? 3.183 -16.074 -23.677 1.00 94.94 331 VAL A CA 1
ATOM 2576 C C . VAL A 1 331 ? 3.829 -17.143 -24.558 1.00 94.94 331 VAL A C 1
ATOM 2578 O O . VAL A 1 331 ? 3.248 -18.203 -24.779 1.00 94.94 331 VAL A O 1
ATOM 2581 N N . LEU A 1 332 ? 5.012 -16.856 -25.102 1.00 91.81 332 LEU A N 1
ATOM 2582 C CA . LEU A 1 332 ? 5.701 -17.747 -26.036 1.00 91.81 332 LEU A CA 1
ATOM 2583 C C . LEU A 1 332 ? 6.295 -18.960 -25.318 1.00 91.81 332 LEU A C 1
ATOM 2585 O O . LEU A 1 332 ? 6.130 -20.082 -25.792 1.00 91.81 332 LEU A O 1
ATOM 2589 N N . SER A 1 333 ? 6.937 -18.767 -24.163 1.00 92.50 333 SER A N 1
ATOM 2590 C CA . SER A 1 333 ? 7.440 -19.868 -23.332 1.00 92.50 333 SER A CA 1
ATOM 2591 C C . SER A 1 333 ? 7.287 -19.591 -21.842 1.00 92.50 333 SER A C 1
ATOM 2593 O O . SER A 1 333 ? 7.375 -18.443 -21.404 1.00 92.50 333 SER A O 1
ATOM 2595 N N . THR A 1 334 ? 7.114 -20.666 -21.079 1.00 96.62 334 THR A N 1
ATOM 2596 C CA . THR A 1 334 ? 7.041 -20.667 -19.619 1.00 96.62 334 THR A CA 1
ATOM 2597 C C . THR A 1 334 ? 7.971 -21.752 -19.110 1.00 96.62 334 THR A C 1
ATOM 2599 O O . THR A 1 334 ? 7.716 -22.936 -19.324 1.00 96.62 334 THR A O 1
ATOM 2602 N N . GLU A 1 335 ? 9.043 -21.347 -18.441 1.00 96.50 335 GLU A N 1
ATOM 2603 C CA . GLU A 1 335 ? 10.052 -22.259 -17.922 1.00 96.50 335 GLU A CA 1
ATOM 2604 C C . GLU A 1 335 ? 10.069 -22.260 -16.398 1.00 96.50 335 GLU A C 1
ATOM 2606 O O . GLU A 1 335 ? 9.971 -21.217 -15.747 1.00 96.50 335 GLU A O 1
ATOM 2611 N N . TRP A 1 336 ? 10.240 -23.457 -15.844 1.00 97.00 336 TRP A N 1
ATOM 2612 C CA . TRP A 1 336 ? 10.232 -23.704 -14.410 1.00 97.00 336 TRP A CA 1
ATOM 2613 C C . TRP A 1 336 ? 11.611 -24.127 -13.917 1.00 97.00 336 TRP A C 1
ATOM 2615 O O . TRP A 1 336 ? 12.341 -24.854 -14.606 1.00 97.00 336 TRP A O 1
ATOM 2625 N N . TYR A 1 337 ? 11.947 -23.720 -12.697 1.00 95.56 337 TYR A N 1
ATOM 2626 C CA . TYR A 1 337 ? 13.154 -24.169 -12.010 1.00 95.56 337 TYR A CA 1
ATOM 2627 C C . TYR A 1 337 ? 12.866 -24.548 -10.553 1.00 95.56 337 TYR A C 1
ATOM 2629 O O . TYR A 1 337 ? 11.956 -24.013 -9.926 1.00 95.56 337 TYR A O 1
ATOM 2637 N N . TYR A 1 338 ? 13.652 -25.479 -10.014 1.00 93.25 338 TYR A N 1
ATOM 2638 C CA . TYR A 1 338 ? 13.646 -25.821 -8.584 1.00 93.25 338 TYR A CA 1
ATOM 2639 C C . TYR A 1 338 ? 14.803 -25.143 -7.849 1.00 93.25 338 TYR A C 1
ATOM 2641 O O . TYR A 1 338 ? 14.631 -24.655 -6.739 1.00 93.25 338 TYR A O 1
ATOM 2649 N N . GLU A 1 339 ? 15.963 -25.074 -8.502 1.00 91.62 339 GLU A N 1
ATOM 2650 C CA . GLU A 1 339 ? 17.156 -24.380 -8.030 1.00 91.62 339 GLU A CA 1
ATOM 2651 C C . GLU A 1 339 ? 17.613 -23.391 -9.102 1.00 91.62 339 GLU A C 1
ATOM 2653 O O . GLU A 1 339 ? 17.556 -23.691 -10.295 1.00 91.62 339 GLU A O 1
ATOM 2658 N N . ALA A 1 340 ? 18.066 -22.210 -8.684 1.00 90.44 340 ALA A N 1
ATOM 2659 C CA . ALA A 1 340 ? 18.420 -21.135 -9.607 1.00 90.44 340 ALA A CA 1
ATOM 2660 C C . ALA A 1 340 ? 19.820 -21.287 -10.242 1.00 90.44 340 ALA A C 1
ATOM 2662 O O . ALA A 1 340 ? 20.169 -20.498 -11.113 1.00 90.44 340 ALA A O 1
ATOM 2663 N N . TYR A 1 341 ? 20.623 -22.279 -9.833 1.00 87.38 341 TYR A N 1
ATOM 2664 C CA . TYR A 1 341 ? 22.049 -22.360 -10.182 1.00 87.38 341 TYR A CA 1
ATOM 2665 C C . TYR A 1 341 ? 22.344 -22.607 -11.668 1.00 87.38 341 TYR A C 1
ATOM 2667 O O . TYR A 1 341 ? 23.303 -22.039 -12.182 1.00 87.38 341 TYR A O 1
ATOM 2675 N N . ASP A 1 342 ? 21.547 -23.440 -12.344 1.00 88.69 342 ASP A N 1
ATOM 2676 C CA . ASP A 1 342 ? 21.714 -23.765 -13.766 1.00 88.69 342 ASP A CA 1
ATOM 2677 C C . ASP A 1 342 ? 20.370 -23.687 -14.498 1.00 88.69 342 ASP A C 1
ATOM 2679 O O . ASP A 1 342 ? 19.531 -24.588 -14.423 1.00 88.69 342 ASP A O 1
ATOM 2683 N N . LEU A 1 343 ? 20.181 -22.577 -15.210 1.00 91.69 343 LEU A N 1
ATOM 2684 C CA . LEU A 1 343 ? 19.004 -22.272 -16.022 1.00 91.69 343 LEU A CA 1
ATOM 2685 C C . LEU A 1 343 ? 19.298 -22.375 -17.522 1.00 91.69 343 LEU A C 1
ATOM 2687 O O . LEU A 1 343 ? 18.506 -21.899 -18.338 1.00 91.69 343 LEU A O 1
ATOM 2691 N N . ASN A 1 344 ? 20.434 -22.968 -17.908 1.00 87.25 344 ASN A N 1
ATOM 2692 C CA . ASN A 1 344 ? 20.873 -23.027 -19.301 1.00 87.25 344 ASN A CA 1
ATOM 2693 C C . ASN A 1 344 ? 19.787 -23.646 -20.198 1.00 87.25 344 ASN A C 1
ATOM 2695 O O . ASN A 1 344 ? 19.369 -23.038 -21.180 1.00 87.25 344 ASN A O 1
ATOM 2699 N N . LYS A 1 345 ? 19.233 -24.795 -19.794 1.00 90.38 345 LYS A N 1
ATOM 2700 C CA . LYS A 1 345 ? 18.193 -25.508 -20.556 1.00 90.38 345 LYS A CA 1
ATOM 2701 C C . LYS A 1 345 ? 16.915 -24.686 -20.722 1.00 90.38 345 LYS A C 1
ATOM 2703 O O . LYS A 1 345 ? 16.335 -24.663 -21.803 1.00 90.38 345 LYS A O 1
ATOM 2708 N N . GLN A 1 346 ? 16.474 -24.025 -19.656 1.00 93.38 346 GLN A N 1
ATOM 2709 C CA . GLN A 1 346 ? 15.289 -23.171 -19.646 1.00 93.38 346 GLN A CA 1
ATOM 2710 C C . GLN A 1 346 ? 15.483 -22.001 -20.614 1.00 93.38 346 GLN A C 1
ATOM 2712 O O . GLN A 1 346 ? 14.660 -21.751 -21.494 1.00 93.38 346 GLN A O 1
ATOM 2717 N N . ILE A 1 347 ? 16.620 -21.318 -20.506 1.00 88.06 347 ILE A N 1
ATOM 2718 C CA . ILE A 1 347 ? 16.930 -20.162 -21.343 1.00 88.06 347 ILE A CA 1
ATOM 2719 C C . ILE A 1 347 ? 17.093 -20.565 -22.820 1.00 88.06 347 ILE A C 1
ATOM 2721 O O . ILE A 1 347 ? 16.601 -19.860 -23.706 1.00 88.06 347 ILE A O 1
ATOM 2725 N N . GLN A 1 348 ? 17.708 -21.719 -23.097 1.00 84.00 348 GLN A N 1
ATOM 2726 C CA . GLN A 1 348 ? 17.809 -22.272 -24.449 1.00 84.00 348 GLN A CA 1
ATOM 2727 C C . GLN A 1 348 ? 16.433 -22.548 -25.059 1.00 84.00 348 GLN A C 1
ATOM 2729 O O . GLN A 1 348 ? 16.178 -22.099 -26.172 1.00 84.00 348 GLN A O 1
ATOM 2734 N N . ARG A 1 349 ? 15.511 -23.181 -24.324 1.00 87.50 349 ARG A N 1
ATOM 2735 C CA . ARG A 1 349 ? 14.138 -23.427 -24.804 1.00 87.50 349 ARG A CA 1
ATOM 2736 C C . ARG A 1 349 ? 13.381 -22.141 -25.109 1.00 87.50 349 ARG A C 1
ATOM 2738 O O . ARG A 1 349 ? 12.693 -22.058 -26.126 1.00 87.50 349 ARG A O 1
ATOM 2745 N N . ILE A 1 350 ? 13.537 -21.116 -24.266 1.00 87.12 350 ILE A N 1
ATOM 2746 C CA . ILE A 1 350 ? 12.981 -19.783 -24.535 1.00 87.12 350 ILE A CA 1
ATOM 2747 C C . ILE A 1 350 ? 13.534 -19.251 -25.859 1.00 87.12 350 ILE A C 1
ATOM 2749 O O . ILE A 1 350 ? 12.764 -18.817 -26.715 1.00 87.12 350 ILE A O 1
ATOM 2753 N N . ARG A 1 351 ? 14.853 -19.330 -26.064 1.00 79.06 351 ARG A N 1
ATOM 2754 C CA . ARG A 1 351 ? 15.513 -18.866 -27.291 1.00 79.06 351 ARG A CA 1
ATOM 2755 C C . ARG A 1 351 ? 15.062 -19.647 -28.529 1.00 79.06 351 ARG A C 1
ATOM 2757 O O . ARG A 1 351 ? 14.724 -19.019 -29.526 1.00 79.06 351 ARG A O 1
ATOM 2764 N N . GLU A 1 352 ? 14.997 -20.974 -28.467 1.00 78.25 352 GLU A N 1
ATOM 2765 C CA . GLU A 1 352 ? 14.500 -21.833 -29.556 1.00 78.25 352 GLU A CA 1
ATOM 2766 C C . GLU A 1 352 ? 13.077 -21.444 -29.964 1.00 78.25 352 GLU A C 1
ATOM 2768 O O . GLU A 1 352 ? 12.782 -21.265 -31.149 1.00 78.25 352 GLU A O 1
ATOM 2773 N N . LYS A 1 353 ? 12.207 -21.231 -28.971 1.00 81.38 353 LYS A N 1
ATOM 2774 C CA . LYS A 1 353 ? 10.803 -20.885 -29.196 1.00 81.38 353 LYS A CA 1
ATOM 2775 C C . LYS A 1 353 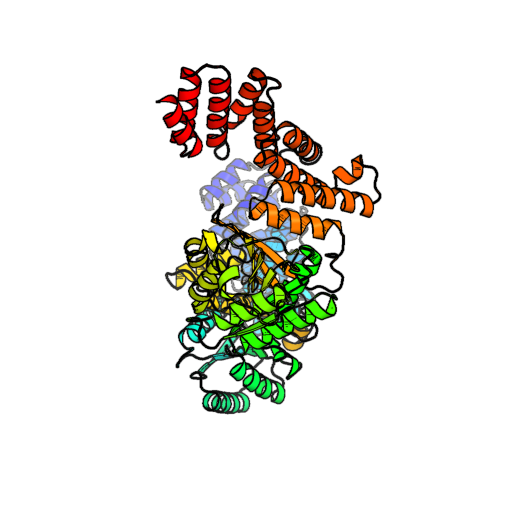? 10.617 -19.471 -29.743 1.00 81.38 353 LYS A C 1
ATOM 2777 O O . LYS A 1 353 ? 9.743 -19.259 -30.577 1.00 81.38 353 LYS A O 1
ATOM 2782 N N . ILE A 1 354 ? 11.460 -18.529 -29.320 1.00 76.19 354 ILE A N 1
ATOM 2783 C CA . ILE A 1 354 ? 11.519 -17.163 -29.865 1.00 76.19 354 ILE A CA 1
ATOM 2784 C C . ILE A 1 354 ? 12.018 -17.168 -31.312 1.00 76.19 354 ILE A C 1
ATOM 2786 O O . ILE A 1 354 ? 11.476 -16.457 -32.149 1.00 76.19 354 ILE A O 1
ATOM 2790 N N . LEU A 1 355 ? 13.051 -17.954 -31.625 1.00 69.69 355 LEU A N 1
ATOM 2791 C CA . LEU A 1 355 ? 13.644 -17.985 -32.964 1.00 69.69 355 LEU A CA 1
ATOM 2792 C C . LEU A 1 355 ? 12.840 -18.841 -33.956 1.00 69.69 355 LEU A C 1
ATOM 2794 O O . LEU A 1 355 ? 13.077 -18.751 -35.158 1.00 69.69 355 LEU A O 1
ATOM 2798 N N . GLY A 1 356 ? 11.903 -19.666 -33.477 1.00 63.00 356 GLY A N 1
ATOM 2799 C CA . GLY A 1 356 ? 11.162 -20.613 -34.314 1.00 63.00 356 GLY A CA 1
ATOM 2800 C C . GLY A 1 356 ? 12.049 -21.717 -34.901 1.00 63.00 356 GLY A C 1
ATOM 2801 O O . GLY A 1 356 ? 11.667 -22.358 -35.878 1.00 63.00 356 GLY A O 1
ATOM 2802 N N . ILE A 1 357 ? 13.238 -21.932 -34.328 1.00 58.16 357 ILE A N 1
ATOM 2803 C CA . ILE A 1 357 ? 14.213 -22.916 -34.802 1.00 58.16 357 ILE A CA 1
ATOM 2804 C C . ILE A 1 357 ? 13.975 -24.207 -34.021 1.00 58.16 357 ILE A C 1
ATOM 2806 O O . ILE A 1 357 ? 14.386 -24.341 -32.872 1.00 58.16 357 ILE A O 1
ATOM 2810 N N . CYS A 1 358 ? 13.299 -25.169 -34.650 1.00 48.53 358 CYS A N 1
ATOM 2811 C CA . CYS A 1 358 ? 13.340 -26.556 -34.204 1.00 48.53 358 CYS A CA 1
ATOM 2812 C C . CYS A 1 358 ? 14.602 -27.185 -34.786 1.00 48.53 358 CYS A C 1
ATOM 2814 O O . CYS A 1 358 ? 14.657 -27.390 -35.994 1.00 48.53 358 CYS A O 1
ATOM 2816 N N . SER A 1 359 ? 15.581 -27.477 -33.924 1.00 51.97 359 SER A N 1
ATOM 2817 C CA . SER A 1 359 ? 16.730 -28.354 -34.187 1.00 51.97 359 SER A CA 1
ATOM 2818 C C . SER A 1 359 ? 17.470 -28.098 -35.504 1.00 51.97 359 SER A C 1
ATOM 2820 O O . SER A 1 359 ? 17.045 -28.624 -36.521 1.00 51.97 359 SER A O 1
ATOM 2822 N N . LEU A 1 360 ? 18.603 -27.392 -35.480 1.00 40.91 360 LEU A N 1
ATOM 2823 C CA . LEU A 1 360 ? 19.756 -27.641 -36.363 1.00 40.91 360 LEU A CA 1
ATOM 2824 C C . LEU A 1 360 ? 20.956 -26.810 -35.860 1.00 40.91 360 LEU A C 1
ATOM 2826 O O . LEU A 1 360 ? 20.826 -25.614 -35.628 1.00 40.91 360 LEU A O 1
ATOM 2830 N N . GLU A 1 361 ? 22.074 -27.504 -35.630 1.00 44.09 361 GLU A N 1
ATOM 2831 C CA . GLU A 1 361 ? 23.444 -27.014 -35.373 1.00 44.09 361 GLU A CA 1
ATOM 2832 C C . GLU A 1 361 ? 23.576 -25.760 -34.485 1.00 44.09 361 GLU A C 1
ATOM 2834 O O . GLU A 1 361 ? 23.823 -24.636 -34.916 1.00 44.09 361 GLU A O 1
ATOM 2839 N N . ILE A 1 362 ? 23.442 -26.011 -33.181 1.00 46.59 362 ILE A N 1
ATOM 2840 C CA . ILE A 1 362 ? 23.467 -25.044 -32.078 1.00 46.59 362 ILE A CA 1
ATOM 2841 C C . ILE A 1 362 ? 24.791 -24.249 -31.987 1.00 46.59 362 ILE A C 1
ATOM 2843 O O . ILE A 1 362 ? 24.784 -23.125 -31.495 1.00 46.59 362 ILE A O 1
ATOM 2847 N N . ASP A 1 363 ? 25.914 -24.741 -32.510 1.00 48.97 363 ASP A N 1
ATOM 2848 C CA . ASP A 1 363 ? 27.226 -24.123 -32.258 1.00 48.97 363 ASP A CA 1
ATOM 2849 C C . ASP A 1 363 ? 27.509 -22.845 -33.077 1.00 48.97 363 ASP A C 1
ATOM 2851 O O . ASP A 1 363 ? 28.267 -21.984 -32.628 1.00 48.97 363 ASP A O 1
ATOM 2855 N N . GLU A 1 364 ? 26.868 -22.649 -34.236 1.00 43.50 364 GLU A N 1
ATOM 2856 C CA . GLU A 1 364 ? 27.131 -21.483 -35.104 1.00 43.50 364 GLU A CA 1
ATOM 2857 C C . GLU A 1 364 ? 26.329 -20.225 -34.689 1.00 43.50 364 GLU A C 1
ATOM 2859 O O . GLU A 1 364 ? 26.697 -19.093 -35.015 1.00 43.50 364 GLU A O 1
ATOM 2864 N N . TYR A 1 365 ? 25.266 -20.411 -33.892 1.00 47.50 365 TYR A N 1
ATOM 2865 C CA . TYR A 1 365 ? 24.323 -19.369 -33.446 1.00 47.50 365 TYR A CA 1
ATOM 2866 C C . TYR A 1 365 ? 24.414 -19.038 -31.946 1.00 47.50 365 TYR A C 1
ATOM 2868 O O . TYR A 1 365 ? 23.665 -18.190 -31.447 1.00 47.50 365 TYR A O 1
ATOM 2876 N N . MET A 1 366 ? 25.303 -19.716 -31.212 1.00 46.28 366 MET A N 1
ATOM 2877 C CA . MET A 1 366 ? 25.500 -19.565 -29.761 1.00 46.28 366 MET A CA 1
ATOM 2878 C C . MET A 1 366 ? 26.644 -18.609 -29.389 1.00 46.28 366 MET A C 1
ATOM 2880 O O . MET A 1 366 ? 27.040 -18.537 -28.226 1.00 46.28 366 MET A O 1
ATOM 2884 N N . LEU A 1 367 ? 27.164 -17.820 -30.336 1.00 49.41 367 LEU A N 1
ATOM 2885 C CA . LEU A 1 367 ? 28.110 -16.755 -30.001 1.00 49.41 367 LEU A CA 1
ATOM 2886 C C . LEU A 1 367 ? 27.368 -15.567 -29.349 1.00 49.41 367 LEU A C 1
ATOM 2888 O O . LEU A 1 367 ? 26.334 -15.159 -29.895 1.00 49.41 367 LEU A O 1
ATOM 2892 N N . PRO A 1 368 ? 27.905 -14.964 -28.263 1.00 45.28 368 PRO A N 1
ATOM 2893 C CA . PRO A 1 368 ? 27.313 -13.836 -27.522 1.00 45.28 368 PRO A CA 1
ATOM 2894 C C . PRO A 1 368 ? 26.872 -12.603 -28.340 1.00 45.28 368 PRO A C 1
ATOM 2896 O O . PRO A 1 368 ? 26.156 -11.763 -27.809 1.00 45.28 368 PRO A O 1
ATOM 2899 N N . ASP A 1 369 ? 27.215 -12.517 -29.630 1.00 44.25 369 ASP A N 1
ATOM 2900 C CA . ASP A 1 369 ? 26.933 -11.372 -30.511 1.00 44.25 369 ASP A CA 1
ATOM 2901 C C . ASP A 1 369 ? 26.259 -11.736 -31.855 1.00 44.25 369 ASP A C 1
ATOM 2903 O O . ASP A 1 369 ? 26.158 -10.909 -32.764 1.00 44.25 369 ASP A O 1
ATOM 2907 N N . SER A 1 370 ? 25.773 -12.966 -32.033 1.00 48.00 370 SER A N 1
ATOM 2908 C CA . SER A 1 370 ? 25.272 -13.445 -33.336 1.00 48.00 370 SER A CA 1
ATOM 2909 C C . SER A 1 370 ? 23.799 -13.092 -33.615 1.00 48.00 370 SER A C 1
ATOM 2911 O O . SER A 1 370 ? 22.962 -13.942 -33.903 1.00 48.00 370 SER A O 1
ATOM 2913 N N . ILE A 1 371 ? 23.476 -11.793 -33.619 1.00 46.72 371 ILE A N 1
ATOM 2914 C CA . ILE A 1 371 ? 22.254 -11.259 -34.254 1.00 46.72 371 ILE A CA 1
ATOM 2915 C C . ILE A 1 371 ? 22.490 -11.221 -35.772 1.00 46.72 371 ILE A C 1
ATOM 2917 O O . ILE A 1 371 ? 22.659 -10.157 -36.368 1.00 46.72 371 ILE A O 1
ATOM 2921 N N . ARG A 1 372 ? 22.555 -12.382 -36.428 1.00 46.59 372 ARG A N 1
ATOM 2922 C CA . ARG A 1 372 ? 22.536 -12.446 -37.896 1.00 46.59 372 ARG A CA 1
ATOM 2923 C C . ARG A 1 372 ? 21.108 -12.693 -38.370 1.00 46.59 372 ARG A C 1
ATOM 2925 O O . ARG A 1 372 ? 20.639 -13.820 -38.414 1.00 46.59 372 ARG A O 1
ATOM 2932 N N . THR A 1 373 ? 20.435 -11.583 -38.679 1.00 43.00 373 THR A N 1
ATOM 2933 C CA . THR A 1 373 ? 19.349 -11.459 -39.671 1.00 43.00 373 THR A CA 1
ATOM 2934 C C . THR A 1 373 ? 18.364 -12.628 -39.754 1.00 43.00 373 THR A C 1
ATOM 2936 O O . THR A 1 373 ? 18.223 -13.261 -40.792 1.00 43.00 373 THR A O 1
ATOM 2939 N N . PHE A 1 374 ? 17.600 -12.827 -38.685 1.00 40.75 374 PHE A N 1
ATOM 2940 C CA . PHE A 1 374 ? 16.195 -13.208 -38.794 1.00 40.75 374 PHE A CA 1
ATOM 2941 C C . PHE A 1 374 ? 15.393 -12.155 -38.028 1.00 40.75 374 PHE A C 1
ATOM 2943 O O . PHE A 1 374 ? 15.767 -11.783 -36.915 1.00 40.75 374 PHE A O 1
ATOM 2950 N N . GLN A 1 375 ? 14.303 -11.648 -38.612 1.00 41.94 375 GLN A N 1
ATOM 2951 C CA . GLN A 1 375 ? 13.263 -10.969 -37.835 1.00 41.94 375 GLN A CA 1
ATOM 2952 C C . GLN A 1 375 ? 12.555 -12.040 -36.997 1.00 41.94 375 GLN A C 1
ATOM 2954 O O . GLN A 1 375 ? 11.456 -12.476 -37.322 1.00 41.94 375 GLN A O 1
ATOM 2959 N N . ALA A 1 376 ? 13.231 -12.536 -35.961 1.00 43.94 376 ALA A N 1
ATOM 2960 C CA . ALA A 1 376 ? 12.580 -13.338 -34.941 1.00 43.94 376 ALA A CA 1
ATOM 2961 C C . ALA A 1 376 ? 11.493 -12.475 -34.279 1.00 43.94 376 ALA A C 1
ATOM 2963 O O . ALA A 1 376 ? 11.700 -11.261 -34.149 1.00 43.94 376 ALA A O 1
ATOM 2964 N N . PRO A 1 377 ? 10.353 -13.044 -33.857 1.00 53.25 377 PRO A N 1
ATOM 2965 C CA . PRO A 1 377 ? 9.431 -12.334 -32.984 1.00 53.25 377 PRO A CA 1
ATOM 2966 C C . PRO A 1 377 ? 10.187 -11.922 -31.715 1.00 53.25 377 PRO A C 1
ATOM 2968 O O . PRO A 1 377 ? 10.472 -12.741 -30.848 1.00 53.25 377 PRO A O 1
ATOM 2971 N N . VAL A 1 378 ? 10.579 -10.649 -31.635 1.00 68.50 378 VAL A N 1
ATOM 2972 C CA . VAL A 1 378 ? 11.216 -10.083 -30.446 1.00 68.50 378 VAL A CA 1
ATOM 2973 C C . VAL A 1 378 ? 10.177 -10.138 -29.336 1.00 68.50 378 VAL A C 1
ATOM 2975 O O . VAL A 1 378 ? 9.106 -9.559 -29.489 1.00 68.50 378 VAL A O 1
ATOM 2978 N N . ILE A 1 379 ? 10.472 -10.852 -28.249 1.00 83.25 379 ILE A N 1
ATOM 2979 C CA . ILE A 1 379 ? 9.635 -10.775 -27.053 1.00 83.25 379 ILE A CA 1
ATOM 2980 C C . ILE A 1 379 ? 9.735 -9.374 -26.460 1.00 83.25 379 ILE A C 1
ATOM 2982 O O . ILE A 1 379 ? 10.831 -8.848 -26.266 1.00 83.25 379 ILE A O 1
ATOM 2986 N N . ASP A 1 380 ? 8.593 -8.779 -26.144 1.00 88.38 380 ASP A N 1
ATOM 2987 C CA . ASP A 1 380 ? 8.551 -7.439 -25.565 1.00 88.38 380 ASP A CA 1
ATOM 2988 C C . ASP A 1 380 ? 9.079 -7.441 -24.124 1.00 88.38 380 ASP A C 1
ATOM 2990 O O . ASP A 1 380 ? 9.757 -6.494 -23.699 1.00 88.38 380 ASP A O 1
ATOM 2994 N N . ALA A 1 381 ? 8.793 -8.515 -23.374 1.00 92.50 381 ALA A N 1
ATOM 2995 C CA . ALA A 1 381 ? 9.246 -8.662 -21.999 1.00 92.50 381 ALA A CA 1
ATOM 2996 C C . ALA A 1 381 ? 9.453 -10.113 -21.526 1.00 92.50 381 ALA A C 1
ATOM 2998 O O . ALA A 1 381 ? 8.792 -11.047 -21.982 1.00 92.50 381 ALA A O 1
ATOM 2999 N N . ILE A 1 382 ? 10.342 -10.280 -20.544 1.00 93.75 382 ILE A N 1
ATOM 3000 C CA . ILE A 1 382 ? 10.492 -11.503 -19.747 1.00 93.75 382 ILE A CA 1
ATOM 3001 C C . ILE A 1 382 ? 9.923 -11.238 -18.354 1.00 93.75 382 ILE A C 1
ATOM 3003 O O . ILE A 1 382 ? 10.365 -10.321 -17.662 1.00 93.75 382 ILE A O 1
ATOM 3007 N N . PHE A 1 383 ? 8.956 -12.051 -17.936 1.00 97.38 383 PHE A N 1
ATOM 3008 C CA . PHE A 1 383 ? 8.405 -12.037 -16.588 1.00 97.38 383 PHE A CA 1
ATOM 3009 C C . PHE A 1 383 ? 9.188 -12.983 -15.670 1.00 97.38 383 PHE A C 1
ATOM 3011 O O . PHE A 1 383 ? 9.313 -14.178 -15.938 1.00 97.38 383 PHE A O 1
ATOM 3018 N N . LEU A 1 384 ? 9.715 -12.419 -14.585 1.00 96.06 384 LEU A N 1
ATOM 3019 C CA . LEU A 1 384 ? 10.584 -13.053 -13.599 1.00 96.06 384 LEU A CA 1
ATOM 3020 C C . LEU A 1 384 ? 9.965 -12.910 -12.192 1.00 96.06 384 LEU A C 1
ATOM 3022 O O . LEU A 1 384 ? 10.412 -12.060 -11.407 1.00 96.06 384 LEU A O 1
ATOM 3026 N N . PRO A 1 385 ? 8.931 -13.702 -11.839 1.00 96.19 385 PRO A N 1
ATOM 3027 C CA . PRO A 1 385 ? 8.350 -13.736 -10.495 1.00 96.19 385 PRO A CA 1
ATOM 3028 C C . PRO A 1 385 ? 9.253 -14.509 -9.521 1.00 96.19 385 PRO A C 1
ATOM 3030 O O . PRO A 1 385 ? 8.875 -15.537 -8.963 1.00 96.19 385 PRO A O 1
ATOM 3033 N N . VAL A 1 386 ? 10.487 -14.039 -9.365 1.00 93.00 386 VAL A N 1
ATOM 3034 C CA . VAL A 1 386 ? 11.535 -14.721 -8.606 1.00 93.00 386 VAL A CA 1
ATOM 3035 C C . VAL A 1 386 ? 11.640 -14.157 -7.185 1.00 93.00 386 VAL A C 1
ATOM 3037 O O . VAL A 1 386 ? 11.507 -12.942 -6.991 1.00 93.00 386 VAL A O 1
ATOM 3040 N N . PRO A 1 387 ? 11.872 -15.005 -6.168 1.00 91.50 387 PRO A N 1
ATOM 3041 C CA . PRO A 1 387 ? 12.107 -14.542 -4.810 1.00 91.50 387 PRO A CA 1
ATOM 3042 C C . PRO A 1 387 ? 13.450 -13.813 -4.725 1.00 91.50 387 PRO A C 1
ATOM 3044 O O . PRO A 1 387 ? 14.348 -14.017 -5.541 1.00 91.50 387 PRO A O 1
ATOM 3047 N N . ASN A 1 388 ? 13.609 -12.989 -3.689 1.00 90.94 388 ASN A N 1
ATOM 3048 C CA . ASN A 1 388 ? 14.805 -12.168 -3.505 1.00 90.94 388 ASN A CA 1
ATOM 3049 C C . ASN A 1 388 ? 16.118 -12.980 -3.523 1.00 90.94 388 ASN A C 1
ATOM 3051 O O . ASN A 1 388 ? 17.106 -12.528 -4.093 1.00 90.94 388 ASN A O 1
ATOM 3055 N N . SER A 1 389 ? 16.101 -14.199 -2.970 1.00 90.44 389 SER A N 1
ATOM 3056 C CA . SER A 1 389 ? 17.252 -15.112 -2.921 1.00 90.44 389 SER A CA 1
ATOM 3057 C C . SER A 1 389 ? 17.780 -15.532 -4.292 1.00 90.44 389 SER A C 1
ATOM 3059 O O . SER A 1 389 ? 18.968 -15.818 -4.423 1.00 90.44 389 SER A O 1
ATOM 3061 N N . ASP A 1 390 ? 16.915 -15.569 -5.305 1.00 93.19 390 ASP A N 1
ATOM 3062 C CA . ASP A 1 390 ? 17.226 -16.180 -6.599 1.00 93.19 390 ASP A CA 1
ATOM 3063 C C . ASP A 1 390 ? 17.581 -15.131 -7.657 1.00 93.19 390 ASP A C 1
ATOM 3065 O O . ASP A 1 390 ? 18.167 -15.464 -8.688 1.00 93.19 390 ASP A O 1
ATOM 3069 N N . ILE A 1 391 ? 17.255 -13.857 -7.404 1.00 91.88 391 ILE A N 1
ATOM 3070 C CA . ILE A 1 391 ? 17.372 -12.765 -8.378 1.00 91.88 391 ILE A CA 1
ATOM 3071 C C . ILE A 1 391 ? 18.779 -12.655 -8.957 1.00 91.88 391 ILE A C 1
ATOM 3073 O O . ILE A 1 391 ? 18.923 -12.562 -10.173 1.00 91.88 391 ILE A O 1
ATOM 3077 N N . GLU A 1 392 ? 19.817 -12.677 -8.119 1.00 89.75 392 GLU A N 1
ATOM 3078 C CA . GLU A 1 392 ? 21.203 -12.542 -8.584 1.00 89.75 392 GLU A CA 1
ATOM 3079 C C . GLU A 1 392 ? 21.585 -13.660 -9.564 1.00 89.75 392 GLU A C 1
ATOM 3081 O O . GLU A 1 392 ? 22.166 -13.392 -10.620 1.00 89.75 392 GLU A O 1
ATOM 3086 N N . SER A 1 393 ? 21.208 -14.900 -9.247 1.00 90.81 393 SER A N 1
ATOM 3087 C CA . SER A 1 393 ? 21.535 -16.072 -10.057 1.00 90.81 393 SER A CA 1
ATOM 3088 C C . SER A 1 393 ? 20.726 -16.116 -11.355 1.00 90.81 393 SER A C 1
ATOM 3090 O O . SER A 1 393 ? 21.303 -16.296 -12.432 1.00 90.81 393 SER A O 1
ATOM 3092 N N . VAL A 1 394 ? 19.412 -15.873 -11.278 1.00 92.31 394 VAL A N 1
ATOM 3093 C CA . VAL A 1 394 ? 18.517 -15.864 -12.445 1.00 92.31 394 VAL A CA 1
ATOM 3094 C C . VAL A 1 394 ? 18.897 -14.732 -13.396 1.00 92.31 394 VAL A C 1
ATOM 3096 O O . VAL A 1 394 ? 19.104 -14.960 -14.588 1.00 92.31 394 VAL A O 1
ATOM 3099 N N . LEU A 1 395 ? 19.035 -13.507 -12.881 1.00 89.81 395 LEU A N 1
ATOM 3100 C CA . LEU A 1 395 ? 19.277 -12.329 -13.710 1.00 89.81 395 LEU A CA 1
ATOM 3101 C C . LEU A 1 395 ? 20.634 -12.388 -14.413 1.00 89.81 395 LEU A C 1
ATOM 3103 O O . LEU A 1 395 ? 20.724 -12.012 -15.582 1.00 89.81 395 LEU A O 1
ATOM 3107 N N . SER A 1 396 ? 21.681 -12.862 -13.733 1.00 87.56 396 SER A N 1
ATOM 3108 C CA . SER A 1 396 ? 23.015 -12.988 -14.336 1.00 87.56 396 SER A CA 1
ATOM 3109 C C . SER A 1 396 ? 23.000 -13.938 -15.533 1.00 87.56 396 SER A C 1
ATOM 3111 O O . SER A 1 396 ? 23.575 -13.624 -16.574 1.00 87.56 396 SER A O 1
ATOM 3113 N N . GLN A 1 397 ? 22.281 -15.057 -15.418 1.00 89.12 397 GLN A N 1
ATOM 3114 C CA . GLN A 1 397 ? 22.126 -16.013 -16.511 1.00 89.12 397 GLN A CA 1
ATOM 3115 C C . GLN A 1 397 ? 21.259 -15.441 -17.635 1.00 89.12 397 GLN A C 1
ATOM 3117 O O . GLN A 1 397 ? 21.681 -15.466 -18.784 1.00 89.12 397 GLN A O 1
ATOM 3122 N N . VAL A 1 398 ? 20.104 -14.838 -17.337 1.00 86.31 398 VAL A N 1
ATOM 3123 C CA . VAL A 1 398 ? 19.251 -14.197 -18.361 1.00 86.31 398 VAL A CA 1
ATOM 3124 C C . VAL A 1 398 ? 20.014 -13.111 -19.130 1.00 86.31 398 VAL A C 1
ATOM 3126 O O . VAL A 1 398 ? 19.903 -13.024 -20.354 1.00 86.31 398 VAL A O 1
ATOM 3129 N N . SER A 1 399 ? 20.836 -12.327 -18.430 1.00 83.50 399 SER A N 1
ATOM 3130 C CA . SER A 1 399 ? 21.645 -11.256 -19.028 1.00 83.50 399 SER A CA 1
ATOM 3131 C C . SER A 1 399 ? 22.770 -11.796 -19.907 1.00 83.50 399 SER A C 1
ATOM 3133 O O . SER A 1 399 ? 23.039 -11.222 -20.958 1.00 83.50 399 SER A O 1
ATOM 3135 N N . TYR A 1 400 ? 23.390 -12.919 -19.524 1.00 81.50 400 TYR A N 1
ATOM 3136 C CA . TYR A 1 400 ? 24.414 -13.590 -20.332 1.00 81.50 400 TYR A CA 1
ATOM 3137 C C . TYR A 1 400 ? 23.899 -13.963 -21.732 1.00 81.50 400 TYR A C 1
ATOM 3139 O O . TYR A 1 400 ? 24.621 -13.810 -22.714 1.00 81.50 400 TYR A O 1
ATOM 3147 N N . TYR A 1 401 ? 22.634 -14.383 -21.846 1.00 77.31 401 TYR A N 1
ATOM 3148 C CA . TYR A 1 401 ? 22.015 -14.723 -23.135 1.00 77.31 401 TYR A CA 1
ATOM 3149 C C . TYR A 1 401 ? 21.512 -13.510 -23.939 1.00 77.31 401 TYR A C 1
ATOM 3151 O O . TYR A 1 401 ? 21.106 -13.684 -25.090 1.00 77.31 401 TYR A O 1
ATOM 3159 N N . ASN A 1 402 ? 21.573 -12.301 -23.365 1.00 72.38 402 ASN A N 1
ATOM 3160 C CA . ASN A 1 402 ? 21.348 -11.012 -24.027 1.00 72.38 402 ASN A CA 1
ATOM 3161 C C . ASN A 1 402 ? 20.022 -10.908 -24.811 1.00 72.38 402 ASN A C 1
ATOM 3163 O O . ASN A 1 402 ? 19.981 -10.481 -25.970 1.00 72.38 402 ASN A O 1
ATOM 3167 N N . PHE A 1 403 ? 18.909 -11.302 -24.185 1.00 74.00 403 PHE A N 1
ATOM 3168 C CA . PHE A 1 403 ? 17.584 -11.071 -24.762 1.00 74.00 403 PHE A CA 1
ATOM 3169 C C . PHE A 1 403 ? 17.307 -9.569 -24.896 1.00 74.00 403 PHE A C 1
ATOM 3171 O O . PHE A 1 403 ? 17.418 -8.816 -23.931 1.00 74.00 403 PHE A O 1
ATOM 3178 N N . LYS A 1 404 ? 16.862 -9.127 -26.078 1.00 74.00 404 LYS A N 1
ATOM 3179 C CA . LYS A 1 404 ? 16.359 -7.760 -26.292 1.00 74.00 404 LYS A CA 1
ATOM 3180 C C . LYS A 1 404 ? 14.924 -7.612 -25.768 1.00 74.00 404 LYS A C 1
ATOM 3182 O O . LYS A 1 404 ? 14.019 -7.349 -26.550 1.00 74.00 404 LYS A O 1
ATOM 3187 N N . ALA A 1 405 ? 14.725 -7.808 -24.468 1.00 82.06 405 ALA A N 1
ATOM 3188 C CA . ALA A 1 405 ? 13.419 -7.781 -23.812 1.00 82.06 405 ALA A CA 1
ATOM 3189 C C . ALA A 1 405 ? 13.446 -6.886 -22.567 1.00 82.06 405 ALA A C 1
ATOM 3191 O O . ALA A 1 405 ? 14.476 -6.773 -21.903 1.00 82.06 405 ALA A O 1
ATOM 3192 N N . ASN A 1 406 ? 12.314 -6.269 -22.227 1.00 87.75 406 ASN A N 1
ATOM 3193 C CA . ASN A 1 406 ? 12.170 -5.588 -20.938 1.00 87.75 406 ASN A CA 1
ATOM 3194 C C . ASN A 1 406 ? 11.973 -6.618 -19.815 1.00 87.75 406 ASN A C 1
ATOM 3196 O O . ASN A 1 406 ? 11.517 -7.736 -20.056 1.00 87.75 406 ASN A O 1
ATOM 3200 N N . LEU A 1 407 ? 12.301 -6.252 -18.578 1.00 92.06 407 LEU A N 1
ATOM 3201 C CA . LEU A 1 407 ? 12.146 -7.145 -17.431 1.00 92.06 407 LEU A CA 1
ATOM 3202 C C . LEU A 1 407 ? 10.894 -6.774 -16.641 1.00 92.06 407 LEU A C 1
ATOM 3204 O O . LEU A 1 407 ? 10.712 -5.613 -16.266 1.00 92.06 407 LEU A O 1
ATOM 3208 N N . LEU A 1 408 ? 10.056 -7.774 -16.372 1.00 95.75 408 LEU A N 1
ATOM 3209 C CA . LEU A 1 408 ? 8.911 -7.675 -15.475 1.00 95.75 408 LEU A CA 1
ATOM 3210 C C . LEU A 1 408 ? 9.164 -8.523 -14.227 1.00 95.75 408 LEU A C 1
ATOM 3212 O O . LEU A 1 408 ? 9.608 -9.660 -14.346 1.00 95.75 408 LEU A O 1
ATOM 3216 N N . GLY A 1 409 ? 8.862 -8.005 -13.040 1.00 94.94 409 GLY A N 1
ATOM 3217 C CA . GLY A 1 409 ? 9.087 -8.709 -11.772 1.00 94.94 409 GLY A CA 1
ATOM 3218 C C . GLY A 1 409 ? 7.931 -8.600 -10.778 1.00 94.94 409 GLY A C 1
ATOM 3219 O O . GLY A 1 409 ? 6.964 -7.870 -10.995 1.00 94.94 409 GLY A O 1
ATOM 3220 N N . THR A 1 410 ? 8.054 -9.307 -9.656 1.00 92.62 410 THR A N 1
ATOM 3221 C CA . THR A 1 410 ? 7.133 -9.245 -8.504 1.00 92.62 410 THR A CA 1
ATOM 3222 C C . THR A 1 410 ? 7.845 -8.740 -7.234 1.00 92.62 410 THR A C 1
ATOM 3224 O O . THR A 1 410 ? 8.907 -8.117 -7.305 1.00 92.62 410 THR A O 1
ATOM 3227 N N . TYR A 1 411 ? 7.268 -8.986 -6.054 1.00 84.00 411 TYR A N 1
ATOM 3228 C CA . TYR A 1 411 ? 7.700 -8.431 -4.768 1.00 84.00 411 TYR A CA 1
ATOM 3229 C C . TYR A 1 411 ? 9.146 -8.777 -4.377 1.00 84.00 411 TYR A C 1
ATOM 3231 O O . TYR A 1 411 ? 9.765 -8.009 -3.641 1.00 84.00 411 TYR A O 1
ATOM 3239 N N . GLY A 1 412 ? 9.718 -9.878 -4.884 1.00 86.25 412 GLY A N 1
ATOM 3240 C CA . GLY A 1 412 ? 11.109 -10.265 -4.605 1.00 86.25 412 GLY A CA 1
ATOM 3241 C C . GLY A 1 412 ? 12.139 -9.206 -5.019 1.00 86.25 412 GLY A C 1
ATOM 3242 O O . GLY A 1 412 ? 13.207 -9.104 -4.411 1.00 86.25 412 GLY A O 1
ATOM 3243 N N . TRP A 1 413 ? 11.789 -8.369 -6.000 1.00 89.88 413 TRP A N 1
ATOM 3244 C CA . TRP A 1 413 ? 12.626 -7.289 -6.524 1.00 89.88 413 TRP A CA 1
ATOM 3245 C C . TRP A 1 413 ? 12.638 -6.027 -5.654 1.00 89.88 413 TRP A C 1
ATOM 3247 O O . TRP A 1 413 ? 13.441 -5.128 -5.902 1.00 89.88 413 TRP A O 1
ATOM 3257 N N . ASN A 1 414 ? 11.794 -5.953 -4.619 1.00 88.50 414 ASN A N 1
ATOM 3258 C CA . ASN A 1 414 ? 11.643 -4.780 -3.756 1.00 88.50 414 ASN A CA 1
ATOM 3259 C C . ASN A 1 414 ? 12.777 -4.634 -2.715 1.00 88.50 414 ASN A C 1
ATOM 3261 O O . ASN A 1 414 ? 12.535 -4.463 -1.520 1.00 88.50 414 ASN A O 1
ATOM 3265 N N . ASP A 1 415 ? 14.029 -4.706 -3.173 1.00 87.00 415 ASP A N 1
ATOM 3266 C CA . ASP A 1 415 ? 15.236 -4.473 -2.379 1.00 87.00 415 ASP A CA 1
ATOM 3267 C C . ASP A 1 415 ? 16.204 -3.564 -3.143 1.00 87.00 415 ASP A C 1
ATOM 3269 O O . ASP A 1 415 ? 16.952 -3.981 -4.031 1.00 87.00 415 ASP A O 1
ATOM 3273 N N . MET A 1 416 ? 16.237 -2.293 -2.742 1.00 80.56 416 MET A N 1
ATOM 3274 C CA . MET A 1 416 ? 17.119 -1.294 -3.342 1.00 80.56 416 MET A CA 1
ATOM 3275 C C . MET A 1 416 ? 18.607 -1.610 -3.183 1.00 80.56 416 MET A C 1
ATOM 3277 O O . MET A 1 416 ? 19.409 -1.204 -4.028 1.00 80.56 416 MET A O 1
ATOM 3281 N N . SER A 1 417 ? 19.010 -2.300 -2.115 1.00 83.31 417 SER A N 1
ATOM 3282 C CA . SER A 1 417 ? 20.414 -2.654 -1.901 1.00 83.31 417 SER A CA 1
ATOM 3283 C C . SER A 1 417 ? 20.883 -3.676 -2.938 1.00 83.31 417 SER A C 1
ATOM 3285 O O . SER A 1 417 ? 21.968 -3.523 -3.501 1.00 83.31 417 SER A O 1
ATOM 3287 N N . MET A 1 418 ? 20.032 -4.652 -3.253 1.00 85.00 418 MET A N 1
ATOM 3288 C CA . MET A 1 418 ? 20.260 -5.657 -4.286 1.00 85.00 418 MET A CA 1
ATOM 3289 C C . MET A 1 418 ? 20.153 -5.057 -5.693 1.00 85.00 418 MET A C 1
ATOM 3291 O O . MET A 1 418 ? 21.064 -5.251 -6.497 1.00 85.00 418 MET A O 1
ATOM 3295 N N . LEU A 1 419 ? 19.116 -4.262 -5.983 1.00 84.00 419 LEU A N 1
ATOM 3296 C CA . LEU A 1 419 ? 18.968 -3.603 -7.291 1.00 84.00 419 LEU A CA 1
ATOM 3297 C C . LEU A 1 419 ? 20.195 -2.748 -7.635 1.00 84.00 419 LEU A C 1
ATOM 3299 O O . LEU A 1 419 ? 20.706 -2.793 -8.752 1.00 84.00 419 LEU A O 1
ATOM 3303 N N . ASN A 1 420 ? 20.741 -2.032 -6.648 1.00 78.50 420 ASN A N 1
ATOM 3304 C CA . ASN A 1 420 ? 21.956 -1.240 -6.829 1.00 78.50 420 ASN A CA 1
ATOM 3305 C C . ASN A 1 420 ? 23.211 -2.080 -7.109 1.00 78.50 420 ASN A C 1
ATOM 3307 O O . ASN A 1 420 ? 24.117 -1.580 -7.780 1.00 78.50 420 ASN A O 1
ATOM 3311 N N . LYS A 1 421 ? 23.280 -3.328 -6.627 1.00 82.69 421 LYS A N 1
ATOM 3312 C CA . LYS A 1 421 ? 24.370 -4.262 -6.960 1.00 82.69 421 LYS A CA 1
ATOM 3313 C C . LYS A 1 421 ? 24.234 -4.792 -8.389 1.00 82.69 421 LYS A C 1
ATOM 3315 O O . LYS A 1 421 ? 25.227 -4.844 -9.105 1.00 82.69 421 LYS A O 1
ATOM 3320 N N . LEU A 1 422 ? 23.013 -5.103 -8.825 1.00 79.56 422 LEU A N 1
ATOM 3321 C CA . LEU A 1 422 ? 22.714 -5.737 -10.122 1.00 79.56 422 LEU A CA 1
ATOM 3322 C C . LEU A 1 422 ? 22.416 -4.739 -11.253 1.00 79.56 422 LEU A C 1
ATOM 3324 O O . LEU A 1 422 ? 21.916 -5.105 -12.315 1.00 79.56 422 LEU A O 1
ATOM 3328 N N . SER A 1 423 ? 22.718 -3.464 -11.016 1.00 70.38 423 SER A N 1
ATOM 3329 C CA . SER A 1 423 ? 22.159 -2.329 -11.747 1.00 70.38 423 SER A CA 1
ATOM 3330 C C . SER A 1 423 ? 22.312 -2.405 -13.278 1.00 70.38 423 SER A C 1
ATOM 3332 O O . SER A 1 423 ? 21.347 -2.135 -13.981 1.00 70.38 423 SER A O 1
ATOM 3334 N N . ALA A 1 424 ? 23.451 -2.846 -13.823 1.00 72.19 424 ALA A N 1
ATOM 3335 C CA . ALA A 1 424 ? 23.637 -2.940 -15.279 1.00 72.19 424 ALA A CA 1
ATOM 3336 C C . ALA A 1 424 ? 22.650 -3.907 -15.962 1.00 72.19 424 ALA A C 1
ATOM 3338 O O . ALA A 1 424 ? 22.174 -3.624 -17.057 1.00 72.19 424 ALA A O 1
ATOM 3339 N N . ASN A 1 425 ? 22.312 -5.002 -15.282 1.00 76.00 425 ASN A N 1
ATOM 3340 C CA . ASN A 1 425 ? 21.460 -6.070 -15.801 1.00 76.00 425 ASN A CA 1
ATOM 3341 C C . ASN A 1 425 ? 19.975 -5.849 -15.477 1.00 76.00 425 ASN A C 1
ATOM 3343 O O . ASN A 1 425 ? 19.107 -6.398 -16.142 1.00 76.00 425 ASN A O 1
ATOM 3347 N N . ALA A 1 426 ? 19.683 -5.039 -14.457 1.00 73.25 426 ALA A N 1
ATOM 3348 C CA . ALA A 1 426 ? 18.327 -4.721 -14.015 1.00 73.25 426 ALA A CA 1
ATOM 3349 C C . ALA A 1 426 ? 17.777 -3.410 -14.618 1.00 73.25 426 ALA A C 1
ATOM 3351 O O . ALA A 1 426 ? 16.723 -2.939 -14.190 1.00 73.25 426 ALA A O 1
ATOM 3352 N N . ASP A 1 427 ? 18.486 -2.768 -15.556 1.00 73.94 427 ASP A N 1
ATOM 3353 C CA . ASP A 1 427 ? 18.035 -1.495 -16.128 1.00 73.94 427 ASP A CA 1
ATOM 3354 C C . ASP A 1 427 ? 16.694 -1.661 -16.856 1.00 73.94 427 ASP A C 1
ATOM 3356 O O . ASP A 1 427 ? 16.504 -2.590 -17.635 1.00 73.94 427 ASP A O 1
ATOM 3360 N N . SER A 1 428 ? 15.764 -0.730 -16.635 1.00 73.81 428 SER A N 1
ATOM 3361 C CA . SER A 1 428 ? 14.387 -0.822 -17.147 1.00 73.81 428 SER A CA 1
ATOM 3362 C C . SER A 1 428 ? 13.529 -1.955 -16.574 1.00 73.81 428 SER A C 1
ATOM 3364 O O . SER A 1 428 ? 12.506 -2.290 -17.167 1.00 73.81 428 SER A O 1
ATOM 3366 N N . LEU A 1 429 ? 13.890 -2.507 -15.412 1.00 89.25 429 LEU A N 1
ATOM 3367 C CA . LEU A 1 429 ? 13.011 -3.402 -14.662 1.00 89.25 429 LEU A CA 1
ATOM 3368 C C . LEU A 1 429 ? 11.750 -2.660 -14.194 1.00 89.25 429 LEU A C 1
ATOM 3370 O O . LEU A 1 429 ? 11.833 -1.637 -13.506 1.00 89.25 429 LEU A O 1
ATOM 3374 N N . VAL A 1 430 ? 10.590 -3.233 -14.506 1.00 91.38 430 VAL A N 1
ATOM 3375 C CA . VAL A 1 430 ? 9.301 -2.858 -13.917 1.00 91.38 430 VAL A CA 1
ATOM 3376 C C . VAL A 1 430 ? 8.830 -4.016 -13.048 1.00 91.38 430 VAL A C 1
ATOM 3378 O O . VAL A 1 430 ? 8.737 -5.143 -13.518 1.00 91.38 430 VAL A O 1
ATOM 3381 N N . PHE A 1 431 ? 8.529 -3.782 -11.777 1.00 93.81 431 PHE A N 1
ATOM 3382 C CA . PHE A 1 431 ? 8.068 -4.846 -10.888 1.00 93.81 431 PHE A CA 1
ATOM 3383 C C . PHE A 1 431 ? 6.922 -4.394 -10.000 1.00 93.81 431 PHE A C 1
ATOM 3385 O O . PHE A 1 431 ? 6.820 -3.224 -9.635 1.00 93.81 431 PHE A O 1
ATOM 3392 N N . ILE A 1 432 ? 6.063 -5.339 -9.639 1.00 93.00 432 ILE A N 1
ATOM 3393 C CA . ILE A 1 432 ? 4.930 -5.097 -8.752 1.00 93.00 432 ILE A CA 1
ATOM 3394 C C . ILE A 1 432 ? 5.239 -5.570 -7.332 1.00 93.00 432 ILE A C 1
ATOM 3396 O O . ILE A 1 432 ? 5.825 -6.632 -7.141 1.00 93.00 432 ILE A O 1
ATOM 3400 N N . SER A 1 433 ? 4.855 -4.789 -6.330 1.00 91.38 433 SER A N 1
ATOM 3401 C CA . SER A 1 433 ? 4.949 -5.158 -4.915 1.00 91.38 433 SER A CA 1
ATOM 3402 C C . SER A 1 433 ? 3.645 -4.854 -4.191 1.00 91.38 433 SER A C 1
ATOM 3404 O O . SER A 1 433 ? 2.780 -4.160 -4.729 1.00 91.38 433 SER A O 1
ATOM 3406 N N . GLU A 1 434 ? 3.515 -5.307 -2.944 1.00 88.19 434 GLU A N 1
ATOM 3407 C CA . GLU A 1 434 ? 2.393 -4.875 -2.113 1.00 88.19 434 GLU A CA 1
ATOM 3408 C C . GLU A 1 434 ? 2.391 -3.350 -1.964 1.00 88.19 434 GLU A C 1
ATOM 3410 O O . GLU A 1 434 ? 3.449 -2.709 -2.033 1.00 88.19 434 GLU A O 1
ATOM 3415 N N . SER A 1 435 ? 1.206 -2.778 -1.724 1.00 84.12 435 SER A N 1
ATOM 3416 C CA . SER A 1 435 ? 1.111 -1.355 -1.426 1.00 84.12 435 SER A CA 1
ATOM 3417 C C . SER A 1 435 ? 1.922 -1.024 -0.172 1.00 84.12 435 SER A C 1
ATOM 3419 O O . SER A 1 435 ? 1.730 -1.639 0.876 1.00 84.12 435 SER A O 1
ATOM 3421 N N . SER A 1 436 ? 2.842 -0.068 -0.281 1.00 83.88 436 SER A N 1
ATOM 3422 C CA . SER A 1 436 ? 3.698 0.374 0.818 1.00 83.88 436 SER A CA 1
ATOM 3423 C C . SER A 1 436 ? 3.253 1.714 1.385 1.00 83.88 436 SER A C 1
ATOM 3425 O O . SER A 1 436 ? 2.650 2.539 0.696 1.00 83.88 436 SER A O 1
ATOM 3427 N N . TYR A 1 437 ? 3.642 1.948 2.635 1.00 81.00 437 TYR A N 1
ATOM 3428 C CA . TYR A 1 437 ? 3.421 3.202 3.338 1.00 81.00 437 TYR A CA 1
ATOM 3429 C C . TYR A 1 437 ? 4.008 4.409 2.595 1.00 81.00 437 TYR A C 1
ATOM 3431 O O . TYR A 1 437 ? 5.029 4.304 1.907 1.00 81.00 437 TYR A O 1
ATOM 3439 N N . ASP A 1 438 ? 3.358 5.555 2.784 1.00 77.62 438 ASP A N 1
ATOM 3440 C CA . ASP A 1 438 ? 3.847 6.866 2.374 1.00 77.62 438 ASP A CA 1
ATOM 3441 C C . ASP A 1 438 ? 4.637 7.495 3.533 1.00 77.62 438 ASP A C 1
ATOM 3443 O O . ASP A 1 438 ? 4.131 7.625 4.650 1.00 77.62 438 ASP A O 1
ATOM 3447 N N . ALA A 1 439 ? 5.895 7.857 3.272 1.00 72.06 439 ALA A N 1
ATOM 3448 C CA . ALA A 1 439 ? 6.788 8.441 4.270 1.00 72.06 439 ALA A CA 1
ATOM 3449 C C . ALA A 1 439 ? 6.341 9.843 4.717 1.00 72.06 439 ALA A C 1
ATOM 3451 O O . ALA A 1 439 ? 6.659 10.257 5.833 1.00 72.06 439 ALA A O 1
ATOM 3452 N N . ASP A 1 440 ? 5.569 10.551 3.892 1.00 71.12 440 ASP A N 1
ATOM 3453 C CA . ASP A 1 440 ? 5.056 11.880 4.221 1.00 71.12 440 ASP A CA 1
ATOM 3454 C C . ASP A 1 440 ? 3.713 11.822 4.969 1.00 71.12 440 ASP A C 1
ATOM 3456 O O . ASP A 1 440 ? 3.228 12.843 5.462 1.00 71.12 440 ASP A O 1
ATOM 3460 N N . ASN A 1 441 ? 3.128 10.627 5.142 1.00 76.19 441 ASN A N 1
ATOM 3461 C CA . ASN A 1 441 ? 1.865 10.454 5.852 1.00 76.19 441 ASN A CA 1
ATOM 3462 C C . ASN A 1 441 ? 2.008 10.845 7.342 1.00 76.19 441 ASN A C 1
ATOM 3464 O O . ASN A 1 441 ? 2.745 10.191 8.091 1.00 76.19 441 ASN A O 1
ATOM 3468 N N . PRO A 1 442 ? 1.267 11.861 7.833 1.00 73.81 442 PRO A N 1
ATOM 3469 C CA . PRO A 1 442 ? 1.373 12.307 9.222 1.00 73.81 442 PRO A CA 1
ATOM 3470 C C . PRO A 1 442 ? 1.058 11.209 10.248 1.00 73.81 442 PRO A C 1
ATOM 3472 O O . PRO A 1 442 ? 1.737 11.117 11.271 1.00 73.81 442 PRO A O 1
ATOM 3475 N N . ARG A 1 443 ? 0.085 10.325 9.965 1.00 84.81 443 ARG A N 1
ATOM 3476 C CA . ARG A 1 443 ? -0.271 9.206 10.860 1.00 84.81 443 ARG A CA 1
ATOM 3477 C C . ARG A 1 443 ? 0.864 8.188 10.970 1.00 84.81 443 ARG A C 1
ATOM 3479 O O . ARG A 1 443 ? 1.114 7.660 12.056 1.00 84.81 443 ARG A O 1
ATOM 3486 N N . PHE A 1 444 ? 1.561 7.932 9.862 1.00 85.44 444 PHE A N 1
ATOM 3487 C CA . PHE A 1 444 ? 2.737 7.065 9.840 1.00 85.44 444 PHE A CA 1
ATOM 3488 C C . PHE A 1 444 ? 3.891 7.682 10.641 1.00 85.44 444 PHE A C 1
ATOM 3490 O O . PHE A 1 444 ? 4.465 7.021 11.507 1.00 85.44 444 PHE A O 1
ATOM 3497 N N . ASN A 1 445 ? 4.171 8.969 10.429 1.00 80.00 445 ASN A N 1
ATOM 3498 C CA . ASN A 1 445 ? 5.223 9.692 11.147 1.00 80.00 445 ASN A CA 1
ATOM 3499 C C . ASN A 1 445 ? 4.982 9.734 12.665 1.00 80.00 445 ASN A C 1
ATOM 3501 O O . ASN A 1 445 ? 5.909 9.492 13.447 1.00 80.00 445 ASN A O 1
ATOM 3505 N N . ASP A 1 446 ? 3.733 9.934 13.093 1.00 82.75 446 ASP A N 1
ATOM 3506 C CA . ASP A 1 446 ? 3.343 9.845 14.502 1.00 82.75 446 ASP A CA 1
ATOM 3507 C C . ASP A 1 446 ? 3.588 8.445 15.076 1.00 82.75 446 ASP A C 1
ATOM 3509 O O . ASP A 1 446 ? 4.147 8.303 16.169 1.00 82.75 446 ASP A O 1
ATOM 3513 N N . PHE A 1 447 ? 3.187 7.393 14.354 1.00 89.44 447 PHE A N 1
ATOM 3514 C CA . PHE A 1 447 ? 3.458 6.016 14.764 1.00 89.44 447 PHE A CA 1
ATOM 3515 C C . PHE A 1 447 ? 4.956 5.772 14.947 1.00 89.44 447 PHE A C 1
ATOM 3517 O O . PHE A 1 447 ? 5.364 5.354 16.031 1.00 89.44 447 PHE A O 1
ATOM 3524 N N . VAL A 1 448 ? 5.774 6.092 13.940 1.00 88.12 448 VAL A N 1
ATOM 3525 C CA . VAL A 1 448 ? 7.230 5.897 13.983 1.00 88.12 448 VAL A CA 1
ATOM 3526 C C . VAL A 1 448 ? 7.847 6.636 15.169 1.00 88.12 448 VAL A C 1
ATOM 3528 O O . VAL A 1 448 ? 8.670 6.063 15.886 1.00 88.12 448 VAL A O 1
ATOM 3531 N N . PHE A 1 449 ? 7.427 7.878 15.429 1.00 83.38 449 PHE A N 1
ATOM 3532 C CA . PHE A 1 449 ? 7.919 8.666 16.558 1.00 83.38 449 PHE A CA 1
ATOM 3533 C C . PHE A 1 449 ? 7.630 7.995 17.908 1.00 83.38 449 PHE A C 1
ATOM 3535 O O . PHE A 1 449 ? 8.544 7.801 18.718 1.00 83.38 449 PHE A O 1
ATOM 3542 N N . PHE A 1 450 ? 6.371 7.622 18.163 1.00 86.25 450 PHE A N 1
ATOM 3543 C CA . PHE A 1 450 ? 5.992 7.009 19.438 1.00 86.25 450 PHE A CA 1
ATOM 3544 C C . PHE A 1 450 ? 6.553 5.595 19.593 1.00 86.25 450 PHE A C 1
ATOM 3546 O O . PHE A 1 450 ? 7.002 5.243 20.684 1.00 86.25 450 PHE A O 1
ATOM 3553 N N . PHE A 1 451 ? 6.579 4.815 18.513 1.00 91.69 451 PHE A N 1
ATOM 3554 C CA . PHE A 1 451 ? 7.147 3.472 18.509 1.00 91.69 451 PHE A CA 1
ATOM 3555 C C . PHE A 1 451 ? 8.641 3.518 18.824 1.00 91.69 451 PHE A C 1
ATOM 3557 O O . PHE A 1 451 ? 9.101 2.832 19.733 1.00 91.69 451 PHE A O 1
ATOM 3564 N N . ARG A 1 452 ? 9.398 4.404 18.163 1.00 90.75 452 ARG A N 1
ATOM 3565 C CA . ARG A 1 452 ? 10.833 4.582 18.424 1.00 90.75 452 ARG A CA 1
ATOM 3566 C C . ARG A 1 452 ? 11.114 5.020 19.853 1.00 90.75 452 ARG A C 1
ATOM 3568 O O . ARG A 1 452 ? 12.083 4.554 20.446 1.00 90.75 452 ARG A O 1
ATOM 3575 N N . LYS A 1 453 ? 10.278 5.898 20.410 1.00 90.31 453 LYS A N 1
ATOM 3576 C CA . LYS A 1 453 ? 10.404 6.345 21.802 1.00 90.31 453 LYS A CA 1
ATOM 3577 C C . LYS A 1 453 ? 10.208 5.202 22.802 1.00 90.31 453 LYS A C 1
ATOM 3579 O O . LYS A 1 453 ? 10.837 5.216 23.854 1.00 90.31 453 LYS A O 1
ATOM 3584 N N . GLU A 1 454 ? 9.321 4.258 22.503 1.00 91.00 454 GLU A N 1
ATOM 3585 C CA . GLU A 1 454 ? 9.013 3.140 23.399 1.00 91.00 454 GLU A CA 1
ATOM 3586 C C . GLU A 1 454 ? 9.973 1.954 23.205 1.00 91.00 454 GLU A C 1
ATOM 3588 O O . GLU A 1 454 ? 10.411 1.356 24.183 1.00 91.00 454 GLU A O 1
ATOM 3593 N N . MET A 1 455 ? 10.351 1.661 21.959 1.00 90.31 455 MET A N 1
ATOM 3594 C CA . MET A 1 455 ? 11.114 0.466 21.574 1.00 90.31 455 MET A CA 1
ATOM 3595 C C . MET A 1 455 ? 12.609 0.730 21.340 1.00 90.31 455 MET A C 1
ATOM 3597 O O . MET A 1 455 ? 13.365 -0.209 21.104 1.00 90.31 455 MET A O 1
ATOM 3601 N N . ASN A 1 456 ? 13.055 1.992 21.375 1.00 92.06 456 ASN A N 1
ATOM 3602 C CA . ASN A 1 456 ? 14.435 2.427 21.102 1.00 92.06 456 ASN A CA 1
ATOM 3603 C C . ASN A 1 456 ? 14.997 1.998 19.732 1.00 92.06 456 ASN A C 1
ATOM 3605 O O . ASN A 1 456 ? 16.209 1.929 19.535 1.00 92.06 456 ASN A O 1
ATOM 3609 N N . ARG A 1 457 ? 14.123 1.743 18.755 1.00 92.75 457 ARG A N 1
ATOM 3610 C CA . ARG A 1 457 ? 14.479 1.415 17.369 1.00 92.75 457 ARG A CA 1
ATOM 3611 C C . ARG A 1 457 ? 13.356 1.796 16.413 1.00 92.75 457 ARG A C 1
ATOM 3613 O O . ARG A 1 457 ? 12.228 2.023 16.841 1.00 92.75 457 ARG A O 1
ATOM 3620 N N . ASN A 1 458 ? 13.656 1.835 15.120 1.00 89.12 458 ASN A N 1
ATOM 3621 C CA . ASN A 1 458 ? 12.618 2.000 14.105 1.00 89.12 458 ASN A CA 1
ATOM 3622 C C . ASN A 1 458 ? 11.736 0.735 14.014 1.00 89.12 458 ASN A C 1
ATOM 3624 O O . ASN A 1 458 ? 12.232 -0.371 14.280 1.00 89.12 458 ASN A O 1
ATOM 3628 N N . PRO A 1 459 ? 10.447 0.888 13.662 1.00 93.56 459 PRO A N 1
ATOM 3629 C CA . PRO A 1 459 ? 9.561 -0.244 13.427 1.00 93.56 459 PRO A CA 1
ATOM 3630 C C . PRO A 1 459 ? 9.953 -0.998 12.150 1.00 93.56 459 PRO A C 1
ATOM 3632 O O . PRO A 1 459 ? 10.451 -0.408 11.189 1.00 93.56 459 PRO A O 1
ATOM 3635 N N . LYS A 1 460 ? 9.713 -2.308 12.141 1.00 93.50 460 LYS A N 1
ATOM 3636 C CA . LYS A 1 460 ? 9.866 -3.195 10.980 1.00 93.50 460 LYS A CA 1
ATOM 3637 C C . LYS A 1 460 ? 8.559 -3.295 10.177 1.00 93.50 460 LYS A C 1
ATOM 3639 O O . LYS A 1 460 ? 7.499 -2.906 10.663 1.00 93.50 460 LYS A O 1
ATOM 3644 N N . LYS A 1 461 ? 8.610 -3.885 8.969 1.00 90.81 461 LYS A N 1
ATOM 3645 C CA . LYS A 1 461 ? 7.449 -4.025 8.054 1.00 90.81 461 LYS A CA 1
ATOM 3646 C C . LYS A 1 461 ? 6.225 -4.645 8.746 1.00 90.81 461 LYS A C 1
ATOM 3648 O O . LYS A 1 461 ? 5.145 -4.067 8.697 1.00 90.81 461 LYS A O 1
ATOM 3653 N N . LEU A 1 462 ? 6.392 -5.778 9.431 1.00 95.12 462 LEU A N 1
ATOM 3654 C CA . LEU A 1 462 ? 5.273 -6.476 10.079 1.00 95.12 462 LEU A CA 1
ATOM 3655 C C . LEU A 1 462 ? 4.747 -5.753 11.328 1.00 95.12 462 LEU A C 1
ATOM 3657 O O . LEU A 1 462 ? 3.557 -5.824 11.608 1.00 95.12 462 LEU A O 1
ATOM 3661 N N . GLU A 1 463 ? 5.579 -4.972 12.020 1.00 97.44 463 GLU A N 1
ATOM 3662 C CA . GLU A 1 463 ? 5.125 -4.118 13.129 1.00 97.44 463 GLU A CA 1
ATOM 3663 C C . GLU A 1 463 ? 4.251 -2.967 12.631 1.00 97.44 463 GLU A C 1
ATOM 3665 O O . GLU A 1 463 ? 3.236 -2.647 13.251 1.00 97.44 463 GLU A O 1
ATOM 3670 N N . ILE A 1 464 ? 4.621 -2.374 11.488 1.00 96.12 464 ILE A N 1
ATOM 3671 C CA . ILE A 1 464 ? 3.804 -1.364 10.805 1.00 96.12 464 ILE A CA 1
ATOM 3672 C C . ILE A 1 464 ? 2.456 -1.981 10.426 1.00 96.12 464 ILE A C 1
ATOM 3674 O O . ILE A 1 464 ? 1.428 -1.404 10.761 1.00 96.12 464 ILE A O 1
ATOM 3678 N N . ILE A 1 465 ? 2.450 -3.161 9.793 1.00 95.62 465 ILE A N 1
ATOM 3679 C CA . ILE A 1 465 ? 1.218 -3.862 9.385 1.00 95.62 465 ILE A CA 1
ATOM 3680 C C . ILE A 1 465 ? 0.331 -4.180 10.597 1.00 95.62 465 ILE A C 1
ATOM 3682 O O . ILE A 1 465 ? -0.870 -3.921 10.555 1.00 95.62 465 ILE A O 1
ATOM 3686 N N . GLY A 1 466 ? 0.902 -4.686 11.693 1.00 96.44 466 GLY A N 1
ATOM 3687 C CA . GLY A 1 466 ? 0.148 -5.002 12.911 1.00 96.44 466 GLY A CA 1
ATOM 3688 C C . GLY A 1 466 ? -0.496 -3.766 13.534 1.00 96.44 466 GLY A C 1
ATOM 3689 O O . GLY A 1 466 ? -1.684 -3.779 13.859 1.00 96.44 466 GLY A O 1
ATOM 3690 N N . TYR A 1 467 ? 0.260 -2.670 13.644 1.00 96.94 467 TYR A N 1
ATOM 3691 C CA . TYR A 1 467 ? -0.274 -1.411 14.158 1.00 96.94 467 TYR A CA 1
ATOM 3692 C C . TYR A 1 467 ? -1.357 -0.830 13.232 1.00 96.94 467 TYR A C 1
ATOM 3694 O O . TYR A 1 467 ? -2.424 -0.422 13.698 1.00 96.94 467 TYR A O 1
ATOM 3702 N N . ALA A 1 468 ? -1.101 -0.842 11.922 1.00 95.75 468 ALA A N 1
ATOM 3703 C CA . ALA A 1 468 ? -2.000 -0.339 10.890 1.00 95.75 468 ALA A CA 1
ATOM 3704 C C . ALA A 1 468 ? -3.334 -1.085 10.853 1.00 95.75 468 ALA A C 1
ATOM 3706 O O . ALA A 1 468 ? -4.384 -0.462 10.730 1.00 95.75 468 ALA A O 1
ATOM 3707 N N . LEU A 1 469 ? -3.300 -2.410 11.008 1.00 95.25 469 LEU A N 1
ATOM 3708 C CA . LEU A 1 469 ? -4.495 -3.243 10.991 1.00 95.25 469 LEU A CA 1
ATOM 3709 C C . LEU A 1 469 ? -5.474 -2.841 12.098 1.00 95.25 469 LEU A C 1
ATOM 3711 O O . LEU A 1 469 ? -6.658 -2.640 11.835 1.00 95.25 469 LEU A O 1
ATOM 3715 N N . LEU A 1 470 ? -4.997 -2.694 13.336 1.00 93.88 470 LEU A N 1
ATOM 3716 C CA . LEU A 1 470 ? -5.868 -2.275 14.435 1.00 93.88 470 LEU A CA 1
ATOM 3717 C C . LEU A 1 470 ? -6.306 -0.817 14.301 1.00 93.88 470 LEU A C 1
ATOM 3719 O O . LEU A 1 470 ? -7.426 -0.492 14.685 1.00 93.88 470 LEU A O 1
ATOM 3723 N N . GLU A 1 471 ? -5.454 0.057 13.758 1.00 92.25 471 GLU A N 1
ATOM 3724 C CA . GLU A 1 471 ? -5.815 1.452 13.481 1.00 92.25 471 GLU A CA 1
ATOM 3725 C C . GLU A 1 471 ? -6.961 1.545 12.475 1.00 92.25 471 GLU A C 1
ATOM 3727 O O . GLU A 1 471 ? -7.944 2.239 12.739 1.00 92.25 471 GLU A O 1
ATOM 3732 N N . MET A 1 472 ? -6.880 0.755 11.405 1.00 93.12 472 MET A N 1
ATOM 3733 C CA . MET A 1 472 ? -7.931 0.604 10.410 1.00 93.12 472 MET A CA 1
ATOM 3734 C C . MET A 1 472 ? -9.227 0.082 11.026 1.00 93.12 472 MET A C 1
ATOM 3736 O O . MET A 1 472 ? -10.277 0.703 10.867 1.00 93.12 472 MET A O 1
ATOM 3740 N N . LEU A 1 473 ? -9.168 -1.042 11.744 1.00 90.00 473 LEU A N 1
ATOM 3741 C CA . LEU A 1 473 ? -10.351 -1.659 12.353 1.00 90.00 473 LEU A CA 1
ATOM 3742 C C . LEU A 1 473 ? -11.041 -0.709 13.333 1.00 90.00 473 LEU A C 1
ATOM 3744 O O . LEU A 1 473 ? -12.269 -0.620 13.362 1.00 90.00 473 LEU A O 1
ATOM 3748 N N . ASP A 1 474 ? -10.252 0.026 14.114 1.00 85.94 474 ASP A N 1
ATOM 3749 C CA . ASP A 1 474 ? -10.768 1.026 15.035 1.00 85.94 474 ASP A CA 1
ATOM 3750 C C . ASP A 1 474 ? -11.411 2.210 14.302 1.00 85.94 474 ASP A C 1
ATOM 3752 O O . ASP A 1 474 ? -12.484 2.659 14.706 1.00 85.94 474 ASP A O 1
ATOM 3756 N N . SER A 1 475 ? -10.802 2.691 13.212 1.00 85.62 475 SER A N 1
ATOM 3757 C CA . SER A 1 475 ? -11.368 3.771 12.396 1.00 85.62 475 SER A CA 1
ATOM 3758 C C . SER A 1 475 ? -12.688 3.359 11.752 1.00 85.62 475 SER A C 1
ATOM 3760 O O . SER A 1 475 ? -13.692 4.041 11.925 1.00 85.62 475 SER A O 1
ATOM 3762 N N . ILE A 1 476 ? -12.729 2.198 11.097 1.00 86.25 476 ILE A N 1
ATOM 3763 C CA . ILE A 1 476 ? -13.928 1.695 10.411 1.00 86.25 476 ILE A CA 1
ATOM 3764 C C . ILE A 1 476 ? -15.092 1.517 11.391 1.00 86.25 476 ILE A C 1
ATOM 3766 O O . ILE A 1 476 ? -16.227 1.891 11.082 1.00 86.25 476 ILE A O 1
ATOM 3770 N N . GLN A 1 477 ? -14.819 0.986 12.587 1.00 80.19 477 GLN A N 1
ATOM 3771 C CA . GLN A 1 477 ? -15.834 0.836 13.631 1.00 80.19 477 GLN A CA 1
ATOM 3772 C C . GLN A 1 477 ? -16.277 2.193 14.208 1.00 80.19 477 GLN A C 1
ATOM 3774 O O . GLN A 1 477 ? -17.443 2.353 14.584 1.00 80.19 477 GLN A O 1
ATOM 3779 N N . ARG A 1 478 ? -15.369 3.179 14.283 1.00 74.94 478 ARG A N 1
ATOM 3780 C CA . ARG A 1 478 ? -15.697 4.559 14.680 1.00 74.94 478 ARG A CA 1
ATOM 3781 C C . ARG A 1 478 ? -16.595 5.251 13.653 1.00 74.94 478 ARG A C 1
ATOM 3783 O O . ARG A 1 478 ? -17.545 5.943 14.031 1.00 74.94 478 ARG A O 1
ATOM 3790 N N . ASP A 1 479 ? -16.354 5.003 12.377 1.00 76.56 479 ASP A N 1
ATOM 3791 C CA . ASP A 1 479 ? -17.154 5.580 11.302 1.00 76.56 479 ASP A CA 1
ATOM 3792 C C . ASP A 1 479 ? -18.547 4.915 11.235 1.00 76.56 479 ASP A C 1
ATOM 3794 O O . ASP A 1 479 ? -19.554 5.611 11.057 1.00 76.56 479 ASP A O 1
ATOM 3798 N N . ASN A 1 480 ? -18.632 3.610 11.544 1.00 73.25 480 ASN A N 1
ATOM 3799 C CA . ASN A 1 480 ? -19.840 2.771 11.467 1.00 73.25 480 ASN A CA 1
ATOM 3800 C C . ASN A 1 480 ? -20.250 2.135 12.829 1.00 73.25 480 ASN A C 1
ATOM 3802 O O . ASN A 1 480 ? -20.196 0.913 12.981 1.00 73.25 480 ASN A O 1
ATOM 3806 N N . PRO A 1 481 ? -20.672 2.910 13.848 1.00 65.56 481 PRO A N 1
ATOM 3807 C CA . PRO A 1 481 ? -21.027 2.411 15.192 1.00 65.56 481 PRO A CA 1
ATOM 3808 C C . PRO A 1 481 ? -22.167 1.398 15.204 1.00 65.56 481 PRO A C 1
ATOM 3810 O O . PRO A 1 481 ? -22.213 0.550 16.088 1.00 65.56 481 PRO A O 1
ATOM 3813 N N . GLU A 1 482 ? -23.138 1.560 14.305 1.00 68.44 482 GLU A N 1
ATOM 3814 C CA . GLU A 1 482 ? -24.368 0.776 14.282 1.00 68.44 482 GLU A CA 1
ATOM 3815 C C . GLU A 1 482 ? -24.154 -0.609 13.676 1.00 68.44 482 GLU A C 1
ATOM 3817 O O . GLU A 1 482 ? -24.985 -1.501 13.844 1.00 68.44 482 GLU A O 1
ATOM 3822 N N . LYS A 1 483 ? -23.031 -0.787 12.977 1.00 79.62 483 LYS A N 1
ATOM 3823 C CA . LYS A 1 483 ? -22.687 -2.005 12.261 1.00 79.62 483 LYS A CA 1
ATOM 3824 C C . LYS A 1 483 ? -21.827 -2.896 13.142 1.00 79.62 483 LYS A C 1
ATOM 3826 O O . LYS A 1 483 ? -20.960 -2.439 13.892 1.00 79.62 483 LYS A O 1
ATOM 3831 N N . SER A 1 484 ? -22.037 -4.204 13.014 1.00 83.88 484 SER A N 1
ATOM 3832 C CA . SER A 1 484 ? -21.059 -5.162 13.528 1.00 83.88 484 SER A CA 1
ATOM 3833 C C . SER A 1 484 ? -19.729 -4.982 12.788 1.00 83.88 484 SER A C 1
ATOM 3835 O O . SER A 1 484 ? -19.721 -4.563 11.630 1.00 83.88 484 SER A O 1
ATOM 3837 N N . LEU A 1 485 ? -18.612 -5.356 13.417 1.00 86.56 485 LEU A N 1
ATOM 3838 C CA . LEU A 1 485 ? -17.292 -5.268 12.782 1.00 86.56 485 LEU A CA 1
ATOM 3839 C C . LEU A 1 485 ? -17.247 -6.010 11.438 1.00 86.56 485 LEU A C 1
ATOM 3841 O O . LEU A 1 485 ? -16.665 -5.518 10.479 1.00 86.56 485 LEU A O 1
ATOM 3845 N N . LEU A 1 486 ? -17.917 -7.162 11.347 1.00 89.12 486 LEU A N 1
ATOM 3846 C CA . LEU A 1 486 ? -18.053 -7.912 10.100 1.00 89.12 486 LEU A CA 1
ATOM 3847 C C . LEU A 1 486 ? -18.768 -7.101 9.018 1.00 89.12 486 LEU A C 1
ATOM 3849 O O . LEU A 1 486 ? -18.322 -7.087 7.875 1.00 89.12 486 LEU A O 1
ATOM 3853 N N . GLN A 1 487 ? -19.886 -6.461 9.360 1.00 88.12 487 GLN A N 1
ATOM 3854 C CA . GLN A 1 487 ? -20.645 -5.666 8.401 1.00 88.12 487 GLN A CA 1
ATOM 3855 C C . GLN A 1 487 ? -19.831 -4.449 7.951 1.00 88.12 487 GLN A C 1
ATOM 3857 O O . GLN A 1 487 ? -19.735 -4.190 6.756 1.00 88.12 487 GLN A O 1
ATOM 3862 N N . ALA A 1 488 ? -19.182 -3.757 8.888 1.00 90.06 488 ALA A N 1
ATOM 3863 C CA . ALA A 1 488 ? -18.337 -2.613 8.574 1.00 90.06 488 ALA A CA 1
ATOM 3864 C C . ALA A 1 488 ? -17.142 -3.005 7.678 1.00 90.06 488 ALA A C 1
ATOM 3866 O O . ALA A 1 488 ? -16.846 -2.299 6.720 1.00 90.06 488 ALA A O 1
ATOM 3867 N N . LEU A 1 489 ? -16.514 -4.164 7.924 1.00 91.44 489 LEU A N 1
ATOM 3868 C CA . LEU A 1 489 ? -15.475 -4.729 7.052 1.00 91.44 489 LEU A CA 1
ATOM 3869 C C . LEU A 1 489 ? -16.011 -5.147 5.677 1.00 91.44 489 LEU A C 1
ATOM 3871 O O . LEU A 1 489 ? -15.346 -4.929 4.673 1.00 91.44 489 LEU A O 1
ATOM 3875 N N . SER A 1 490 ? -17.206 -5.738 5.617 1.00 91.00 490 SER A N 1
ATOM 3876 C CA . SER A 1 490 ? -17.814 -6.199 4.357 1.00 91.00 490 SER A CA 1
ATOM 3877 C C . SER A 1 490 ? -18.191 -5.044 3.429 1.00 91.00 490 SER A C 1
ATOM 3879 O O . SER A 1 490 ? -18.190 -5.203 2.211 1.00 91.00 490 SER A O 1
ATOM 3881 N N . GLU A 1 491 ? -18.528 -3.888 3.999 1.00 90.31 491 GLU A N 1
ATOM 3882 C CA . GLU A 1 491 ? -18.882 -2.677 3.257 1.00 90.31 491 GLU A CA 1
ATOM 3883 C C . GLU A 1 491 ? -17.662 -1.788 2.951 1.00 90.31 491 GLU A C 1
ATOM 3885 O O . GLU A 1 491 ? -17.751 -0.877 2.125 1.00 90.31 491 GLU A O 1
ATOM 3890 N N . MET A 1 492 ? -16.511 -2.049 3.580 1.00 90.06 492 MET A N 1
ATOM 3891 C CA . MET A 1 492 ? -15.271 -1.322 3.320 1.00 90.06 492 MET A CA 1
ATOM 3892 C C . MET A 1 492 ? -14.721 -1.690 1.938 1.00 90.06 492 MET A C 1
ATOM 3894 O O . MET A 1 492 ? -14.191 -2.780 1.735 1.00 90.06 492 MET A O 1
ATOM 3898 N N . LYS A 1 493 ? -14.802 -0.754 0.988 1.00 88.56 493 LYS A N 1
ATOM 3899 C CA . LYS A 1 493 ? -14.205 -0.916 -0.347 1.00 88.56 493 LYS A CA 1
ATOM 3900 C C . LYS A 1 493 ? -12.777 -0.395 -0.433 1.00 88.56 493 LYS A C 1
ATOM 3902 O O . LYS A 1 493 ? -11.926 -1.070 -0.996 1.00 88.56 493 LYS A O 1
ATOM 3907 N N . GLU A 1 494 ? -12.501 0.771 0.139 1.00 91.44 494 GLU A N 1
ATOM 3908 C CA . GLU A 1 494 ? -11.176 1.392 0.128 1.00 91.44 494 GLU A CA 1
ATOM 3909 C C . GLU A 1 494 ? -10.832 1.914 1.523 1.00 91.44 494 GLU A C 1
ATOM 3911 O O . GLU A 1 494 ? -11.700 2.423 2.236 1.00 91.44 494 GLU A O 1
ATOM 3916 N N . TYR A 1 495 ? -9.563 1.792 1.906 1.00 90.44 495 TYR A N 1
ATOM 3917 C CA . TYR A 1 495 ? -9.022 2.409 3.109 1.00 90.44 495 TYR A CA 1
ATOM 3918 C C . TYR A 1 495 ? -7.577 2.850 2.874 1.00 90.44 495 TYR A C 1
ATOM 3920 O O . TYR A 1 495 ? -6.723 2.064 2.458 1.00 90.44 495 TYR A O 1
ATOM 3928 N N . ASP A 1 496 ? -7.290 4.116 3.162 1.00 88.88 496 ASP A N 1
ATOM 3929 C CA . ASP A 1 496 ? -5.927 4.638 3.161 1.00 88.88 496 ASP A CA 1
ATOM 3930 C C . ASP A 1 496 ? -5.256 4.245 4.483 1.00 88.88 496 ASP A C 1
ATOM 3932 O O . ASP A 1 496 ? -5.453 4.898 5.507 1.00 88.88 496 ASP A O 1
ATOM 3936 N N . SER A 1 497 ? -4.529 3.126 4.504 1.00 90.94 497 SER A N 1
ATOM 3937 C CA . SER A 1 497 ? -3.822 2.660 5.698 1.00 90.94 497 SER A CA 1
ATOM 3938 C C . SER A 1 497 ? -2.409 3.236 5.754 1.00 90.94 497 SER A C 1
ATOM 3940 O O . SER A 1 497 ? -1.738 3.438 4.743 1.00 90.94 497 SER A O 1
ATOM 3942 N N . ILE A 1 498 ? -1.903 3.437 6.971 1.00 91.12 498 ILE A N 1
ATOM 3943 C CA . ILE A 1 498 ? -0.509 3.839 7.191 1.00 91.12 498 ILE A CA 1
ATOM 3944 C C . ILE A 1 498 ? 0.506 2.811 6.671 1.00 91.12 498 ILE A C 1
ATOM 3946 O O . ILE A 1 498 ? 1.683 3.135 6.605 1.00 91.12 498 ILE A O 1
ATOM 3950 N N . SER A 1 499 ? 0.091 1.570 6.384 1.00 90.19 499 SER A N 1
ATOM 3951 C CA . SER A 1 499 ? 0.951 0.517 5.832 1.00 90.19 499 SER A CA 1
ATOM 3952 C C . SER A 1 499 ? 0.933 0.476 4.303 1.00 90.19 499 SER A C 1
ATOM 3954 O O . SER A 1 499 ? 1.729 -0.260 3.729 1.00 90.19 499 SER A O 1
ATOM 3956 N N . GLY A 1 500 ? 0.049 1.244 3.663 1.00 88.81 500 GLY A N 1
ATOM 3957 C CA . GLY A 1 500 ? -0.262 1.184 2.236 1.00 88.81 500 GLY A CA 1
ATOM 3958 C C . GLY A 1 500 ? -1.772 1.255 2.009 1.00 88.81 500 GLY A C 1
ATOM 3959 O O . GLY A 1 500 ? -2.560 1.032 2.928 1.00 88.81 500 GLY A O 1
ATOM 3960 N N . LYS A 1 501 ? -2.201 1.556 0.785 1.00 90.44 501 LYS A N 1
ATOM 3961 C CA . LYS A 1 501 ? -3.630 1.589 0.453 1.00 90.44 501 LYS A CA 1
ATOM 3962 C C . LYS A 1 501 ? -4.208 0.180 0.457 1.00 90.44 501 LYS A C 1
ATOM 3964 O O . LYS A 1 501 ? -3.543 -0.761 0.026 1.00 90.44 501 LYS A O 1
ATOM 3969 N N . ILE A 1 502 ? -5.460 0.053 0.876 1.00 91.62 502 ILE A N 1
ATOM 3970 C CA . ILE A 1 502 ? -6.222 -1.194 0.842 1.00 91.62 502 ILE A CA 1
ATOM 3971 C C . ILE A 1 502 ? -7.437 -0.972 -0.048 1.00 91.62 502 ILE A C 1
ATOM 3973 O O . ILE A 1 502 ? -8.170 -0.002 0.136 1.00 91.62 502 ILE A O 1
ATOM 3977 N N . PHE A 1 503 ? -7.654 -1.878 -0.995 1.00 92.31 503 PHE A N 1
ATOM 3978 C CA . PHE A 1 503 ? -8.854 -1.913 -1.820 1.00 92.31 503 PHE A CA 1
ATOM 3979 C C . PHE A 1 503 ? -9.388 -3.341 -1.840 1.00 92.31 503 PHE A C 1
ATOM 3981 O O . PHE A 1 503 ? -8.738 -4.215 -2.403 1.00 92.31 503 PHE A O 1
ATOM 3988 N N . LEU A 1 504 ? -10.533 -3.589 -1.206 1.00 91.56 504 LEU A N 1
ATOM 3989 C CA . LEU A 1 504 ? -11.121 -4.924 -1.138 1.00 91.56 504 LEU A CA 1
ATOM 3990 C C . LEU A 1 504 ? -12.075 -5.149 -2.308 1.00 91.56 504 LEU A C 1
ATOM 3992 O O . LEU A 1 504 ? -13.030 -4.394 -2.518 1.00 91.56 504 LEU A O 1
ATOM 3996 N N . ASP A 1 505 ? -11.829 -6.225 -3.045 1.00 88.06 505 ASP A N 1
ATOM 3997 C CA . ASP A 1 505 ? -12.747 -6.698 -4.073 1.00 88.06 505 ASP A CA 1
ATOM 3998 C C . ASP A 1 505 ? -13.987 -7.384 -3.473 1.00 88.06 505 ASP A C 1
ATOM 4000 O O . ASP A 1 505 ? -14.177 -7.468 -2.256 1.00 88.06 505 ASP A O 1
ATOM 4004 N N . ASP A 1 506 ? -14.870 -7.888 -4.332 1.00 88.06 506 ASP A N 1
ATOM 4005 C CA . ASP A 1 506 ? -16.074 -8.604 -3.890 1.00 88.06 506 ASP A CA 1
ATOM 4006 C C . ASP A 1 506 ? -15.755 -9.947 -3.210 1.00 88.06 506 ASP A C 1
ATOM 4008 O O . ASP A 1 506 ? -16.556 -10.470 -2.423 1.00 88.06 506 ASP A O 1
ATOM 4012 N N . LYS A 1 507 ? -14.553 -10.481 -3.450 1.00 89.75 507 LYS A N 1
ATOM 4013 C CA . LYS A 1 507 ? -14.017 -11.650 -2.756 1.00 89.75 507 LYS A CA 1
ATOM 4014 C C . LYS A 1 507 ? -13.395 -11.304 -1.406 1.00 89.75 507 LYS A C 1
ATOM 4016 O O . LYS A 1 507 ? -13.014 -12.231 -0.699 1.00 89.75 507 LYS A O 1
ATOM 4021 N N . ARG A 1 508 ? -13.344 -10.027 -0.999 1.00 94.00 508 ARG A N 1
ATOM 4022 C CA . ARG A 1 508 ? -12.699 -9.540 0.241 1.00 94.00 508 ARG A CA 1
ATOM 4023 C C . ARG A 1 508 ? -11.179 -9.751 0.251 1.00 94.00 508 ARG A C 1
ATOM 4025 O O . ARG A 1 508 ? -10.583 -9.901 1.321 1.00 94.00 508 ARG A O 1
ATOM 4032 N N . SER A 1 509 ? -10.560 -9.765 -0.926 1.00 92.94 509 SER A N 1
ATOM 4033 C CA . SER A 1 509 ? -9.109 -9.754 -1.098 1.00 92.94 509 SER A CA 1
ATOM 4034 C C . SER A 1 509 ? -8.639 -8.351 -1.459 1.00 92.94 509 SER A C 1
ATOM 4036 O O . SER A 1 509 ? -9.281 -7.649 -2.241 1.00 92.94 509 SER A O 1
ATOM 4038 N N . ASN A 1 510 ? -7.497 -7.941 -0.912 1.00 92.50 510 ASN A N 1
ATOM 4039 C CA . ASN A 1 510 ? -6.872 -6.682 -1.289 1.00 92.50 510 ASN A CA 1
ATOM 4040 C C . ASN A 1 510 ? -6.379 -6.742 -2.746 1.00 92.50 510 ASN A C 1
ATOM 4042 O O . ASN A 1 510 ? -5.762 -7.724 -3.159 1.00 92.50 510 ASN A O 1
ATOM 4046 N N . LEU A 1 511 ? -6.654 -5.686 -3.513 1.00 90.88 511 LEU A N 1
ATOM 4047 C CA . LEU A 1 511 ? -6.208 -5.478 -4.893 1.00 90.88 511 LEU A CA 1
ATOM 4048 C C . LEU A 1 511 ? -5.401 -4.177 -5.059 1.00 90.88 511 LEU A C 1
ATOM 4050 O O . LEU A 1 511 ? -5.340 -3.603 -6.148 1.00 90.88 511 LEU A O 1
ATOM 4054 N N . SER A 1 512 ? -4.798 -3.688 -3.978 1.00 89.56 512 SER A N 1
ATOM 4055 C CA . SER A 1 512 ? -3.901 -2.536 -4.009 1.00 89.56 512 SER A CA 1
ATOM 4056 C C . SER A 1 512 ? -2.447 -2.995 -4.066 1.00 89.56 512 SER A C 1
ATOM 4058 O O . SER A 1 512 ? -1.967 -3.728 -3.197 1.00 89.56 512 SER A O 1
ATOM 4060 N N . ALA A 1 513 ? -1.728 -2.548 -5.086 1.00 90.25 513 ALA A N 1
ATOM 4061 C CA . ALA A 1 513 ? -0.324 -2.869 -5.285 1.00 90.25 513 ALA A CA 1
ATOM 4062 C C . ALA A 1 513 ? 0.427 -1.643 -5.803 1.00 90.25 513 ALA A C 1
ATOM 4064 O O . ALA A 1 513 ? -0.176 -0.676 -6.264 1.00 90.25 513 ALA A O 1
ATOM 4065 N N . ASP A 1 514 ? 1.750 -1.680 -5.735 1.00 88.00 514 ASP A N 1
ATOM 4066 C CA . ASP A 1 514 ? 2.593 -0.627 -6.281 1.00 88.00 514 ASP A CA 1
ATOM 4067 C C . ASP A 1 514 ? 3.406 -1.157 -7.453 1.00 88.00 514 ASP A C 1
ATOM 4069 O O . ASP A 1 514 ? 4.055 -2.198 -7.360 1.00 88.00 514 ASP A O 1
ATOM 4073 N N . ILE A 1 515 ? 3.379 -0.417 -8.556 1.00 88.88 515 ILE A N 1
ATOM 4074 C CA . ILE A 1 515 ? 4.238 -0.646 -9.709 1.00 88.88 515 ILE A CA 1
ATOM 4075 C C . ILE A 1 515 ? 5.477 0.216 -9.530 1.00 88.88 515 ILE A C 1
ATOM 4077 O O . ILE A 1 515 ? 5.415 1.447 -9.457 1.00 88.88 515 ILE A O 1
ATOM 4081 N N . ASN A 1 516 ? 6.611 -0.460 -9.462 1.00 88.25 516 ASN A N 1
ATOM 4082 C CA . ASN A 1 516 ? 7.915 0.123 -9.250 1.00 88.25 516 ASN A CA 1
ATOM 4083 C C . ASN A 1 516 ? 8.729 0.027 -10.538 1.00 88.25 516 ASN A C 1
ATOM 4085 O O . ASN A 1 516 ? 8.704 -0.986 -11.234 1.00 88.25 516 ASN A O 1
ATOM 4089 N N . MET A 1 517 ? 9.462 1.087 -10.851 1.00 86.44 517 MET A N 1
ATOM 4090 C CA . MET A 1 517 ? 10.273 1.200 -12.059 1.00 86.44 517 MET A CA 1
ATOM 4091 C C . MET A 1 517 ? 11.691 1.557 -11.648 1.00 86.44 517 MET A C 1
ATOM 4093 O O . MET A 1 517 ? 11.923 2.597 -11.020 1.00 86.44 517 MET A O 1
ATOM 4097 N N . TYR A 1 518 ? 12.636 0.690 -11.991 1.00 84.38 518 TYR A N 1
ATOM 4098 C CA . TYR A 1 518 ? 14.031 0.851 -11.618 1.00 84.38 518 TYR A CA 1
ATOM 4099 C C . TYR A 1 518 ? 14.879 1.343 -12.794 1.00 84.38 518 TYR A C 1
ATOM 4101 O O . TYR A 1 518 ? 14.755 0.886 -13.931 1.00 84.38 518 TYR A O 1
ATOM 4109 N N . SER A 1 519 ? 15.776 2.283 -12.492 1.00 78.44 519 SER A N 1
ATOM 4110 C CA . SER A 1 519 ? 16.763 2.817 -13.429 1.00 78.44 519 SER A CA 1
ATOM 4111 C C . SER A 1 519 ? 18.147 2.769 -12.815 1.00 78.44 519 SER A C 1
ATOM 4113 O O . SER A 1 519 ? 18.432 3.452 -11.824 1.00 78.44 519 SER A O 1
ATOM 4115 N N . SER A 1 520 ? 19.029 1.997 -13.440 1.00 74.38 520 SER A N 1
ATOM 4116 C CA . SER A 1 520 ? 20.408 1.824 -12.982 1.00 74.38 520 SER A CA 1
ATOM 4117 C C . SER A 1 520 ? 21.220 3.105 -13.128 1.00 74.38 520 SER A C 1
ATOM 4119 O O . SER A 1 520 ? 22.002 3.470 -12.248 1.00 74.38 520 SER A O 1
ATOM 4121 N N . LYS A 1 521 ? 20.955 3.844 -14.212 1.00 69.94 521 LYS A N 1
ATOM 4122 C CA . LYS A 1 521 ? 21.608 5.111 -14.558 1.00 69.94 521 LYS A CA 1
ATOM 4123 C C . LYS A 1 521 ? 21.358 6.189 -13.512 1.00 69.94 521 LYS A C 1
ATOM 4125 O O . LYS A 1 521 ? 22.264 6.955 -13.188 1.00 69.94 521 LYS A O 1
ATOM 4130 N N . ARG A 1 522 ? 20.133 6.252 -12.981 1.00 64.19 522 ARG A N 1
ATOM 4131 C CA . ARG A 1 522 ? 19.750 7.227 -11.949 1.00 64.19 522 ARG A CA 1
ATOM 4132 C C . ARG A 1 522 ? 19.879 6.679 -10.526 1.00 64.19 522 ARG A C 1
ATOM 4134 O O . ARG A 1 522 ? 19.947 7.478 -9.598 1.00 64.19 522 ARG A O 1
ATOM 4141 N N . LYS A 1 523 ? 19.922 5.352 -10.345 1.00 66.19 523 LYS A N 1
ATOM 4142 C CA . LYS A 1 523 ? 19.740 4.670 -9.048 1.00 66.19 523 LYS A CA 1
ATOM 4143 C C . LYS A 1 523 ? 18.457 5.117 -8.338 1.00 66.19 523 LYS A C 1
ATOM 4145 O O . LYS A 1 523 ? 18.434 5.289 -7.121 1.00 66.19 523 LYS A O 1
ATOM 4150 N N . ILE A 1 524 ? 17.403 5.345 -9.121 1.00 61.47 524 ILE A N 1
ATOM 4151 C CA . ILE A 1 524 ? 16.097 5.796 -8.637 1.00 61.47 524 ILE A CA 1
ATOM 4152 C C . ILE A 1 524 ? 15.095 4.661 -8.809 1.00 61.47 524 ILE A C 1
ATOM 4154 O O . ILE A 1 524 ? 15.092 3.977 -9.834 1.00 61.47 524 ILE A O 1
ATOM 4158 N N . LEU A 1 525 ? 14.244 4.510 -7.798 1.00 68.50 525 LEU A N 1
ATOM 4159 C CA . LEU A 1 525 ? 13.021 3.730 -7.851 1.00 68.50 525 LEU A CA 1
ATOM 4160 C C . LEU A 1 525 ? 11.854 4.706 -7.965 1.00 68.50 525 LEU A C 1
ATOM 4162 O O . LEU A 1 525 ? 11.563 5.439 -7.019 1.00 68.50 525 LEU A O 1
ATOM 4166 N N . ALA A 1 526 ? 11.236 4.764 -9.140 1.00 70.31 526 ALA A N 1
ATOM 4167 C CA . ALA A 1 526 ? 9.971 5.463 -9.305 1.00 70.31 526 ALA A CA 1
ATOM 4168 C C . ALA A 1 526 ? 8.831 4.512 -8.950 1.00 70.31 526 ALA A C 1
ATOM 4170 O O . ALA A 1 526 ? 8.922 3.311 -9.199 1.00 70.31 526 ALA A O 1
ATOM 4171 N N . LYS A 1 527 ? 7.766 5.051 -8.364 1.00 74.31 527 LYS A N 1
ATOM 4172 C CA . LYS A 1 527 ? 6.679 4.265 -7.795 1.00 74.31 527 LYS A CA 1
ATOM 4173 C C . LYS A 1 527 ? 5.342 4.875 -8.180 1.00 74.31 527 LYS A C 1
ATOM 4175 O O . LYS A 1 527 ? 5.159 6.084 -8.048 1.00 74.31 527 LYS A O 1
ATOM 4180 N N . THR A 1 528 ? 4.409 4.038 -8.612 1.00 71.00 528 THR A N 1
ATOM 4181 C CA . THR A 1 528 ? 3.007 4.414 -8.790 1.00 71.00 528 THR A CA 1
ATOM 4182 C C . THR A 1 528 ? 2.110 3.378 -8.129 1.00 71.00 528 THR A C 1
ATOM 4184 O O . THR A 1 528 ? 2.375 2.181 -8.216 1.00 71.00 528 THR A O 1
ATOM 4187 N N . ASN A 1 529 ? 1.063 3.828 -7.444 1.00 65.94 529 ASN A N 1
ATOM 4188 C CA . ASN A 1 529 ? 0.070 2.915 -6.896 1.00 65.94 529 ASN A CA 1
ATOM 4189 C C . ASN A 1 529 ? -0.870 2.477 -8.022 1.00 65.94 529 ASN A C 1
ATOM 4191 O O . ASN A 1 529 ? -1.392 3.313 -8.760 1.00 65.94 529 ASN A O 1
ATOM 4195 N N . TYR A 1 530 ? -1.073 1.172 -8.150 1.00 66.25 530 TYR A N 1
ATOM 4196 C CA . TYR A 1 530 ? -1.949 0.573 -9.140 1.00 66.25 530 TYR A CA 1
ATOM 4197 C C . TYR A 1 530 ? -3.128 -0.096 -8.436 1.00 66.25 530 TYR A C 1
ATOM 4199 O O . TYR A 1 530 ? -2.956 -0.964 -7.579 1.00 66.25 530 TYR A O 1
ATOM 4207 N N . GLN A 1 531 ? -4.334 0.326 -8.811 1.00 61.16 531 GLN A N 1
ATOM 4208 C CA . GLN A 1 531 ? -5.585 -0.260 -8.347 1.00 61.16 531 GLN A CA 1
ATOM 4209 C C . GLN A 1 531 ? -6.338 -0.787 -9.562 1.00 61.16 531 GLN A C 1
ATOM 4211 O O . GLN A 1 531 ? -6.633 -0.032 -10.490 1.00 61.16 531 GLN A O 1
ATOM 4216 N N . ASN A 1 532 ? -6.678 -2.074 -9.550 1.00 55.22 532 ASN A N 1
ATOM 4217 C CA . ASN A 1 532 ? -7.528 -2.649 -10.584 1.00 55.22 532 ASN A CA 1
ATOM 4218 C C . ASN A 1 532 ? -8.994 -2.286 -10.290 1.00 55.22 532 ASN A C 1
ATOM 4220 O O . ASN A 1 532 ? -9.702 -3.056 -9.643 1.00 55.22 532 ASN A O 1
ATOM 4224 N N . ARG A 1 533 ? -9.442 -1.084 -10.685 1.00 50.38 533 ARG A N 1
ATOM 4225 C CA . ARG A 1 533 ? -10.869 -0.731 -10.607 1.00 50.38 533 ARG A CA 1
ATOM 4226 C C . ARG A 1 533 ? -11.526 -1.002 -11.963 1.00 50.38 533 ARG A C 1
ATOM 4228 O O . ARG A 1 533 ? -11.085 -0.435 -12.967 1.00 50.38 533 ARG A O 1
ATOM 4235 N N . PRO A 1 534 ? -12.627 -1.769 -12.008 1.00 35.97 534 PRO A N 1
ATOM 4236 C CA . PRO A 1 534 ? -13.504 -1.783 -13.169 1.00 35.97 534 PRO A CA 1
ATOM 4237 C C . PRO A 1 534 ? -13.999 -0.350 -13.420 1.00 35.97 534 PRO A C 1
ATOM 4239 O O . PRO A 1 534 ? -14.732 0.208 -12.607 1.00 35.97 534 PRO A O 1
ATOM 4242 N N . GLY A 1 535 ? -13.552 0.279 -14.508 1.00 36.78 535 GLY A N 1
ATOM 4243 C CA . GLY A 1 535 ? -14.019 1.608 -14.913 1.00 36.78 535 GLY A CA 1
ATOM 4244 C C . GLY A 1 535 ? -13.208 2.822 -14.438 1.00 36.78 535 GLY A C 1
ATOM 4245 O O . GLY A 1 535 ? -13.599 3.934 -14.788 1.00 36.78 535 GLY A O 1
ATOM 4246 N N . THR A 1 536 ? -12.069 2.687 -13.734 1.00 39.62 536 THR A N 1
ATOM 4247 C CA . THR A 1 536 ? -11.084 3.790 -13.803 1.00 39.62 536 THR A CA 1
ATOM 4248 C C . THR A 1 536 ? -10.416 3.750 -15.156 1.00 39.62 536 THR A C 1
ATOM 4250 O O . THR A 1 536 ? -9.871 2.725 -15.558 1.00 39.62 536 THR A O 1
ATOM 4253 N N . ASN A 1 537 ? -10.494 4.871 -15.856 1.00 43.88 537 ASN A N 1
ATOM 4254 C CA . ASN A 1 537 ? -10.114 5.020 -17.245 1.00 43.88 537 ASN A CA 1
ATOM 4255 C C . ASN A 1 537 ? -8.584 4.990 -17.440 1.00 43.88 537 ASN A C 1
ATOM 4257 O O . ASN A 1 537 ? -7.998 5.964 -17.882 1.00 43.88 537 ASN A O 1
ATOM 4261 N N . ILE A 1 538 ? -7.932 3.856 -17.154 1.00 39.22 538 ILE A N 1
ATOM 4262 C CA . ILE A 1 538 ? -6.589 3.547 -17.685 1.00 39.22 538 ILE A CA 1
ATOM 4263 C C . ILE A 1 538 ? -6.630 3.305 -19.210 1.00 39.22 538 ILE A C 1
ATOM 4265 O O . ILE A 1 538 ? -5.606 3.053 -19.840 1.00 39.22 538 ILE A O 1
ATOM 4269 N N . PHE A 1 539 ? -7.836 3.336 -19.790 1.00 42.53 539 PHE A N 1
ATOM 4270 C CA . PHE A 1 539 ? -8.157 2.989 -21.167 1.00 42.53 539 PHE A CA 1
ATOM 4271 C C . PHE A 1 539 ? -8.155 4.189 -22.122 1.00 42.53 539 PHE A C 1
ATOM 4273 O O . PHE A 1 539 ? -8.220 3.981 -23.337 1.00 42.53 539 PHE A O 1
ATOM 4280 N N . GLU A 1 540 ? -8.008 5.424 -21.628 1.00 62.69 540 GLU A N 1
ATOM 4281 C CA . GLU A 1 540 ? -7.694 6.552 -22.502 1.00 62.69 540 GLU A CA 1
ATOM 4282 C C . GLU A 1 540 ? -6.327 6.303 -23.144 1.00 62.69 540 GLU A C 1
ATOM 4284 O O . GLU A 1 540 ? -5.327 6.045 -22.470 1.00 62.69 540 GLU A O 1
ATOM 4289 N N . ILE A 1 541 ? -6.282 6.354 -24.479 1.00 70.31 541 ILE A N 1
ATOM 4290 C CA . ILE A 1 541 ? -5.047 6.193 -25.259 1.00 70.31 541 ILE A CA 1
ATOM 4291 C C . ILE A 1 541 ? -3.958 7.144 -24.720 1.00 70.31 541 ILE A C 1
ATOM 4293 O O . ILE A 1 541 ? -2.780 6.781 -24.676 1.00 70.31 541 ILE A O 1
ATOM 4297 N N . SER A 1 542 ? -4.361 8.312 -24.206 1.00 75.00 542 SER A N 1
ATOM 4298 C CA . SER A 1 542 ? -3.471 9.266 -23.554 1.00 75.00 542 SER A CA 1
ATOM 4299 C C . SER A 1 542 ? -2.746 8.709 -22.334 1.00 75.00 542 SER A C 1
ATOM 4301 O O . SER A 1 542 ? -1.526 8.848 -22.246 1.00 75.00 542 SER A O 1
ATOM 4303 N N . ASP A 1 543 ? -3.447 8.068 -21.401 1.00 75.25 543 ASP A N 1
ATOM 4304 C CA . ASP A 1 543 ? -2.862 7.597 -20.141 1.00 75.25 543 ASP A CA 1
ATOM 4305 C C . ASP A 1 543 ? -1.901 6.417 -20.396 1.00 75.25 543 ASP A C 1
ATOM 4307 O O . ASP A 1 543 ? -0.856 6.301 -19.749 1.00 75.25 543 ASP A O 1
ATOM 4311 N N . ARG A 1 544 ? -2.169 5.610 -21.434 1.00 74.88 544 ARG A N 1
ATOM 4312 C CA . ARG A 1 544 ? -1.243 4.568 -21.916 1.00 74.88 544 ARG A CA 1
ATOM 4313 C C . ARG A 1 544 ? 0.072 5.164 -22.401 1.00 74.88 544 ARG A C 1
ATOM 4315 O O . ARG A 1 544 ? 1.151 4.789 -21.943 1.00 74.88 544 ARG A O 1
ATOM 4322 N N . TYR A 1 545 ? -0.009 6.149 -23.290 1.00 81.06 545 TYR A N 1
ATOM 4323 C CA . TYR A 1 545 ? 1.177 6.850 -23.762 1.00 81.06 545 TYR A CA 1
ATOM 4324 C C . TYR A 1 545 ? 1.896 7.604 -22.636 1.00 81.06 545 TYR A C 1
ATOM 4326 O O . TYR A 1 545 ? 3.124 7.628 -22.620 1.00 81.06 545 TYR A O 1
ATOM 4334 N N . TYR A 1 546 ? 1.174 8.147 -21.652 1.00 81.69 546 TYR A N 1
ATOM 4335 C CA . TYR A 1 546 ? 1.786 8.765 -20.475 1.00 81.69 546 TYR A CA 1
ATOM 4336 C C . TYR A 1 546 ? 2.627 7.753 -19.691 1.00 81.69 546 TYR A C 1
ATOM 4338 O O . TYR A 1 546 ? 3.793 8.015 -19.405 1.00 81.69 546 TYR A O 1
ATOM 4346 N N . ASN A 1 547 ? 2.069 6.579 -19.387 1.00 76.75 547 ASN A N 1
ATOM 4347 C CA . ASN A 1 547 ? 2.765 5.532 -18.640 1.00 76.75 547 ASN A CA 1
ATOM 4348 C C . ASN A 1 547 ? 4.005 5.025 -19.385 1.00 76.75 547 ASN A C 1
ATOM 4350 O O . ASN A 1 547 ? 5.084 4.928 -18.796 1.00 76.75 547 ASN A O 1
ATOM 4354 N N . ALA A 1 548 ? 3.886 4.783 -20.693 1.00 80.19 548 ALA A N 1
ATOM 4355 C CA . ALA A 1 548 ? 5.027 4.424 -21.531 1.00 80.19 548 ALA A CA 1
ATOM 4356 C C . ALA A 1 548 ? 6.086 5.545 -21.577 1.00 80.19 548 ALA A C 1
ATOM 4358 O O . ALA A 1 548 ? 7.289 5.273 -21.589 1.00 80.19 548 ALA A O 1
ATOM 4359 N N . GLY A 1 549 ? 5.662 6.812 -21.595 1.00 81.69 549 GLY A N 1
ATOM 4360 C CA . GLY A 1 549 ? 6.543 7.976 -21.493 1.00 81.69 549 GLY A CA 1
ATOM 4361 C C . GLY A 1 549 ? 7.280 8.027 -20.157 1.00 81.69 549 GLY A C 1
ATOM 4362 O O . GLY A 1 549 ? 8.496 8.209 -20.132 1.00 81.69 549 GLY A O 1
ATOM 4363 N N . TYR A 1 550 ? 6.575 7.757 -19.062 1.00 80.12 550 TYR A N 1
ATOM 4364 C CA . TYR A 1 550 ? 7.120 7.763 -17.708 1.00 80.12 550 TYR A CA 1
ATOM 4365 C C . TYR A 1 550 ? 8.145 6.657 -17.474 1.00 80.12 550 TYR A C 1
ATOM 4367 O O . TYR A 1 550 ? 9.232 6.935 -16.964 1.00 80.12 550 TYR A O 1
ATOM 4375 N N . VAL A 1 551 ? 7.873 5.433 -17.936 1.00 74.44 551 VAL A N 1
ATOM 4376 C CA . VAL A 1 551 ? 8.867 4.346 -17.913 1.00 74.44 551 VAL A CA 1
ATOM 4377 C C . VAL A 1 551 ? 10.121 4.752 -18.689 1.00 74.44 551 VAL A C 1
ATOM 4379 O O . VAL A 1 551 ? 11.238 4.603 -18.188 1.00 74.44 551 VAL A O 1
ATOM 4382 N N . ASN A 1 552 ? 9.967 5.325 -19.885 1.00 79.12 552 ASN A N 1
ATOM 4383 C CA . ASN A 1 552 ? 11.103 5.789 -20.683 1.00 79.12 552 ASN A CA 1
ATOM 4384 C C . ASN A 1 552 ? 11.865 6.945 -20.008 1.00 79.12 552 ASN A C 1
ATOM 4386 O O . ASN A 1 552 ? 13.093 6.969 -20.048 1.00 79.12 552 ASN A O 1
ATOM 4390 N N . GLU A 1 553 ? 11.179 7.876 -19.342 1.00 78.25 553 GLU A N 1
ATOM 4391 C CA . GLU A 1 553 ? 11.808 8.978 -18.601 1.00 78.25 553 GLU A CA 1
ATOM 4392 C C . GLU A 1 553 ? 12.657 8.449 -17.437 1.00 78.25 553 GLU A C 1
ATOM 4394 O O . GLU A 1 553 ? 13.829 8.815 -17.297 1.00 78.25 553 GLU A O 1
ATOM 4399 N N . VAL A 1 554 ? 12.087 7.560 -16.616 1.00 75.75 554 VAL A N 1
ATOM 4400 C CA . VAL A 1 554 ? 12.771 6.953 -15.464 1.00 75.75 554 VAL A CA 1
ATOM 4401 C C . VAL A 1 554 ? 14.001 6.175 -15.935 1.00 75.75 554 VAL A C 1
ATOM 4403 O O . VAL A 1 554 ? 15.099 6.361 -15.402 1.00 75.75 554 VAL A O 1
ATOM 4406 N N . THR A 1 555 ? 13.860 5.397 -17.008 1.00 69.38 555 THR A N 1
ATOM 4407 C CA . THR A 1 555 ? 14.934 4.587 -17.621 1.00 69.38 555 THR A CA 1
ATOM 4408 C C . THR A 1 555 ? 15.884 5.389 -18.518 1.00 69.38 555 THR A C 1
ATOM 4410 O O . THR A 1 555 ? 16.772 4.834 -19.168 1.00 69.38 555 THR A O 1
ATOM 4413 N N . CYS A 1 556 ? 15.759 6.722 -18.515 1.00 76.62 556 CYS A N 1
ATOM 4414 C CA . CYS A 1 556 ? 16.623 7.655 -19.245 1.00 76.62 556 CYS A CA 1
ATOM 4415 C C . CYS A 1 556 ? 16.624 7.458 -20.772 1.00 76.62 556 CYS A C 1
ATOM 4417 O O . CYS A 1 556 ? 17.593 7.813 -21.444 1.00 76.62 556 CYS A O 1
ATOM 4419 N N . LYS A 1 557 ? 15.545 6.908 -21.331 1.00 80.44 557 LYS A N 1
ATOM 4420 C CA . LYS A 1 557 ? 15.263 6.815 -22.770 1.00 80.44 557 LYS A CA 1
ATOM 4421 C C . LYS A 1 557 ? 14.471 8.056 -23.205 1.00 80.44 557 LYS A C 1
ATOM 4423 O O . LYS A 1 557 ? 13.337 7.949 -23.660 1.00 80.44 557 LYS A O 1
ATOM 4428 N N . TYR A 1 558 ? 15.050 9.248 -23.023 1.00 84.25 558 TYR A N 1
ATOM 4429 C CA . TYR A 1 558 ? 14.313 10.519 -23.124 1.00 84.25 558 TYR A CA 1
ATOM 4430 C C . TYR A 1 558 ? 13.695 10.788 -24.501 1.00 84.25 558 TYR A C 1
ATOM 4432 O O . TYR A 1 558 ? 12.620 11.368 -24.559 1.00 84.25 558 TYR A O 1
ATOM 4440 N N . SER A 1 559 ? 14.306 10.324 -25.596 1.00 87.12 559 SER A N 1
ATOM 4441 C CA . SER A 1 559 ? 13.705 10.452 -26.933 1.00 87.12 559 SER A CA 1
ATOM 4442 C C . SER A 1 559 ? 12.384 9.680 -27.008 1.00 87.12 559 SER A C 1
ATOM 4444 O O . SER A 1 559 ? 11.350 10.260 -27.317 1.00 87.12 559 SER A O 1
ATOM 4446 N N . ASN A 1 560 ? 12.382 8.409 -26.593 1.00 83.94 560 ASN A N 1
ATOM 4447 C CA . ASN A 1 560 ? 11.162 7.602 -26.533 1.00 83.94 560 ASN A CA 1
ATOM 4448 C C . ASN A 1 560 ? 10.154 8.153 -25.509 1.00 83.94 560 ASN A C 1
ATOM 4450 O O . ASN A 1 560 ? 8.947 7.984 -25.671 1.00 83.94 560 ASN A O 1
ATOM 4454 N N . ALA A 1 561 ? 10.636 8.775 -24.427 1.00 85.12 561 ALA A N 1
ATOM 4455 C CA . ALA A 1 561 ? 9.779 9.419 -23.437 1.00 85.12 561 ALA A CA 1
ATOM 4456 C C . ALA A 1 561 ? 9.044 10.622 -24.038 1.00 85.12 561 ALA A C 1
ATOM 4458 O O . ALA A 1 561 ? 7.832 10.729 -23.873 1.00 85.12 561 ALA A O 1
ATOM 4459 N N . ALA A 1 562 ? 9.758 11.479 -24.775 1.00 89.69 562 ALA A N 1
ATOM 4460 C CA . ALA A 1 562 ? 9.189 12.643 -25.443 1.00 89.69 562 ALA A CA 1
ATOM 4461 C C . ALA A 1 562 ? 8.130 12.217 -26.463 1.00 89.69 562 ALA A C 1
ATOM 4463 O O . ALA A 1 562 ? 7.000 12.692 -26.388 1.00 89.69 562 ALA A O 1
ATOM 4464 N N . ASP A 1 563 ? 8.450 11.253 -27.330 1.00 91.19 563 ASP A N 1
ATOM 4465 C CA . ASP A 1 563 ? 7.511 10.730 -28.330 1.00 91.19 563 ASP A CA 1
ATOM 4466 C C . ASP A 1 563 ? 6.222 10.204 -27.693 1.00 91.19 563 ASP A C 1
ATOM 4468 O O . ASP A 1 563 ? 5.119 10.467 -28.173 1.00 91.19 563 ASP A O 1
ATOM 4472 N N . ASN A 1 564 ? 6.348 9.468 -26.589 1.00 87.62 564 ASN A N 1
ATOM 4473 C CA . ASN A 1 564 ? 5.197 8.945 -25.867 1.00 87.62 564 ASN A CA 1
ATOM 4474 C C . ASN A 1 564 ? 4.406 10.059 -25.171 1.00 87.62 564 ASN A C 1
ATOM 4476 O O . ASN A 1 564 ? 3.190 10.107 -25.309 1.00 87.62 564 ASN A O 1
ATOM 4480 N N . TYR A 1 565 ? 5.045 11.011 -24.493 1.00 89.50 565 TYR A N 1
ATOM 4481 C CA . TYR A 1 565 ? 4.318 12.130 -23.890 1.00 89.50 565 TYR A CA 1
ATOM 4482 C C . TYR A 1 565 ? 3.629 13.031 -24.924 1.00 89.50 565 TYR A C 1
ATOM 4484 O O . TYR A 1 565 ? 2.541 13.532 -24.650 1.00 89.50 565 TYR A O 1
ATOM 4492 N N . LEU A 1 566 ? 4.202 13.199 -26.119 1.00 90.44 566 LEU A N 1
ATOM 4493 C CA . LEU A 1 566 ? 3.553 13.917 -27.220 1.00 90.44 566 LEU A CA 1
ATOM 4494 C C . LEU A 1 566 ? 2.282 13.206 -27.674 1.00 90.44 566 LEU A C 1
ATOM 4496 O O . LEU A 1 566 ? 1.232 13.836 -27.770 1.00 90.44 566 LEU A O 1
ATOM 4500 N N . LYS A 1 567 ? 2.358 11.889 -27.903 1.00 88.88 567 LYS A N 1
ATOM 4501 C CA . LYS A 1 567 ? 1.179 11.080 -28.244 1.00 88.88 567 LYS A CA 1
ATOM 4502 C C . LYS A 1 567 ? 0.136 11.118 -27.129 1.00 88.88 567 LYS A C 1
ATOM 4504 O O . LYS A 1 567 ? -1.053 11.190 -27.404 1.00 88.88 567 LYS A O 1
ATOM 4509 N N . SER A 1 568 ? 0.580 11.112 -25.872 1.00 85.62 568 SER A N 1
ATOM 4510 C CA . SER A 1 568 ? -0.303 11.241 -24.714 1.00 85.62 568 SER A CA 1
ATOM 4511 C C . SER A 1 568 ? -1.071 12.560 -24.725 1.00 85.62 568 SER A C 1
ATOM 4513 O O . SER A 1 568 ? -2.293 12.564 -24.591 1.00 85.62 568 SER A O 1
ATOM 4515 N N . LEU A 1 569 ? -0.359 13.667 -24.945 1.00 86.38 569 LEU A N 1
ATOM 4516 C CA . LEU A 1 569 ? -0.939 15.001 -25.025 1.00 86.38 569 LEU A CA 1
ATOM 4517 C C . LEU A 1 569 ? -1.918 15.132 -26.199 1.00 86.38 569 LEU A C 1
ATOM 4519 O O . LEU A 1 569 ? -3.003 15.677 -26.016 1.00 86.38 569 LEU A O 1
ATOM 4523 N N . ASP A 1 570 ? -1.562 14.611 -27.374 1.00 86.44 570 ASP A N 1
ATOM 4524 C CA . ASP A 1 570 ? -2.414 14.624 -28.571 1.00 86.44 570 ASP A CA 1
ATOM 4525 C C . ASP A 1 570 ? -3.729 13.858 -28.342 1.00 86.44 570 ASP A C 1
ATOM 4527 O O . ASP A 1 570 ? -4.819 14.384 -28.566 1.00 86.44 570 ASP A O 1
ATOM 4531 N N . GLU A 1 571 ? -3.649 12.642 -27.801 1.00 83.44 571 GLU A N 1
ATOM 4532 C CA . GLU A 1 571 ? -4.826 11.816 -27.508 1.00 83.44 571 GLU A CA 1
ATOM 4533 C C . GLU A 1 571 ? -5.702 12.405 -26.397 1.00 83.44 571 GLU A C 1
ATOM 4535 O O . GLU A 1 571 ? -6.933 12.342 -26.470 1.00 83.44 571 GLU A O 1
ATOM 4540 N N . PHE A 1 572 ? -5.092 13.033 -25.390 1.00 80.12 572 PHE A N 1
ATOM 4541 C CA . PHE A 1 572 ? -5.844 13.695 -24.327 1.00 80.12 572 PHE A CA 1
ATOM 4542 C C . PHE A 1 572 ? -6.632 14.885 -24.884 1.00 80.12 572 PHE A C 1
ATOM 4544 O O . PHE A 1 572 ? -7.833 15.011 -24.641 1.00 80.12 572 PHE A O 1
ATOM 4551 N N . LYS A 1 573 ? -5.989 15.715 -25.716 1.00 78.12 573 LYS A N 1
ATOM 4552 C CA . LYS A 1 573 ? -6.643 16.850 -26.381 1.00 78.12 573 LYS A CA 1
ATOM 4553 C C . LYS A 1 573 ? -7.808 16.415 -27.272 1.00 78.12 573 LYS A C 1
ATOM 4555 O O . LYS A 1 573 ? -8.871 17.034 -27.214 1.00 78.12 573 LYS A O 1
ATOM 4560 N N . LYS A 1 574 ? -7.651 15.324 -28.034 1.00 80.00 574 LYS A N 1
ATOM 4561 C CA . LYS A 1 574 ? -8.744 14.734 -28.833 1.00 80.00 574 LYS A CA 1
ATOM 4562 C C . LYS A 1 574 ? -9.922 14.295 -27.965 1.00 80.00 574 LYS A C 1
ATOM 4564 O O . LYS A 1 574 ? -11.068 14.542 -28.325 1.00 80.00 574 LYS A O 1
ATOM 4569 N N . THR A 1 575 ? -9.638 13.659 -26.829 1.00 72.38 575 THR A N 1
ATOM 4570 C CA . THR A 1 575 ? -10.663 13.107 -25.928 1.00 72.38 575 THR A CA 1
ATOM 4571 C C . THR A 1 575 ? -11.497 14.205 -25.270 1.00 72.38 575 THR A C 1
ATOM 4573 O O . THR A 1 575 ? -12.709 14.065 -25.122 1.00 72.38 575 THR A O 1
ATOM 4576 N N . VAL A 1 576 ? -10.861 15.318 -24.904 1.00 68.50 576 VAL A N 1
ATOM 4577 C CA . VAL A 1 576 ? -11.505 16.408 -24.160 1.00 68.50 576 VAL A CA 1
ATOM 4578 C C . VAL A 1 576 ? -12.318 17.348 -25.070 1.00 68.50 576 VAL A C 1
ATOM 4580 O O . VAL A 1 576 ? -13.208 18.033 -24.578 1.00 68.50 576 VAL A O 1
ATOM 4583 N N . ASN A 1 577 ? -12.087 17.345 -26.391 1.00 66.31 577 ASN A N 1
ATOM 4584 C CA . ASN A 1 577 ? -12.851 18.106 -27.398 1.00 66.31 577 ASN A CA 1
ATOM 4585 C C . ASN A 1 577 ? -13.105 19.587 -27.017 1.00 66.31 577 ASN A C 1
ATOM 4587 O O . ASN A 1 577 ? -14.191 20.131 -27.231 1.00 66.31 577 ASN A O 1
ATOM 4591 N N . LEU A 1 578 ? -12.103 20.236 -26.413 1.00 56.75 578 LEU A N 1
ATOM 4592 C CA . LEU A 1 578 ? -12.123 21.649 -26.020 1.00 56.75 578 LEU A CA 1
ATOM 4593 C C . LEU A 1 578 ? -11.190 22.479 -26.921 1.00 56.75 578 LEU A C 1
ATOM 4595 O O . LEU A 1 578 ? -10.228 21.933 -27.461 1.00 56.75 578 LEU A O 1
ATOM 4599 N N . PRO A 1 579 ? -11.417 23.803 -27.058 1.00 62.53 579 PRO A N 1
ATOM 4600 C CA . PRO A 1 579 ? -10.467 24.703 -27.712 1.00 62.53 579 PRO A CA 1
ATOM 4601 C C . PRO A 1 579 ? -9.080 24.615 -27.061 1.00 62.53 579 PRO A C 1
ATOM 4603 O O . PRO A 1 579 ? -8.986 24.505 -25.835 1.00 62.53 579 PRO A O 1
ATOM 4606 N N . ASP A 1 580 ? -8.011 24.733 -27.858 1.00 64.12 580 ASP A N 1
ATOM 4607 C CA . ASP A 1 580 ? -6.622 24.567 -27.397 1.00 64.12 580 ASP A CA 1
ATOM 4608 C C . ASP A 1 580 ? -6.304 25.370 -26.124 1.00 64.12 580 ASP A C 1
ATOM 4610 O O . ASP A 1 580 ? -5.710 24.833 -25.190 1.00 64.12 580 ASP A O 1
ATOM 4614 N N . SER A 1 581 ? -6.796 26.610 -26.035 1.00 60.22 581 SER A N 1
ATOM 4615 C CA . SER A 1 581 ? -6.588 27.510 -24.892 1.00 60.22 581 SER A CA 1
ATOM 4616 C C . SER A 1 581 ? -7.199 27.024 -23.573 1.00 60.22 581 SER A C 1
ATOM 4618 O O . SER A 1 581 ? -6.668 27.333 -22.508 1.00 60.22 581 SER A O 1
ATOM 4620 N N . VAL A 1 582 ? -8.302 26.273 -23.625 1.00 54.81 582 VAL A N 1
ATOM 4621 C CA . VAL A 1 582 ? -8.955 25.693 -22.440 1.00 54.81 582 VAL A CA 1
ATOM 4622 C C . VAL A 1 582 ? -8.322 24.345 -22.108 1.00 54.81 582 VAL A C 1
ATOM 4624 O O . VAL A 1 582 ? -8.069 24.062 -20.938 1.00 54.81 582 VAL A O 1
ATOM 4627 N N . SER A 1 583 ? -7.984 23.553 -23.131 1.00 61.75 583 SER A N 1
ATOM 4628 C CA . SER A 1 583 ? -7.313 22.260 -22.957 1.00 61.75 583 SER A CA 1
ATOM 4629 C C . SER A 1 583 ? -5.935 22.393 -22.297 1.00 61.75 583 SER A C 1
ATOM 4631 O O . SER A 1 583 ? -5.591 21.583 -21.443 1.00 61.75 583 SER A O 1
ATOM 4633 N N . ASP A 1 584 ? -5.168 23.442 -22.618 1.00 68.00 584 ASP A N 1
ATOM 4634 C CA . ASP A 1 584 ? -3.820 23.654 -22.071 1.00 68.00 584 ASP A CA 1
ATOM 4635 C C . ASP A 1 584 ? -3.836 24.037 -20.576 1.00 68.00 584 ASP A C 1
ATOM 4637 O O . ASP A 1 584 ? -2.840 23.828 -19.879 1.00 68.00 584 ASP A O 1
ATOM 4641 N N . SER A 1 585 ? -4.978 24.521 -20.069 1.00 73.56 585 SER A N 1
ATOM 4642 C CA . SER A 1 585 ? -5.186 24.840 -18.650 1.00 73.56 585 SER A CA 1
ATOM 4643 C C . SER A 1 585 ? -5.577 23.633 -17.788 1.00 73.56 585 SER A C 1
ATOM 4645 O O . SER A 1 585 ? -5.559 23.729 -16.558 1.00 73.56 585 SER A O 1
ATOM 4647 N N . ASP A 1 586 ? -5.911 22.495 -18.409 1.00 80.69 586 ASP A N 1
ATOM 4648 C CA . ASP A 1 586 ? -6.261 21.272 -17.690 1.00 80.69 586 ASP A CA 1
ATOM 4649 C C . ASP A 1 586 ? -5.055 20.757 -16.873 1.00 80.69 586 ASP A C 1
ATOM 4651 O O . ASP A 1 586 ? -3.940 20.677 -17.405 1.00 80.69 586 ASP A O 1
ATOM 4655 N N . PRO A 1 587 ? -5.234 20.362 -15.596 1.00 79.50 587 PRO A N 1
ATOM 4656 C CA . PRO A 1 587 ? -4.144 19.852 -14.766 1.00 79.50 587 PRO A CA 1
ATOM 4657 C C . PRO A 1 587 ? -3.340 18.699 -15.394 1.00 79.50 587 PRO A C 1
ATOM 4659 O O . PRO A 1 587 ? -2.123 18.631 -15.191 1.00 79.50 587 PRO A O 1
ATOM 4662 N N . LYS A 1 588 ? -3.971 17.803 -16.171 1.00 77.44 588 LYS A N 1
ATOM 4663 C CA . LYS A 1 588 ? -3.277 16.729 -16.904 1.00 77.44 588 LYS A CA 1
ATOM 4664 C C . LYS A 1 588 ? -2.402 17.303 -18.021 1.00 77.44 588 LYS A C 1
ATOM 4666 O O . LYS A 1 588 ? -1.232 16.928 -18.102 1.00 77.44 588 LYS A O 1
ATOM 4671 N N . CYS A 1 589 ? -2.910 18.244 -18.821 1.00 81.19 589 CYS A N 1
ATOM 4672 C CA . CYS A 1 589 ? -2.130 18.945 -19.853 1.00 81.19 589 CYS A CA 1
ATOM 4673 C C . CYS A 1 589 ? -0.948 19.710 -19.260 1.00 81.19 589 CYS A C 1
ATOM 4675 O O . CYS A 1 589 ? 0.169 19.610 -19.764 1.00 81.19 589 CYS A O 1
ATOM 4677 N N . VAL A 1 590 ? -1.162 20.435 -18.161 1.00 84.88 590 VAL A N 1
ATOM 4678 C CA . VAL A 1 590 ? -0.097 21.146 -17.442 1.00 84.88 590 VAL A CA 1
ATOM 4679 C C . VAL A 1 590 ? 0.984 20.167 -16.976 1.00 84.88 590 VAL A C 1
ATOM 4681 O O . VAL A 1 590 ? 2.176 20.408 -17.176 1.00 84.88 590 VAL A O 1
ATOM 4684 N N . ASN A 1 591 ? 0.592 19.028 -16.398 1.00 83.69 591 ASN A N 1
ATOM 4685 C CA . ASN A 1 591 ? 1.538 17.997 -15.972 1.00 83.69 591 ASN A CA 1
ATOM 4686 C C . ASN A 1 591 ? 2.293 17.366 -17.155 1.00 83.69 591 ASN A C 1
ATOM 4688 O O . ASN A 1 591 ? 3.508 17.186 -17.064 1.00 83.69 591 ASN A O 1
ATOM 4692 N N . LEU A 1 592 ? 1.609 17.078 -18.265 1.00 85.62 592 LEU A N 1
ATOM 4693 C CA . LEU A 1 592 ? 2.206 16.567 -19.503 1.00 85.62 592 LEU A CA 1
ATOM 4694 C C . LEU A 1 592 ? 3.195 17.559 -20.118 1.00 85.62 592 LEU A C 1
ATOM 4696 O O . LEU A 1 592 ? 4.319 17.178 -20.435 1.00 85.62 592 LEU A O 1
ATOM 4700 N N . ASN A 1 593 ? 2.831 18.839 -20.211 1.00 89.44 593 ASN A N 1
ATOM 4701 C CA . ASN A 1 593 ? 3.724 19.904 -20.666 1.00 89.44 593 ASN A CA 1
ATOM 4702 C C . ASN A 1 593 ? 4.944 20.027 -19.738 1.00 89.44 593 ASN A C 1
ATOM 4704 O O . ASN A 1 593 ? 6.070 20.129 -20.220 1.00 89.44 593 ASN A O 1
ATOM 4708 N N . ARG A 1 594 ? 4.769 19.911 -18.412 1.00 90.19 594 ARG A N 1
ATOM 4709 C CA . ARG A 1 594 ? 5.899 19.886 -17.463 1.00 90.19 594 ARG A CA 1
ATOM 4710 C C . ARG A 1 594 ? 6.833 18.700 -17.729 1.00 90.19 594 ARG A C 1
ATOM 4712 O O . ARG A 1 594 ? 8.053 18.863 -17.716 1.00 90.19 594 ARG A O 1
ATOM 4719 N N . ARG A 1 595 ? 6.282 17.508 -17.982 1.00 89.44 595 ARG A N 1
ATOM 4720 C CA . ARG A 1 595 ? 7.046 16.291 -18.316 1.00 89.44 595 ARG A CA 1
ATOM 4721 C C . ARG A 1 595 ? 7.775 16.422 -19.653 1.00 89.44 595 ARG A C 1
ATOM 4723 O O . ARG A 1 595 ? 8.962 16.109 -19.708 1.00 89.44 595 ARG A O 1
ATOM 4730 N N . LEU A 1 596 ? 7.118 16.942 -20.689 1.00 91.81 596 LEU A N 1
ATOM 4731 C CA . LEU A 1 596 ? 7.722 17.227 -21.996 1.00 91.81 596 LEU A CA 1
ATOM 4732 C C . LEU A 1 596 ? 8.859 18.241 -21.876 1.00 91.81 596 LEU A C 1
ATOM 4734 O O . LEU A 1 596 ? 9.960 17.964 -22.345 1.00 91.81 596 LEU A O 1
ATOM 4738 N N . GLY A 1 597 ? 8.636 19.356 -21.175 1.00 89.94 597 GLY A N 1
ATOM 4739 C CA . GLY A 1 597 ? 9.665 20.361 -20.905 1.00 89.94 597 GLY A CA 1
ATOM 4740 C C . GLY A 1 597 ? 10.884 19.755 -20.211 1.00 89.94 597 GLY A C 1
ATOM 4741 O O . GLY A 1 597 ? 12.005 19.895 -20.693 1.00 89.94 597 GLY A O 1
ATOM 4742 N N . ASN A 1 598 ? 10.667 18.980 -19.143 1.00 87.44 598 ASN A N 1
ATOM 4743 C CA . ASN A 1 598 ? 11.742 18.251 -18.464 1.00 87.44 598 ASN A CA 1
ATOM 4744 C C . ASN A 1 598 ? 12.448 17.250 -19.393 1.00 87.44 598 ASN A C 1
ATOM 4746 O O . ASN A 1 598 ? 13.665 17.116 -19.338 1.00 87.44 598 ASN A O 1
ATOM 4750 N N . THR A 1 599 ? 11.711 16.547 -20.250 1.00 87.81 599 THR A N 1
ATOM 4751 C CA . THR A 1 599 ? 12.274 15.524 -21.139 1.00 87.81 599 THR A CA 1
ATOM 4752 C C . THR A 1 599 ? 13.150 16.143 -22.228 1.00 87.81 599 THR A C 1
ATOM 4754 O O . THR A 1 599 ? 14.287 15.709 -22.407 1.00 87.81 599 THR A O 1
ATOM 4757 N N . TYR A 1 600 ? 12.678 17.201 -22.895 1.00 89.75 600 TYR A N 1
ATOM 4758 C CA . TYR A 1 600 ? 13.470 17.951 -23.875 1.00 89.75 600 TYR A CA 1
ATOM 4759 C C . TYR A 1 600 ? 14.658 18.669 -23.235 1.00 89.75 600 TYR A C 1
ATOM 4761 O O . TYR A 1 600 ? 15.737 18.711 -23.821 1.00 89.75 600 TYR A O 1
ATOM 4769 N N . PHE A 1 601 ? 14.505 19.148 -21.997 1.00 86.44 601 PHE A N 1
ATOM 4770 C CA . PHE A 1 601 ? 15.620 19.690 -21.225 1.00 86.44 601 PHE A CA 1
ATOM 4771 C C . PHE A 1 601 ? 16.720 18.638 -21.019 1.00 86.44 601 PHE A C 1
ATOM 4773 O O . PHE A 1 601 ? 17.897 18.931 -21.202 1.00 86.44 601 PHE A O 1
ATOM 4780 N N . MET A 1 602 ? 16.348 17.391 -20.706 1.00 84.38 602 MET A N 1
ATOM 4781 C CA . MET A 1 602 ? 17.305 16.286 -20.565 1.00 84.38 602 MET A CA 1
ATOM 4782 C C . MET A 1 602 ? 17.922 15.826 -21.896 1.00 84.38 602 MET A C 1
ATOM 4784 O O . MET A 1 602 ? 19.014 15.259 -21.877 1.00 84.38 602 MET A O 1
ATOM 4788 N N . LEU A 1 603 ? 17.251 16.059 -23.030 1.00 87.06 603 LEU A N 1
ATOM 4789 C CA . LEU A 1 603 ? 17.791 15.824 -24.378 1.00 87.06 603 LEU A CA 1
ATOM 4790 C C . LEU A 1 603 ? 18.760 16.926 -24.836 1.00 87.06 603 LEU A C 1
ATOM 4792 O O . LEU A 1 603 ? 19.524 16.702 -25.770 1.00 87.06 603 LEU A O 1
ATOM 4796 N N . GLY A 1 604 ? 18.757 18.087 -24.174 1.00 84.12 604 GLY A N 1
ATOM 4797 C CA . GLY A 1 604 ? 19.527 19.267 -24.580 1.00 84.12 604 GLY A CA 1
ATOM 4798 C C . GLY A 1 604 ? 18.815 20.159 -25.604 1.00 84.12 604 GLY A C 1
ATOM 4799 O O . GLY A 1 604 ? 19.374 21.172 -26.016 1.00 84.12 604 GLY A O 1
ATOM 4800 N N . ASP A 1 605 ? 17.570 19.842 -25.976 1.00 88.69 605 ASP A N 1
ATOM 4801 C CA . ASP A 1 605 ? 16.737 20.651 -26.875 1.00 88.69 605 ASP A CA 1
ATOM 4802 C C . ASP A 1 605 ? 16.078 21.809 -26.112 1.00 88.69 605 ASP A C 1
ATOM 4804 O O . ASP A 1 605 ? 14.856 21.882 -25.939 1.00 88.69 605 ASP A O 1
ATOM 4808 N N . TYR A 1 606 ? 16.903 22.742 -25.630 1.00 87.50 606 TYR A N 1
ATOM 4809 C CA . TYR A 1 606 ? 16.468 23.824 -24.743 1.00 87.50 606 TYR A CA 1
ATOM 4810 C C . TYR A 1 606 ? 15.386 24.721 -25.350 1.00 87.50 606 TYR A C 1
ATOM 4812 O O . TYR A 1 606 ? 14.482 25.163 -24.643 1.00 87.50 606 TYR A O 1
ATOM 4820 N N . LYS A 1 607 ? 15.419 24.926 -26.671 1.00 88.75 607 LYS A N 1
ATOM 4821 C CA . LYS A 1 607 ? 14.397 25.694 -27.391 1.00 88.75 607 LYS A CA 1
ATOM 4822 C C . LYS A 1 607 ? 13.009 25.059 -27.268 1.00 88.75 607 LYS A C 1
ATOM 4824 O O . LYS A 1 607 ? 12.037 25.763 -27.014 1.00 88.75 607 LYS A O 1
ATOM 4829 N N . ILE A 1 608 ? 12.912 23.737 -27.423 1.00 90.12 608 ILE A N 1
ATOM 4830 C CA . ILE A 1 608 ? 11.642 23.008 -27.302 1.00 90.12 608 ILE A CA 1
ATOM 4831 C C . ILE A 1 608 ? 11.237 22.907 -25.828 1.00 90.12 608 ILE A C 1
ATOM 4833 O O . ILE A 1 608 ? 10.074 23.125 -25.490 1.00 90.12 608 ILE A O 1
ATOM 4837 N N . ALA A 1 609 ? 12.193 22.647 -24.932 1.00 89.81 609 ALA A N 1
ATOM 4838 C CA . ALA A 1 609 ? 11.943 22.605 -23.492 1.00 89.81 609 ALA A CA 1
ATOM 4839 C C . ALA A 1 609 ? 11.290 23.902 -22.986 1.00 89.81 609 ALA A C 1
ATOM 4841 O O . ALA A 1 609 ? 10.283 23.856 -22.277 1.00 89.81 609 ALA A O 1
ATOM 4842 N N . ARG A 1 610 ? 11.820 25.051 -23.425 1.00 90.62 610 ARG A N 1
ATOM 4843 C CA . ARG A 1 610 ? 11.312 26.389 -23.109 1.00 90.62 610 ARG A CA 1
ATOM 4844 C C . ARG A 1 610 ? 9.860 26.578 -23.550 1.00 90.62 610 ARG A C 1
ATOM 4846 O O . ARG A 1 610 ? 9.040 27.005 -22.746 1.00 90.62 610 ARG A O 1
ATOM 4853 N N . GLN A 1 611 ? 9.510 26.168 -24.772 1.00 91.50 611 GLN A N 1
ATOM 4854 C CA . GLN A 1 611 ? 8.127 26.250 -25.268 1.00 91.50 611 GLN A CA 1
ATOM 4855 C C . GLN A 1 611 ? 7.137 25.521 -24.346 1.00 91.50 611 GLN A C 1
ATOM 4857 O O . GLN A 1 611 ? 6.041 26.015 -24.090 1.00 91.50 611 GLN A O 1
ATOM 4862 N N . TYR A 1 612 ? 7.514 24.351 -23.826 1.00 91.75 612 TYR A N 1
ATOM 4863 C CA . TYR A 1 612 ? 6.664 23.588 -22.913 1.00 91.75 612 TYR A CA 1
ATOM 4864 C C . TYR A 1 612 ? 6.636 24.159 -21.493 1.00 91.75 612 TYR A C 1
ATOM 4866 O O . TYR A 1 612 ? 5.575 24.174 -20.869 1.00 91.75 612 TYR A O 1
ATOM 4874 N N . PHE A 1 613 ? 7.760 24.662 -20.980 1.00 91.94 613 PHE A N 1
ATOM 4875 C CA . PHE A 1 613 ? 7.784 25.335 -19.681 1.00 91.94 613 PHE A CA 1
ATOM 4876 C C . PHE A 1 613 ? 6.962 26.629 -19.689 1.00 91.94 613 PHE A C 1
ATOM 4878 O O . PHE A 1 613 ? 6.209 26.865 -18.750 1.00 91.94 613 PHE A O 1
ATOM 4885 N N . GLU A 1 614 ? 7.017 27.422 -20.759 1.00 89.88 614 GLU A N 1
ATOM 4886 C CA . GLU A 1 614 ? 6.189 28.625 -20.918 1.00 89.88 614 GLU A CA 1
ATOM 4887 C C . GLU A 1 614 ? 4.690 28.288 -20.904 1.00 89.88 614 GLU A C 1
ATOM 4889 O O . GLU A 1 614 ? 3.920 28.956 -20.212 1.00 89.88 614 GLU A O 1
ATOM 4894 N N . LYS A 1 615 ? 4.273 27.191 -21.556 1.00 89.81 615 LYS A N 1
ATOM 4895 C CA . LYS A 1 615 ? 2.889 26.686 -21.451 1.00 89.81 615 LYS A CA 1
ATOM 4896 C C . LYS A 1 615 ? 2.486 26.380 -20.007 1.00 89.81 615 LYS A C 1
ATOM 4898 O O . LYS A 1 615 ? 1.371 26.698 -19.611 1.00 89.81 615 LYS A O 1
ATOM 4903 N N . VAL A 1 616 ? 3.381 25.796 -19.207 1.00 88.81 616 VAL A N 1
ATOM 4904 C CA . VAL A 1 616 ? 3.114 25.526 -17.782 1.00 88.81 616 VAL A CA 1
ATOM 4905 C C . VAL A 1 616 ? 2.991 26.828 -16.987 1.00 88.81 616 VAL A C 1
ATOM 4907 O O . VAL A 1 616 ? 2.036 26.987 -16.229 1.00 88.81 616 VAL A O 1
ATOM 4910 N N . LEU A 1 617 ? 3.916 27.771 -17.181 1.00 88.88 617 LEU A N 1
ATOM 4911 C CA . LEU A 1 617 ? 3.967 29.037 -16.437 1.00 88.88 617 LEU A CA 1
ATOM 4912 C C . LEU A 1 617 ? 2.797 29.980 -16.755 1.00 88.88 617 LEU A C 1
ATOM 4914 O O . LEU A 1 617 ? 2.404 30.776 -15.902 1.00 88.88 617 LEU A O 1
ATOM 4918 N N . ASN A 1 618 ? 2.189 29.853 -17.937 1.00 87.75 618 ASN A N 1
ATOM 4919 C CA . ASN A 1 618 ? 0.965 30.579 -18.287 1.00 87.75 618 ASN A CA 1
ATOM 4920 C C . ASN A 1 618 ? -0.234 30.200 -17.398 1.00 87.75 618 ASN A C 1
ATOM 4922 O O . ASN A 1 618 ? -1.143 31.012 -17.220 1.00 87.75 618 ASN A O 1
ATOM 4926 N N . HIS A 1 619 ? -0.235 28.994 -16.821 1.00 85.75 619 HIS A N 1
ATOM 4927 C CA . HIS A 1 619 ? -1.350 28.471 -16.024 1.00 85.75 619 HIS A CA 1
ATOM 4928 C C . HIS A 1 619 ? -0.999 28.271 -14.545 1.00 85.75 619 HIS A C 1
ATOM 4930 O O . HIS A 1 619 ? -1.849 28.476 -13.678 1.00 85.75 619 HIS A O 1
ATOM 4936 N N . VAL A 1 620 ? 0.251 27.926 -14.233 1.00 83.88 620 VAL A N 1
ATOM 4937 C CA . VAL A 1 620 ? 0.739 27.731 -12.864 1.00 83.88 620 VAL A CA 1
ATOM 4938 C C . VAL A 1 620 ? 1.691 28.861 -12.503 1.00 83.88 620 VAL A C 1
ATOM 4940 O O . VAL A 1 620 ? 2.864 28.860 -12.871 1.00 83.88 620 VAL A O 1
ATOM 4943 N N . LYS A 1 621 ? 1.180 29.830 -11.742 1.00 79.00 621 LYS A N 1
ATOM 4944 C CA . LYS A 1 621 ? 1.998 30.922 -11.205 1.00 79.00 621 LYS A CA 1
ATOM 4945 C C . LYS A 1 621 ? 2.899 30.399 -10.084 1.00 79.00 621 LYS A C 1
ATOM 4947 O O . LYS A 1 621 ? 2.423 29.674 -9.212 1.00 79.00 621 LYS A O 1
ATOM 4952 N N . ASN A 1 622 ? 4.155 30.845 -10.057 1.00 78.06 622 ASN A N 1
ATOM 4953 C CA . ASN A 1 622 ? 5.138 30.552 -9.007 1.00 78.06 622 ASN A CA 1
ATOM 4954 C C . ASN A 1 622 ? 5.592 29.078 -8.917 1.00 78.06 622 ASN A C 1
ATOM 4956 O O . ASN A 1 622 ? 6.000 28.627 -7.841 1.00 78.06 622 ASN A O 1
ATOM 4960 N N . ASP A 1 623 ? 5.547 28.316 -10.016 1.00 83.19 623 ASP A N 1
ATOM 4961 C CA . ASP A 1 623 ? 6.199 26.999 -10.082 1.00 83.19 623 ASP A CA 1
ATOM 4962 C C . ASP A 1 623 ? 7.722 27.186 -10.187 1.00 83.19 623 ASP A C 1
ATOM 4964 O O . ASP A 1 623 ? 8.299 27.208 -11.274 1.00 83.19 623 ASP A O 1
ATOM 4968 N N . LYS A 1 624 ? 8.380 27.370 -9.035 1.00 83.62 624 LYS A N 1
ATOM 4969 C CA . LYS A 1 624 ? 9.807 27.726 -8.956 1.00 83.62 624 LYS A CA 1
ATOM 4970 C C . LYS A 1 624 ? 10.740 26.757 -9.688 1.00 83.62 624 LYS A C 1
ATOM 4972 O O . LYS A 1 624 ? 11.777 27.196 -10.178 1.00 83.62 624 LYS A O 1
ATOM 4977 N N . ASP A 1 625 ? 10.410 25.463 -9.727 1.00 82.31 625 ASP A N 1
ATOM 4978 C CA . ASP A 1 625 ? 11.224 24.457 -10.428 1.00 82.31 625 ASP A CA 1
ATOM 4979 C C . ASP A 1 625 ? 11.160 24.681 -11.940 1.00 82.31 625 ASP A C 1
ATOM 4981 O O . ASP A 1 625 ? 12.190 24.732 -12.615 1.00 82.31 625 ASP A O 1
ATOM 4985 N N . VAL A 1 626 ? 9.949 24.891 -12.460 1.00 86.00 626 VAL A N 1
ATOM 4986 C CA . VAL A 1 626 ? 9.729 25.188 -13.877 1.00 86.00 626 VAL A CA 1
ATOM 4987 C C . VAL A 1 626 ? 10.316 26.547 -14.251 1.00 86.00 626 VAL A C 1
ATOM 4989 O O . VAL A 1 626 ? 10.981 26.643 -15.277 1.00 86.00 626 VAL A O 1
ATOM 4992 N N . GLU A 1 627 ? 10.151 27.582 -13.424 1.00 87.75 627 GLU A N 1
ATOM 4993 C CA . GLU A 1 627 ? 10.745 28.908 -13.658 1.00 87.75 627 GLU A CA 1
ATOM 4994 C C . GLU A 1 627 ? 12.276 28.849 -13.735 1.00 87.75 627 GLU A C 1
ATOM 4996 O O . GLU A 1 627 ? 12.886 29.423 -14.645 1.00 87.75 627 GLU A O 1
ATOM 5001 N N . PHE A 1 628 ? 12.903 28.119 -12.806 1.00 86.00 628 PHE A N 1
ATOM 5002 C CA . PHE A 1 628 ? 14.349 27.940 -12.801 1.00 86.00 628 PHE A CA 1
ATOM 5003 C C . PHE A 1 628 ? 14.816 27.190 -14.051 1.00 86.00 628 PHE A C 1
ATOM 5005 O O . PHE A 1 628 ? 15.685 27.678 -14.772 1.00 86.00 628 PHE A O 1
ATOM 5012 N N . LYS A 1 629 ? 14.204 26.045 -14.373 1.00 86.62 629 LYS A N 1
ATOM 5013 C CA . LYS A 1 629 ? 14.562 25.260 -15.567 1.00 86.62 629 LYS A CA 1
ATOM 5014 C C . LYS A 1 629 ? 14.308 26.011 -16.868 1.00 86.62 629 LYS A C 1
ATOM 5016 O O . LYS A 1 629 ? 15.108 25.890 -17.790 1.00 86.62 629 LYS A O 1
ATOM 5021 N N . ASN A 1 630 ? 13.250 26.817 -16.935 1.00 87.25 630 ASN A N 1
ATOM 5022 C CA . ASN A 1 630 ? 12.979 27.692 -18.072 1.00 87.25 630 ASN A CA 1
ATOM 5023 C C . ASN A 1 630 ? 14.081 28.746 -18.243 1.00 87.25 630 ASN A C 1
ATOM 5025 O O . ASN A 1 630 ? 14.543 28.991 -19.354 1.00 87.25 630 ASN A O 1
ATOM 5029 N N . THR A 1 631 ? 14.554 29.315 -17.131 1.00 86.00 631 THR A N 1
ATOM 5030 C CA . THR A 1 631 ? 15.682 30.258 -17.120 1.00 86.00 631 THR A CA 1
ATOM 5031 C C . THR A 1 631 ? 16.975 29.594 -17.601 1.00 86.00 631 THR A C 1
ATOM 5033 O O . THR A 1 631 ? 17.696 30.166 -18.416 1.00 86.00 631 THR A O 1
ATOM 5036 N N . VAL A 1 632 ? 17.257 28.371 -17.143 1.00 84.69 632 VAL A N 1
ATOM 5037 C CA . VAL A 1 632 ? 18.424 27.597 -17.599 1.00 84.69 632 VAL A CA 1
ATOM 5038 C C . VAL A 1 632 ? 18.304 27.235 -19.082 1.00 84.69 632 VAL A C 1
ATOM 5040 O O . VAL A 1 632 ? 19.274 27.357 -19.823 1.00 84.69 632 VAL A O 1
ATOM 5043 N N . ALA A 1 633 ? 17.116 26.843 -19.546 1.00 85.00 633 ALA A N 1
ATOM 5044 C CA . ALA A 1 633 ? 16.876 26.556 -20.956 1.00 85.00 633 ALA A CA 1
ATOM 5045 C C . ALA A 1 633 ? 17.101 27.798 -21.838 1.00 85.00 633 ALA A C 1
ATOM 5047 O O . ALA A 1 633 ? 17.755 27.691 -22.871 1.00 85.00 633 ALA A O 1
ATOM 5048 N N . ALA A 1 634 ? 16.645 28.980 -21.408 1.00 82.56 634 ALA A N 1
ATOM 5049 C CA . ALA A 1 634 ? 16.891 30.243 -22.110 1.00 82.56 634 ALA A CA 1
ATOM 5050 C C . ALA A 1 634 ? 18.388 30.597 -22.199 1.00 82.56 634 ALA A C 1
ATOM 5052 O O . ALA A 1 634 ? 18.862 31.049 -23.239 1.00 82.56 634 ALA A O 1
ATOM 5053 N N . ALA A 1 635 ? 19.154 30.323 -21.138 1.00 79.44 635 ALA A N 1
ATOM 5054 C CA . ALA A 1 635 ? 20.610 30.454 -21.167 1.00 79.44 635 ALA A CA 1
ATOM 5055 C C . ALA A 1 635 ? 21.272 29.470 -22.147 1.00 79.44 635 ALA A C 1
ATOM 5057 O O . ALA A 1 635 ? 22.269 29.794 -22.796 1.00 79.44 635 ALA A O 1
ATOM 5058 N N . GLY A 1 636 ? 20.719 28.260 -22.251 1.00 72.00 636 GLY A N 1
ATOM 5059 C CA . GLY A 1 636 ? 21.195 27.205 -23.139 1.00 72.00 636 GLY A CA 1
ATOM 5060 C C . GLY A 1 636 ? 20.860 27.412 -24.620 1.00 72.00 636 GLY A C 1
ATOM 5061 O O . GLY A 1 636 ? 21.605 26.900 -25.455 1.00 72.00 636 GLY A O 1
ATOM 5062 N N . SER A 1 637 ? 19.789 28.149 -24.951 1.00 69.19 637 SER A N 1
ATOM 5063 C CA . SER A 1 637 ? 19.333 28.415 -26.329 1.00 69.19 637 SER A CA 1
ATOM 5064 C C . SER A 1 637 ? 20.025 29.593 -27.027 1.00 69.19 637 SER A C 1
ATOM 5066 O O . SER A 1 637 ? 19.760 29.816 -28.202 1.00 69.19 637 SER A O 1
ATOM 5068 N N . GLU A 1 638 ? 20.937 30.294 -26.340 1.00 66.88 638 GLU A N 1
ATOM 5069 C CA . GLU A 1 638 ? 21.786 31.372 -26.888 1.00 66.88 638 GLU A CA 1
ATOM 5070 C C . GLU A 1 638 ? 21.027 32.631 -27.360 1.00 66.88 638 GLU A C 1
ATOM 5072 O O . GLU A 1 638 ? 21.564 33.420 -28.133 1.00 66.88 638 GLU A O 1
ATOM 5077 N N . ASP A 1 639 ? 19.806 32.861 -26.858 1.00 61.66 639 ASP A N 1
ATOM 5078 C CA . ASP A 1 639 ? 18.954 33.980 -27.295 1.00 61.66 639 ASP A CA 1
ATOM 5079 C C . ASP A 1 639 ? 19.450 35.358 -26.784 1.00 61.66 639 ASP A C 1
ATOM 5081 O O . ASP A 1 639 ? 19.430 36.329 -27.538 1.00 61.66 639 ASP A O 1
ATOM 5085 N N . ASP A 1 640 ? 19.916 35.447 -25.524 1.00 78.19 640 ASP A N 1
ATOM 5086 C CA . ASP A 1 640 ? 20.549 36.639 -24.917 1.00 78.19 640 ASP A CA 1
ATOM 5087 C C . ASP A 1 640 ? 21.357 36.259 -23.646 1.00 78.19 640 ASP A C 1
ATOM 5089 O O . ASP A 1 640 ? 20.778 35.929 -22.598 1.00 78.19 640 ASP A O 1
ATOM 5093 N N . PRO A 1 641 ? 22.703 36.297 -23.688 1.00 76.00 641 PRO A N 1
ATOM 5094 C CA . PRO A 1 641 ? 23.539 35.972 -22.536 1.00 76.00 641 PRO A CA 1
ATOM 5095 C C . PRO A 1 641 ? 23.418 36.947 -21.354 1.00 76.00 641 PRO A C 1
ATOM 5097 O O . PRO A 1 641 ? 23.554 36.519 -20.205 1.00 76.00 641 PRO A O 1
ATOM 5100 N N . GLU A 1 642 ? 23.180 38.241 -21.590 1.00 81.44 642 GLU A N 1
ATOM 5101 C CA . GLU A 1 642 ? 23.108 39.247 -20.519 1.00 81.44 642 GLU A CA 1
ATOM 5102 C C . GLU A 1 642 ? 21.809 39.110 -19.723 1.00 81.44 642 GLU A C 1
ATOM 5104 O O . GLU A 1 642 ? 21.818 39.110 -18.484 1.00 81.44 642 GLU A O 1
ATOM 5109 N N . GLU A 1 643 ? 20.693 38.909 -20.425 1.00 83.19 643 GLU A N 1
ATOM 5110 C CA . GLU A 1 643 ? 19.405 38.616 -19.800 1.00 83.19 643 GLU A CA 1
ATOM 5111 C C . GLU A 1 643 ? 19.438 37.281 -19.038 1.00 83.19 643 GLU A C 1
ATOM 5113 O O . GLU A 1 643 ? 18.937 37.185 -17.910 1.00 83.19 643 GLU A O 1
ATOM 5118 N N . SER A 1 644 ? 20.101 36.268 -19.601 1.00 81.25 644 SER A N 1
ATOM 5119 C CA . SER A 1 644 ? 20.281 34.957 -18.967 1.00 81.25 644 SER A CA 1
ATOM 5120 C C . SER A 1 644 ? 21.072 35.047 -17.662 1.00 81.25 644 SER A C 1
ATOM 5122 O O . SER A 1 644 ? 20.648 34.502 -16.637 1.00 81.25 644 SER A O 1
ATOM 5124 N N . ILE A 1 645 ? 22.177 35.803 -17.656 1.00 85.19 645 ILE A N 1
ATOM 5125 C CA . ILE A 1 645 ? 22.956 36.078 -16.440 1.00 85.19 645 ILE A CA 1
ATOM 5126 C C . ILE A 1 645 ? 22.078 36.787 -15.405 1.00 85.19 645 ILE A C 1
ATOM 5128 O O . ILE A 1 645 ? 22.019 36.363 -14.249 1.00 85.19 645 ILE A O 1
ATOM 5132 N N . LYS A 1 646 ? 21.350 37.835 -15.807 1.00 87.00 646 LYS A N 1
ATOM 5133 C CA . LYS A 1 646 ? 20.465 38.597 -14.911 1.00 87.00 646 LYS A CA 1
ATOM 5134 C C . LYS A 1 646 ? 19.384 37.719 -14.277 1.00 87.00 646 LYS A C 1
ATOM 5136 O O . LYS A 1 646 ? 19.087 37.879 -13.091 1.00 87.00 646 LYS A O 1
ATOM 5141 N N . ASN A 1 647 ? 18.790 36.804 -15.039 1.00 85.88 647 ASN A N 1
ATOM 5142 C CA . ASN A 1 647 ? 17.741 35.920 -14.538 1.00 85.88 647 ASN A CA 1
ATOM 5143 C C . ASN A 1 647 ? 18.298 34.811 -13.631 1.00 85.88 647 ASN A C 1
ATOM 5145 O O . ASN A 1 647 ? 17.739 34.594 -12.555 1.00 85.88 647 ASN A O 1
ATOM 5149 N N . LEU A 1 648 ? 19.433 34.189 -13.973 1.00 86.69 648 LEU A N 1
ATOM 5150 C CA . LEU A 1 648 ? 20.094 33.199 -13.106 1.00 86.69 648 LEU A CA 1
ATOM 5151 C C . LEU A 1 648 ? 20.584 33.807 -11.785 1.00 86.69 648 LEU A C 1
ATOM 5153 O O . LEU A 1 648 ? 20.494 33.164 -10.737 1.00 86.69 648 LEU A O 1
ATOM 5157 N N . MET A 1 649 ? 21.019 35.072 -11.798 1.00 87.69 649 MET A N 1
ATOM 5158 C CA . MET A 1 649 ? 21.426 35.806 -10.592 1.00 87.69 649 MET A CA 1
ATOM 5159 C C . MET A 1 649 ? 20.304 35.929 -9.546 1.00 87.69 649 MET A C 1
ATOM 5161 O O . MET A 1 649 ? 20.601 36.105 -8.368 1.00 87.69 649 MET A O 1
ATOM 5165 N N . LYS A 1 650 ? 19.025 35.778 -9.918 1.00 88.75 650 LYS A N 1
ATOM 5166 C CA . LYS A 1 650 ? 17.906 35.757 -8.953 1.00 88.75 650 LYS A CA 1
ATOM 5167 C C . LYS A 1 650 ? 17.898 34.498 -8.077 1.00 88.75 650 LYS A C 1
ATOM 5169 O O . LYS A 1 650 ? 17.376 34.538 -6.968 1.00 88.75 650 LYS A O 1
ATOM 5174 N N . TYR A 1 651 ? 18.490 33.400 -8.552 1.00 87.75 651 TYR A N 1
ATOM 5175 C CA . TYR A 1 651 ? 18.457 32.089 -7.893 1.00 87.75 651 TYR A CA 1
ATOM 5176 C C . TYR A 1 651 ? 19.711 31.781 -7.063 1.00 87.75 651 TYR A C 1
ATOM 5178 O O . TYR A 1 651 ? 19.725 30.808 -6.312 1.00 87.75 651 TYR A O 1
ATOM 5186 N N . ILE A 1 652 ? 20.751 32.622 -7.123 1.00 86.19 652 ILE A N 1
ATOM 5187 C CA . ILE A 1 652 ? 22.011 32.407 -6.383 1.00 86.19 652 ILE A CA 1
ATOM 5188 C C . ILE A 1 652 ? 21.847 32.488 -4.857 1.00 86.19 652 ILE A C 1
ATOM 5190 O O . ILE A 1 652 ? 22.702 31.997 -4.120 1.00 86.19 652 ILE A O 1
ATOM 5194 N N . THR A 1 653 ? 20.768 33.113 -4.378 1.00 83.44 653 THR A N 1
ATOM 5195 C CA . THR A 1 653 ? 20.414 33.211 -2.953 1.00 83.44 653 THR A CA 1
ATOM 5196 C C . THR A 1 653 ? 19.405 32.145 -2.519 1.00 83.44 653 THR A C 1
ATOM 5198 O O . THR A 1 653 ? 19.188 31.969 -1.318 1.00 83.44 653 THR A O 1
ATOM 5201 N N . ASP A 1 654 ? 18.810 31.403 -3.460 1.00 84.50 654 ASP A N 1
ATOM 5202 C CA . ASP A 1 654 ? 17.864 30.331 -3.157 1.00 84.50 654 ASP A CA 1
ATOM 5203 C C . ASP A 1 654 ? 18.628 29.058 -2.759 1.00 84.50 654 ASP A C 1
ATOM 5205 O O . ASP A 1 654 ? 19.485 28.555 -3.491 1.00 84.50 654 ASP A O 1
ATOM 5209 N N . LYS A 1 655 ? 18.326 28.513 -1.576 1.00 81.62 655 LYS A N 1
ATOM 5210 C CA . LYS A 1 655 ? 19.016 27.326 -1.049 1.00 81.62 655 LYS A CA 1
ATOM 5211 C C . LYS A 1 655 ? 18.879 26.103 -1.957 1.00 81.62 655 LYS A C 1
ATOM 5213 O O . LYS A 1 655 ? 19.786 25.275 -1.951 1.00 81.62 655 LYS A O 1
ATOM 5218 N N . ASN A 1 656 ? 17.790 25.999 -2.718 1.00 78.62 656 ASN A N 1
ATOM 5219 C CA . ASN A 1 656 ? 17.518 24.838 -3.561 1.00 78.62 656 ASN A CA 1
ATOM 5220 C C . ASN A 1 656 ? 18.172 24.949 -4.945 1.00 78.62 656 ASN A C 1
ATOM 5222 O O . ASN A 1 656 ? 18.551 23.928 -5.505 1.00 78.62 656 ASN A O 1
ATOM 5226 N N . TYR A 1 657 ? 18.350 26.168 -5.468 1.00 86.25 657 TYR A N 1
ATOM 5227 C CA . TYR A 1 657 ? 18.785 26.392 -6.856 1.00 86.25 657 TYR A CA 1
ATOM 5228 C C . TYR A 1 657 ? 20.150 27.075 -6.994 1.00 86.25 657 TYR A C 1
ATOM 5230 O O . TYR A 1 657 ? 20.743 27.042 -8.067 1.00 86.25 657 TYR A O 1
ATOM 5238 N N . SER A 1 658 ? 20.698 27.652 -5.922 1.00 86.19 658 SER A N 1
ATOM 5239 C CA . SER A 1 658 ? 21.973 28.391 -5.948 1.00 86.19 658 SER A CA 1
ATOM 5240 C C . SER A 1 658 ? 23.150 27.589 -6.505 1.00 86.19 658 SER A C 1
ATOM 5242 O O . SER A 1 658 ? 23.969 28.127 -7.248 1.00 86.19 658 SER A O 1
ATOM 5244 N N . SER A 1 659 ? 23.229 26.298 -6.178 1.00 88.75 659 SER A N 1
ATOM 5245 C CA . SER A 1 659 ? 24.287 25.400 -6.655 1.00 88.75 659 SER A CA 1
ATOM 5246 C C . SER A 1 659 ? 24.271 25.232 -8.175 1.00 88.75 659 SER A C 1
ATOM 5248 O O . SER A 1 659 ? 25.320 25.322 -8.815 1.00 88.75 659 SER A O 1
ATOM 5250 N N . ASP A 1 660 ? 23.087 25.026 -8.753 1.00 84.69 660 ASP A N 1
ATOM 5251 C CA . ASP A 1 660 ? 22.912 24.864 -10.196 1.00 84.69 660 ASP A CA 1
ATOM 5252 C C . ASP A 1 660 ? 22.971 26.216 -10.917 1.00 84.69 660 ASP A C 1
ATOM 5254 O O . ASP A 1 660 ? 23.598 26.317 -11.965 1.00 84.69 660 ASP A O 1
ATOM 5258 N N . ALA A 1 661 ? 22.445 27.289 -10.317 1.00 87.06 661 ALA A N 1
ATOM 5259 C CA . ALA A 1 661 ? 22.538 28.643 -10.863 1.00 87.06 661 ALA A CA 1
ATOM 5260 C C . ALA A 1 661 ? 23.997 29.089 -11.054 1.00 87.06 661 ALA A C 1
ATOM 5262 O O . ALA A 1 661 ? 24.352 29.618 -12.106 1.00 87.06 661 ALA A O 1
ATOM 5263 N N . TYR A 1 662 ? 24.869 28.840 -10.068 1.00 90.88 662 TYR A N 1
ATOM 5264 C CA . TYR A 1 662 ? 26.298 29.129 -10.207 1.00 90.88 662 TYR A CA 1
ATOM 5265 C C . TYR A 1 662 ? 26.977 28.264 -11.272 1.00 90.88 662 TYR A C 1
ATOM 5267 O O . TYR A 1 662 ? 27.869 28.749 -11.963 1.00 90.88 662 TYR A O 1
ATOM 5275 N N . TYR A 1 663 ? 26.573 27.001 -11.416 1.00 89.81 663 TYR A N 1
ATOM 5276 C CA . TYR A 1 663 ? 27.120 26.130 -12.453 1.00 89.81 663 TYR A CA 1
ATOM 5277 C C . TYR A 1 663 ? 26.750 26.633 -13.856 1.00 89.81 663 TYR A C 1
ATOM 5279 O O . TYR A 1 663 ? 27.631 26.774 -14.700 1.00 89.81 663 TYR A O 1
ATOM 5287 N N . GLU A 1 664 ? 25.487 26.990 -14.079 1.00 88.50 664 GLU A N 1
ATOM 5288 C CA . GLU A 1 664 ? 25.026 27.490 -15.378 1.00 88.50 664 GLU A CA 1
ATOM 5289 C C . GLU A 1 664 ? 25.601 28.871 -15.719 1.00 88.50 664 GLU A C 1
ATOM 5291 O O . GLU A 1 664 ? 25.988 29.107 -16.862 1.00 88.50 664 GLU A O 1
ATOM 5296 N N . LEU A 1 665 ? 25.783 29.760 -14.734 1.00 89.12 665 LEU A N 1
ATOM 5297 C CA . LEU A 1 665 ? 26.542 31.004 -14.931 1.00 89.12 665 LEU A CA 1
ATOM 5298 C C . LEU A 1 665 ? 27.978 30.719 -15.394 1.00 89.12 665 LEU A C 1
ATOM 5300 O O . LEU A 1 665 ? 28.482 31.395 -16.290 1.00 89.12 665 LEU A O 1
ATOM 5304 N N . GLY A 1 666 ? 28.621 29.697 -14.820 1.00 89.00 666 GLY A N 1
ATOM 5305 C CA . GLY A 1 666 ? 29.929 29.225 -15.267 1.00 89.00 666 GLY A CA 1
ATOM 5306 C C . GLY A 1 666 ? 29.923 28.788 -16.734 1.00 89.00 666 GLY A C 1
ATOM 5307 O O . GLY A 1 666 ? 30.777 29.247 -17.492 1.00 89.00 666 GLY A O 1
ATOM 5308 N N . ASN A 1 667 ? 28.919 28.002 -17.150 1.00 87.81 667 ASN A N 1
ATOM 5309 C CA . ASN A 1 667 ? 28.755 27.553 -18.540 1.00 87.81 667 ASN A CA 1
ATOM 5310 C C . ASN A 1 667 ? 28.606 28.743 -19.509 1.00 87.81 667 ASN A C 1
ATOM 5312 O O . ASN A 1 667 ? 29.215 28.743 -20.579 1.00 87.81 667 ASN A O 1
ATOM 5316 N N . ILE A 1 668 ? 27.833 29.774 -19.137 1.00 87.38 668 ILE A N 1
ATOM 5317 C CA . ILE A 1 668 ? 27.656 30.983 -19.964 1.00 87.38 668 ILE A CA 1
ATOM 5318 C C . ILE A 1 668 ? 28.985 31.729 -20.125 1.00 87.38 668 ILE A C 1
ATOM 5320 O O . ILE A 1 668 ? 29.368 32.069 -21.244 1.00 87.38 668 ILE A O 1
ATOM 5324 N N . PHE A 1 669 ? 29.711 31.974 -19.029 1.00 89.12 669 PHE A N 1
ATOM 5325 C CA . PHE A 1 669 ? 30.995 32.680 -19.099 1.00 89.12 669 PHE A CA 1
ATOM 5326 C C . PHE A 1 669 ? 32.071 31.869 -19.828 1.00 89.12 669 PHE A C 1
ATOM 5328 O O . PHE A 1 669 ? 32.910 32.464 -20.503 1.00 89.12 669 PHE A O 1
ATOM 5335 N N . GLU A 1 670 ? 32.035 30.537 -19.746 1.00 87.50 670 GLU A N 1
ATOM 5336 C CA . GLU A 1 670 ? 32.915 29.657 -20.524 1.00 87.50 670 GLU A CA 1
ATOM 5337 C C . GLU A 1 670 ? 32.629 29.795 -22.025 1.00 87.50 670 GLU A C 1
ATOM 5339 O O . GLU A 1 670 ? 33.551 30.056 -22.793 1.00 87.50 670 GLU A O 1
ATOM 5344 N N . LYS A 1 671 ? 31.353 29.749 -22.441 1.00 84.75 671 LYS A N 1
ATOM 5345 C CA . LYS A 1 671 ? 30.948 29.987 -23.841 1.00 84.75 671 LYS A CA 1
ATOM 5346 C C . LYS A 1 671 ? 31.343 31.378 -24.359 1.00 84.75 671 LYS A C 1
ATOM 5348 O O . LYS A 1 671 ? 31.626 31.535 -25.541 1.00 84.75 671 LYS A O 1
ATOM 5353 N N . GLN A 1 672 ? 31.387 32.386 -23.486 1.00 86.94 672 GLN A N 1
ATOM 5354 C CA . GLN A 1 672 ? 31.846 33.744 -23.811 1.00 86.94 672 GLN A CA 1
ATOM 5355 C C . GLN A 1 672 ? 33.379 33.903 -23.813 1.00 86.94 672 GLN A C 1
ATOM 5357 O O . GLN A 1 672 ? 33.868 35.029 -23.924 1.00 86.94 672 GLN A O 1
ATOM 5362 N N . ASN A 1 673 ? 34.148 32.818 -23.661 1.00 86.69 673 ASN A N 1
ATOM 5363 C CA . ASN A 1 673 ? 35.609 32.832 -23.513 1.00 86.69 673 ASN A CA 1
ATOM 5364 C C . ASN A 1 673 ? 36.107 33.671 -22.313 1.00 86.69 673 ASN A C 1
ATOM 5366 O O . ASN A 1 673 ? 37.227 34.180 -22.311 1.00 86.69 673 ASN A O 1
ATOM 5370 N N . GLN A 1 674 ? 35.291 33.824 -21.264 1.00 89.75 674 GLN A N 1
ATOM 5371 C CA . GLN A 1 674 ? 35.648 34.510 -20.016 1.00 89.75 674 GLN A CA 1
ATOM 5372 C C . GLN A 1 674 ? 36.066 33.496 -18.941 1.00 89.75 674 GLN A C 1
ATOM 5374 O O . GLN A 1 674 ? 35.434 33.378 -17.888 1.00 89.75 674 GLN A O 1
ATOM 5379 N N . GLU A 1 675 ? 37.158 32.771 -19.191 1.00 87.62 675 GLU A N 1
ATOM 5380 C CA . GLU A 1 675 ? 37.620 31.646 -18.359 1.00 87.62 675 GLU A CA 1
ATOM 5381 C C . GLU A 1 675 ? 37.794 31.992 -16.874 1.00 87.62 675 GLU A C 1
ATOM 5383 O O . GLU A 1 675 ? 37.428 31.204 -16.002 1.00 87.62 675 GLU A O 1
ATOM 5388 N N . ALA A 1 676 ? 38.307 33.188 -16.560 1.00 89.00 676 ALA A N 1
ATOM 5389 C CA . ALA A 1 676 ? 38.500 33.624 -15.177 1.00 89.00 676 ALA A CA 1
ATOM 5390 C C . ALA A 1 676 ? 37.171 33.704 -14.404 1.00 89.00 676 ALA A C 1
ATOM 5392 O O . ALA A 1 676 ? 37.090 33.247 -13.262 1.00 89.00 676 ALA A O 1
ATOM 5393 N N . LYS A 1 677 ? 36.116 34.227 -15.044 1.00 90.19 677 LYS A N 1
ATOM 5394 C CA . LYS A 1 677 ? 34.774 34.291 -14.451 1.00 90.19 677 LYS A CA 1
ATOM 5395 C C . LYS A 1 677 ? 34.113 32.919 -14.431 1.00 90.19 677 LYS A C 1
ATOM 5397 O O . LYS A 1 677 ? 33.523 32.556 -13.417 1.00 90.19 677 LYS A O 1
ATOM 5402 N N . ALA A 1 678 ? 34.250 32.133 -15.500 1.00 89.88 678 ALA A N 1
ATOM 5403 C CA . ALA A 1 678 ? 33.734 30.766 -15.548 1.00 89.88 678 ALA A CA 1
ATOM 5404 C C . ALA A 1 678 ? 34.274 29.929 -14.378 1.00 89.88 678 ALA A C 1
ATOM 5406 O O . ALA A 1 678 ? 33.511 29.321 -13.625 1.00 89.88 678 ALA A O 1
ATOM 5407 N N . LYS A 1 679 ? 35.591 29.997 -14.149 1.00 92.25 679 LYS A N 1
ATOM 5408 C CA . LYS A 1 679 ? 36.268 29.345 -13.026 1.00 92.25 679 LYS A CA 1
ATOM 5409 C C . LYS A 1 679 ? 35.739 29.816 -11.672 1.00 92.25 679 LYS A C 1
ATOM 5411 O O . LYS A 1 679 ? 35.447 28.977 -10.822 1.00 92.25 679 LYS A O 1
ATOM 5416 N N . GLU A 1 680 ? 35.577 31.124 -11.470 1.00 93.94 680 GLU A N 1
ATOM 5417 C CA . GLU A 1 680 ? 35.025 31.680 -10.227 1.00 93.94 680 GLU A CA 1
ATOM 5418 C C . GLU A 1 680 ? 33.635 31.100 -9.913 1.00 93.94 680 GLU A C 1
ATOM 5420 O O . GLU A 1 680 ? 33.360 30.671 -8.787 1.00 93.94 680 GLU A O 1
ATOM 5425 N N . TYR A 1 681 ? 32.756 31.051 -10.914 1.00 92.56 681 TYR A N 1
ATOM 5426 C CA . TYR A 1 681 ? 31.397 30.541 -10.756 1.00 92.56 681 TYR A CA 1
ATOM 5427 C C . TYR A 1 681 ? 31.353 29.023 -10.552 1.00 92.56 681 TYR A C 1
ATOM 5429 O O . TYR A 1 681 ? 30.641 28.548 -9.660 1.00 92.56 681 TYR A O 1
ATOM 5437 N N . TYR A 1 682 ? 32.188 28.256 -11.256 1.00 92.81 682 TYR A N 1
ATOM 5438 C CA . TYR A 1 682 ? 32.317 26.825 -10.987 1.00 92.81 682 TYR A CA 1
ATOM 5439 C C . TYR A 1 682 ? 32.879 26.526 -9.593 1.00 92.81 682 TYR A C 1
ATOM 5441 O O . TYR A 1 682 ? 32.436 25.573 -8.952 1.00 92.81 682 TYR A O 1
ATOM 5449 N N . GLU A 1 683 ? 33.804 27.335 -9.068 1.00 92.44 683 GLU A N 1
ATOM 5450 C CA . GLU A 1 683 ? 34.296 27.188 -7.691 1.00 92.44 683 GLU A CA 1
ATOM 5451 C C . GLU A 1 683 ? 33.191 27.451 -6.659 1.00 92.44 683 GLU A C 1
ATOM 5453 O O . GLU A 1 683 ? 33.076 26.713 -5.673 1.00 92.44 683 GLU A O 1
ATOM 5458 N N . LYS A 1 684 ? 32.337 28.457 -6.894 1.00 92.38 684 LYS A N 1
ATOM 5459 C CA . LYS A 1 684 ? 31.155 28.726 -6.056 1.00 92.38 684 LYS A CA 1
ATOM 5460 C C . LYS A 1 684 ? 30.164 27.557 -6.086 1.00 92.38 684 LYS A C 1
ATOM 5462 O O . LYS A 1 684 ? 29.741 27.104 -5.022 1.00 92.38 684 LYS A O 1
ATOM 5467 N N . ALA A 1 685 ? 29.871 26.999 -7.260 1.00 89.75 685 ALA A N 1
ATOM 5468 C CA . ALA A 1 685 ? 29.018 25.814 -7.395 1.00 89.75 685 ALA A CA 1
ATOM 5469 C C . ALA A 1 685 ? 29.636 24.562 -6.732 1.00 89.75 685 ALA A C 1
ATOM 5471 O O . ALA A 1 685 ? 28.963 23.817 -6.016 1.00 89.75 685 ALA A O 1
ATOM 5472 N N . ALA A 1 686 ? 30.944 24.341 -6.892 1.00 88.88 686 ALA A N 1
ATOM 5473 C CA . ALA A 1 686 ? 31.649 23.204 -6.300 1.00 88.88 686 ALA A CA 1
ATOM 5474 C C . ALA A 1 686 ? 31.679 23.256 -4.760 1.00 88.88 686 ALA A C 1
ATOM 5476 O O . ALA A 1 686 ? 31.586 22.205 -4.112 1.00 88.88 686 ALA A O 1
ATOM 5477 N N . LYS A 1 687 ? 31.755 24.459 -4.163 1.00 90.81 687 LYS A N 1
ATOM 5478 C CA . LYS A 1 687 ? 31.606 24.672 -2.707 1.00 90.81 687 LYS A CA 1
ATOM 5479 C C . LYS A 1 687 ? 30.227 24.245 -2.203 1.00 90.81 687 LYS A C 1
ATOM 5481 O O . LYS A 1 687 ? 30.121 23.701 -1.106 1.00 90.81 687 LYS A O 1
ATOM 5486 N N . LEU A 1 688 ? 29.198 24.387 -3.036 1.00 87.81 688 LEU A N 1
ATOM 5487 C CA . LEU A 1 688 ? 27.841 23.886 -2.793 1.00 87.81 688 LEU A CA 1
ATOM 5488 C C . LEU A 1 688 ? 27.660 22.415 -3.207 1.00 87.81 688 LEU A C 1
ATOM 5490 O O . LEU A 1 688 ? 26.544 21.946 -3.415 1.00 87.81 688 LEU A O 1
ATOM 5494 N N . LYS A 1 689 ? 28.767 21.663 -3.293 1.00 86.31 689 LYS A N 1
ATOM 5495 C CA . LYS A 1 689 ? 28.818 20.230 -3.619 1.00 86.31 689 LYS A CA 1
ATOM 5496 C C . LYS A 1 689 ? 28.271 19.875 -5.011 1.00 86.31 689 LYS A C 1
ATOM 5498 O O . LYS A 1 689 ? 27.967 18.706 -5.243 1.00 86.31 689 LYS A O 1
ATOM 5503 N N . ASN A 1 690 ? 28.224 20.819 -5.956 1.00 84.31 690 ASN A N 1
ATOM 5504 C CA . ASN A 1 690 ? 27.862 20.509 -7.340 1.00 84.31 690 ASN A CA 1
ATOM 5505 C C . ASN A 1 690 ? 28.934 19.619 -7.995 1.00 84.31 690 ASN A C 1
ATOM 5507 O O . ASN A 1 690 ? 30.104 20.003 -8.089 1.00 84.31 690 ASN A O 1
ATOM 5511 N N . LYS A 1 691 ? 28.551 18.415 -8.439 1.00 82.88 691 LYS A N 1
ATOM 5512 C CA . LYS A 1 691 ? 29.484 17.453 -9.045 1.00 82.88 691 LYS A CA 1
ATOM 5513 C C . LYS A 1 691 ? 29.923 17.888 -10.449 1.00 82.88 691 LYS A C 1
ATOM 5515 O O . LYS A 1 691 ? 31.111 17.826 -10.742 1.00 82.88 691 LYS A O 1
ATOM 5520 N N . LYS A 1 692 ? 29.001 18.417 -11.263 1.00 85.81 692 LYS A N 1
ATOM 5521 C CA . LYS A 1 692 ? 29.284 18.865 -12.639 1.00 85.81 692 LYS A CA 1
ATOM 5522 C C . LYS A 1 692 ? 30.273 20.032 -12.665 1.00 85.81 692 LYS A C 1
ATOM 5524 O O . LYS A 1 692 ? 31.164 20.073 -13.508 1.00 85.81 692 LYS A O 1
ATOM 5529 N N . ALA A 1 693 ? 30.174 20.937 -11.691 1.00 85.00 693 ALA A N 1
ATOM 5530 C CA . ALA A 1 693 ? 31.105 22.055 -11.553 1.00 85.00 693 ALA A CA 1
ATOM 5531 C C . ALA A 1 693 ? 32.541 21.604 -11.229 1.00 85.00 693 ALA A C 1
ATOM 5533 O O . ALA A 1 693 ? 33.501 22.185 -11.731 1.00 85.00 693 ALA A O 1
ATOM 5534 N N . LYS A 1 694 ? 32.711 20.539 -10.429 1.00 85.25 694 LYS A N 1
ATOM 5535 C CA . LYS A 1 694 ? 34.039 19.954 -10.166 1.00 85.25 694 LYS A CA 1
ATOM 5536 C C . LYS A 1 694 ? 34.661 19.384 -11.438 1.00 85.25 694 LYS A C 1
ATOM 5538 O O . LYS A 1 694 ? 35.851 19.587 -11.668 1.00 85.25 694 LYS A O 1
ATOM 5543 N N . ASP A 1 695 ? 33.855 18.722 -12.261 1.00 84.94 695 ASP A N 1
ATOM 5544 C CA . ASP A 1 695 ? 34.301 18.161 -13.536 1.00 84.94 695 ASP A CA 1
ATOM 5545 C C . ASP A 1 695 ? 34.656 19.272 -14.542 1.00 84.94 695 ASP A C 1
ATOM 5547 O O . ASP A 1 695 ? 35.680 19.191 -15.221 1.00 84.94 695 ASP A O 1
ATOM 5551 N N . ALA A 1 696 ? 33.881 20.362 -14.584 1.00 84.94 696 ALA A N 1
ATOM 5552 C CA . ALA A 1 696 ? 34.193 21.550 -15.386 1.00 84.94 696 ALA A CA 1
ATOM 5553 C C . ALA A 1 696 ? 35.510 22.230 -14.960 1.00 84.94 696 ALA A C 1
ATOM 5555 O O . ALA A 1 696 ? 36.350 22.524 -15.806 1.00 84.94 696 ALA A O 1
ATOM 5556 N N . LEU A 1 697 ? 35.762 22.374 -13.654 1.00 87.00 697 LEU A N 1
ATOM 5557 C CA . LEU A 1 697 ? 37.034 22.908 -13.141 1.00 87.00 697 LEU A CA 1
ATOM 5558 C C . LEU A 1 697 ? 38.245 22.042 -13.487 1.00 87.00 697 LEU A C 1
ATOM 5560 O O . LEU A 1 697 ? 39.349 22.564 -13.618 1.00 87.00 697 LEU A O 1
ATOM 5564 N N . MET A 1 698 ? 38.067 20.723 -13.591 1.00 84.75 698 MET A N 1
ATOM 5565 C CA . MET A 1 698 ? 39.138 19.827 -14.032 1.00 84.75 698 MET A CA 1
ATOM 5566 C C . MET A 1 698 ? 39.417 19.963 -15.531 1.00 84.75 698 MET A C 1
ATOM 5568 O O . MET A 1 698 ? 40.572 19.828 -15.927 1.00 84.75 698 MET A O 1
ATOM 5572 N N . ARG A 1 699 ? 38.396 20.266 -16.346 1.00 83.94 699 ARG A N 1
ATOM 5573 C CA . ARG A 1 699 ? 38.564 20.552 -17.780 1.00 83.94 699 ARG A CA 1
ATOM 5574 C C . ARG A 1 699 ? 39.320 21.857 -18.014 1.00 83.94 699 ARG A C 1
ATOM 5576 O O . ARG A 1 699 ? 40.297 21.825 -18.737 1.00 83.94 699 ARG A O 1
ATOM 5583 N N . LEU A 1 700 ? 38.961 22.939 -17.319 1.00 80.00 700 LEU A N 1
ATOM 5584 C CA . LEU A 1 700 ? 39.637 24.247 -17.423 1.00 80.00 700 LEU A CA 1
ATOM 5585 C C . LEU A 1 700 ? 41.081 24.277 -16.876 1.00 80.00 700 LEU A C 1
ATOM 5587 O O . LEU A 1 700 ? 41.758 25.296 -16.964 1.00 80.00 700 LEU A O 1
ATOM 5591 N N . LYS A 1 701 ? 41.537 23.202 -16.220 1.00 69.00 701 LYS A N 1
ATOM 5592 C CA . LYS A 1 701 ? 42.914 23.059 -15.714 1.00 69.00 701 LYS A CA 1
ATOM 5593 C C . LYS A 1 701 ? 43.840 22.305 -16.674 1.00 69.00 701 LYS A C 1
ATOM 5595 O O . LYS A 1 701 ? 45.041 22.275 -16.409 1.00 69.00 701 LYS A O 1
ATOM 5600 N N . LYS A 1 702 ? 43.284 21.643 -17.689 1.00 53.28 702 LYS A N 1
ATOM 5601 C CA . LYS A 1 702 ? 44.027 21.013 -18.786 1.00 53.28 702 LYS A CA 1
ATOM 5602 C C . LYS A 1 702 ? 44.138 22.000 -19.930 1.00 53.28 702 LYS A C 1
ATOM 5604 O O . LYS A 1 702 ? 45.190 21.945 -20.598 1.00 53.28 702 LYS A O 1
#

Foldseek 3Di:
DPPVDDPVVLLVVLLPPPDVQDDSVVLVCCVVVLVLVVLLVVLVVSDDPDDCNLVSLLSNLVSCVVVVVLVSNLVSLVVNLVPDPDLSSNLSSLLSNLVSCVSVVVNLVSLVSLVVQCPPPDPSSNVVSVLVNLQCLQPPADPVSLVVNCVSDPDPLVVLSNLQLPDAAEEEEEEACADPCNVLRVLLVLLQVVLVVVVVVSRHRYHYHYHHCVPPQVSSLVVVVVDLVVDDHQEYEDDQEQVNLLSVLLVCQVSVHAYEYLHYAAPCSLVSDLSYAYQWHHLLLQLLQLLCCCCLQVVFAEEEEEFEPDRSRVSNCVSNQVNSVVSVGDHQYYHYDNALQDCPVVLVVVVCSQQVDDDDDPPVCQPQPPPDDDPGVQHQAYEYADALVNCVSNLVVNVSNPRPYAYEYEANPPDLVVCLVCVVSNQLYKYKYTFAADPPDPVLVVCQVVCCVVVVDGRDLSSLSSNQVSVVLSVLCSVPVPDRSSRSLQPDQWDQTRGGIFGQDNSNYGSKMKIWTAENVVSDIDIDIDGPDDPPPSVQLLVSLQSNLVSCVNSVVLVSNLVSLVSSLVSQCVVVVDPPVVSLLDPVNLVSLQSNLVSCLSVLVLVRSLVSLVSNCVNDPPPVVSQLSNLLSVLSVPPDLVVSLVSLVVCCPPLVCVLVSLQSNLVSCVVVVNNVSSLVSLVSSVVVVNPVSVVVNVVSVD

Secondary structure (DSSP, 8-state):
----SSHHHHHHHHTTS--TTS-HHHHHHHHHTT-HHHHHHHHHTT--SSS-HHHHHHHHHHHHHHTT-HHHHHHHHHHHHHH---HHHHHHHHHHHHHHHHHTT-HHHHHHHHHHHTT-SSHHHHHHHHHHHHHHHHHT--HHHHHHHHHH---HHHHHHHHHHH--EEEEEEE--SSTTHHHHHHHHHHHHHHHHHHHHTT--EEEEEEE-TT-HHHHHHHHHHHHHH---SEEEE-SSHHHHHHHHHHHHHHT--EEESS--STTGGGG-TTEEEEEEPHHHHHHHHHHIIIIIT---EEEEEEESSHHHHHHHHHHHHHHHHTT-EEEEEEEESSSS--HHHHHHHHHHHHT--SS-TTSS-STT---S------SEEEE---TTTHHHHHHHHHHTT---EEEE-GGG--HHHHHHSTTTSTT-EEEEE----TT-HHHHHHHHHHHHHHSSPPPHHHHHHHHHHHHHHHHHHH-TTS-HHHHHHH--EEEETTEEEEB-TTSEE-EEEEEEEETTTTEEEEEEEE--TTS-TTSHHHHHHHHHHHHHHTT-HHHHHHHHHHHHHHHHHHHT--HHHHTTSHHHHHHHHHHHHHHHHHT-HHHHHHHHHHHHTTSTT-HHHHHHHHHHHHHTTS-HHHHHHHHTTTTT-TTTHHHHHHHHHHHHHHTT-HHHHHHHHHHHHHTT-HHHHHHHHHTT-

Sequence (702 aa):
MKMTRPITLLIFFLLTLESSAIDLNKIKYLYESALYPELISYTEGLKSDQGTDTEEALYRGLAYYKMGSFRESKKSFFYVSGHSDNIFIKECALYYLALSKIRLEEKVEGAVIFTGLLNSSQTEISVNSKSVLEALINNRLNEEDLKELNESIFDRTIKKYIIQSRTSLKILAVLPLTGADKDAGNDLLSGLEFAVKKMNRNGRNIKLDVINSESKMPVMVKKVLDRLNSTGYNLIVGELRSDATAALAGLAAVKNIPLVSPTASTNNISDISRFVFQMNTTSYSMSKMIAEYAIDSLNYKTFAVIAPASEDGNESVTGFTEKVVEKGCSVLSTEWYYEAYDLNKQIQRIREKILGICSLEIDEYMLPDSIRTFQAPVIDAIFLPVPNSDIESVLSQVSYYNFKANLLGTYGWNDMSMLNKLSANADSLVFISESSYDADNPRFNDFVFFFRKEMNRNPKKLEIIGYALLEMLDSIQRDNPEKSLLQALSEMKEYDSISGKIFLDDKRSNLSADINMYSSKRKILAKTNYQNRPGTNIFEISDRYYNAGYVNEVTCKYSNAADNYLKSLDEFKKTVNLPDSVSDSDPKCVNLNRRLGNTYFMLGDYKIARQYFEKVLNHVKNDKDVEFKNTVAAAGSEDDPEESIKNLMKYITDKNYSSDAYYELGNIFEKQNQEAKAKEYYEKAAKLKNKKAKDALMRLKK

Radius of gyration: 33.05 Å; chains: 1; bounding box: 75×81×82 Å

pLDDT: mean 82.58, std 14.13, range [25.25, 98.44]